Protein AF-A6TL90-F1 (afdb_monomer_lite)

Secondary structure (DSSP, 8-state):
-HHHHHHHHHHHHHHHHTT-HHHHHHHHHHHHHH-TT-THHHHHHHHHHHHTT-HHHHHHHHHHHHHHSTT-HHHHHHHHHHHHHTT-HHHHHHHHHHHHHT--SHHHHHHHHHHHHHHGGGEEEEEEEEEETTEEEEEEEEEETTEEEEEEEEHHHHHHHHHHHHHHHTT-BTT--EEEEES-TT-HHHHHHHHTT-EEEEEES-HHHHHHHHHHHHHHHHH-TTS---EEEE----HHHHTT-TT-SEEEE--SSTHHHHSS-HHHHHHHHHHHHHH-SSEEEEEE--TTSHHHHHHHHHHHHHHHHTT-EEEEEESSSSTT---EEEEEES-S---B----BGGGGGG-S-SEEEEEGGGEE-TT--B-STTS--HHHHHHHHHHHSTT--STTSHHHHHHHH---SSHHHHHS-TTSPP-TTTTSSEE--TTS--TT-S--EESSPPPSBTTB-SSSS---HHHHHHHHHHHHHHHHHHHHH---TTTSTT-SEEEEEEE-SS-EEEEEEE-HHHHHHHHHTT--EEEEEE---TTS-SEEEGGGGGGSHHHHTTSS-HHHHHHHHHHHHH--SHHHHHHTTS--

Radius of gyration: 27.55 Å; chains: 1; bounding box: 57×71×74 Å

Organism: Alkaliphilus metalliredigens (strain QYMF) (NCBI:txid293826)

InterPro domains:
  IPR011990 Tetratricopeptide-like helical domain superfamily [G3DSA:1.25.40.10] (2-177)
  IPR011990 Tetratricopeptide-like helical domain superfamily [SSF48452] (15-105)
  IPR019734 Tetratricopeptide repeat [PF13181] (40-70)
  IPR019734 Tetratricopeptide repeat [PF13181] (74-99)
  IPR019734 Tetratricopeptide repeat [SM00028] (39-72)
  IPR019734 Tetratricopeptide repeat [SM00028] (73-106)
  IPR029063 S-adenosyl-L-methionine-dependent methyltransferase superfamily [SSF53335] (157-299)

Sequence (589 aa):
MKEKSKNIKDGIKNFIEQGHYQEAMSLLQKYEKVVPTDIDIYNLKAMIFILTGDLEKAKEILENGLKIKPLDFDILYNLGYIYEQKGEFLEAYYSYTTAQYNAENPQQIQDVIQALEGIKDYFAGRSIIIEEDGNKKIKTQVRYGTKVLEMKFDLQRIIERKTILEAITKHLDISNERILEIEFGTGLISKNLNFYGFDVTAIDSRKLALLEIISKEWQDNLFNPRQSKAQFYHNKLEVKHVALLSDYDAIILVPESEAWYEQYDQEELFYMIENIINRVKKQAFIRIPDLNIDKYKQLELLILEKARKAEKKVRLINIHEENESSEKILLIENKEERKYFSIPIALETINSKSDVIEVEIEKCRDKFAFGYEEHGWHPFVALAQEYLEKENLTYEESILKMYYEKFQPQNLQQALLDPKHSPLNPINKGWIGYPWTWNTRNKVIIDQKFGETRPGGNHFFGPNSHEFGKNEFQRIIINCELIKSVGYQPEGFADGYISGYMLKTKGDYRFIVTEGQHRMAALVALGYKTIKCRFIQKEEYPRVVNIKDSKRWPQVINGAYSKKVAEKIFNMFFENDGRERAKRIGLLD

pLDDT: mean 89.24, std 8.35, range [49.22, 98.19]

Structure (mmCIF, N/CA/C/O backbone):
data_AF-A6TL90-F1
#
_entry.id   AF-A6TL90-F1
#
loop_
_atom_site.group_PDB
_atom_site.id
_atom_site.type_symbol
_atom_site.label_atom_id
_atom_site.label_alt_id
_atom_site.label_comp_id
_atom_site.label_asym_id
_atom_site.label_entity_id
_atom_site.label_seq_id
_atom_site.pdbx_PDB_ins_code
_atom_site.Cartn_x
_atom_site.Cartn_y
_atom_site.Cartn_z
_atom_site.occupancy
_atom_site.B_iso_or_equiv
_atom_site.auth_seq_id
_atom_site.auth_comp_id
_atom_site.auth_asym_id
_atom_site.auth_atom_id
_atom_site.pdbx_PDB_model_num
ATOM 1 N N . MET A 1 1 ? 5.441 -24.261 -37.673 1.00 62.97 1 MET A N 1
ATOM 2 C CA . MET A 1 1 ? 6.660 -24.045 -36.851 1.00 62.97 1 MET A CA 1
ATOM 3 C C . MET A 1 1 ? 6.353 -23.889 -35.363 1.00 62.97 1 MET A C 1
ATOM 5 O O . MET A 1 1 ? 6.932 -24.643 -34.596 1.00 62.97 1 MET A O 1
ATOM 9 N N . LYS A 1 2 ? 5.426 -23.007 -34.949 1.00 71.56 2 LYS A N 1
ATOM 10 C CA . LYS A 1 2 ? 5.062 -22.805 -33.527 1.00 71.56 2 LYS A CA 1
ATOM 11 C C . LYS A 1 2 ? 4.637 -24.090 -32.792 1.00 71.56 2 LYS A C 1
ATOM 13 O O . LYS A 1 2 ? 5.153 -24.375 -31.724 1.00 71.56 2 LYS A O 1
ATOM 18 N N . GLU A 1 3 ? 3.779 -24.904 -33.402 1.00 77.38 3 GLU A N 1
ATOM 19 C CA . GLU A 1 3 ? 3.304 -26.170 -32.814 1.00 77.38 3 GLU A CA 1
ATOM 20 C C . GLU A 1 3 ? 4.418 -27.222 -32.660 1.00 77.38 3 GLU A C 1
ATOM 22 O O . GLU A 1 3 ? 4.537 -27.872 -31.629 1.00 77.38 3 GLU A O 1
ATOM 27 N N . LYS A 1 4 ? 5.321 -27.320 -33.644 1.00 79.69 4 LYS A N 1
ATOM 28 C CA . LYS A 1 4 ? 6.491 -28.211 -33.580 1.00 79.69 4 LYS A CA 1
ATOM 29 C C . LYS A 1 4 ? 7.490 -27.777 -32.500 1.00 79.69 4 LYS A C 1
ATOM 31 O O . LYS A 1 4 ? 8.047 -28.629 -31.820 1.00 79.69 4 LYS A O 1
ATOM 36 N N . SER A 1 5 ? 7.710 -26.470 -32.345 1.00 84.69 5 SER A N 1
ATOM 37 C CA . SER A 1 5 ? 8.545 -25.904 -31.276 1.00 84.69 5 SER A CA 1
ATOM 38 C C . SER A 1 5 ? 7.935 -26.178 -29.898 1.00 84.69 5 SER A C 1
ATOM 40 O O . SER A 1 5 ? 8.640 -26.661 -29.016 1.00 84.69 5 SER A O 1
ATOM 42 N N . LYS A 1 6 ? 6.619 -25.983 -29.746 1.00 88.19 6 LYS A N 1
ATOM 43 C CA . LYS A 1 6 ? 5.887 -26.324 -28.522 1.00 88.19 6 LYS A CA 1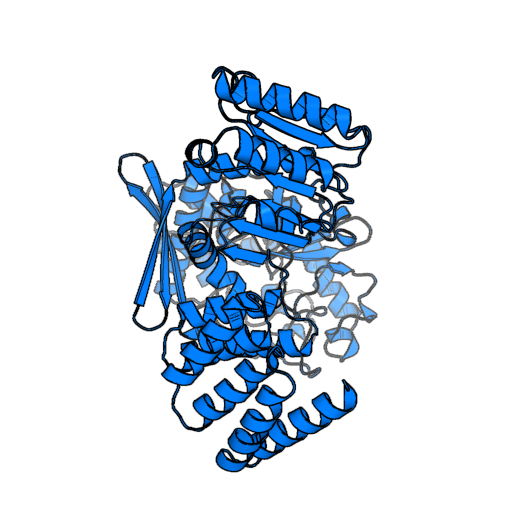
ATOM 44 C C . LYS A 1 6 ? 6.055 -27.801 -28.147 1.00 88.19 6 LYS A C 1
ATOM 46 O O . LYS A 1 6 ? 6.510 -28.084 -27.049 1.00 88.19 6 LYS A O 1
ATOM 51 N N . ASN A 1 7 ? 5.823 -28.721 -29.085 1.00 89.38 7 ASN A N 1
ATOM 52 C CA . ASN A 1 7 ? 5.958 -30.160 -28.826 1.00 89.38 7 ASN A CA 1
ATOM 53 C C . ASN A 1 7 ? 7.381 -30.565 -28.397 1.00 89.38 7 ASN A C 1
ATOM 55 O O . ASN A 1 7 ? 7.543 -31.450 -27.561 1.00 89.38 7 ASN A O 1
ATOM 59 N N . ILE A 1 8 ? 8.422 -29.928 -28.953 1.00 91.38 8 ILE A N 1
ATOM 60 C CA . ILE A 1 8 ? 9.809 -30.182 -28.531 1.00 91.38 8 ILE A CA 1
ATOM 61 C C . ILE A 1 8 ? 10.036 -29.673 -27.103 1.00 91.38 8 ILE A C 1
ATOM 63 O O . ILE A 1 8 ? 10.611 -30.399 -26.297 1.00 91.38 8 ILE A O 1
ATOM 67 N N . LYS A 1 9 ? 9.565 -28.462 -26.775 1.00 93.56 9 LYS A N 1
ATOM 68 C CA . LYS A 1 9 ? 9.676 -27.895 -25.422 1.00 93.56 9 LYS A CA 1
ATOM 69 C C . LYS A 1 9 ? 8.935 -28.734 -24.384 1.00 93.56 9 LYS A C 1
ATOM 71 O O . LYS A 1 9 ? 9.499 -29.000 -23.329 1.00 93.56 9 LYS A O 1
ATOM 76 N N . ASP A 1 10 ? 7.737 -29.214 -24.705 1.00 93.12 10 ASP A N 1
ATOM 77 C CA . ASP A 1 10 ? 6.969 -30.106 -23.829 1.00 93.12 10 ASP A CA 1
ATOM 78 C C . ASP A 1 10 ? 7.712 -31.437 -23.607 1.00 93.12 10 ASP A C 1
ATOM 80 O O . ASP A 1 10 ? 7.781 -31.931 -22.485 1.00 93.12 10 ASP A O 1
ATOM 84 N N . GLY A 1 11 ? 8.364 -31.978 -24.646 1.00 94.31 11 GLY A N 1
ATOM 85 C CA . GLY A 1 11 ? 9.239 -33.147 -24.518 1.00 94.31 11 GLY A CA 1
ATOM 86 C C . GLY A 1 11 ? 10.459 -32.904 -23.620 1.00 94.31 11 GLY A C 1
ATOM 87 O O . GLY A 1 11 ? 10.800 -33.761 -22.808 1.00 94.31 11 GLY A O 1
ATOM 88 N N . ILE A 1 12 ? 11.095 -31.730 -23.722 1.00 95.50 12 ILE A N 1
ATOM 89 C CA . ILE A 1 12 ? 12.206 -31.336 -22.837 1.00 95.50 12 ILE A CA 1
ATOM 90 C C . ILE A 1 12 ? 11.716 -31.228 -21.388 1.00 95.50 12 ILE A C 1
ATOM 92 O O . ILE A 1 12 ? 12.345 -31.799 -20.502 1.00 95.50 12 ILE A O 1
ATOM 96 N N . LYS A 1 13 ? 10.588 -30.546 -21.145 1.00 94.69 13 LYS A N 1
ATOM 97 C CA . LYS A 1 13 ? 9.986 -30.409 -19.808 1.00 94.69 13 LYS A CA 1
ATOM 98 C C . LYS A 1 13 ? 9.655 -31.769 -19.194 1.00 94.69 13 LYS A C 1
ATOM 100 O O . LYS A 1 13 ? 10.003 -32.005 -18.047 1.00 94.69 13 LYS A O 1
ATOM 105 N N . ASN A 1 14 ? 9.098 -32.689 -19.977 1.00 95.94 14 ASN A N 1
ATOM 106 C CA . ASN A 1 14 ? 8.797 -34.043 -19.516 1.00 95.94 14 ASN A CA 1
ATOM 107 C C . ASN A 1 14 ? 10.070 -34.820 -19.121 1.00 95.94 14 ASN A C 1
ATOM 109 O O . ASN A 1 14 ? 10.123 -35.419 -18.050 1.00 95.94 14 ASN A O 1
ATOM 113 N N . PHE A 1 15 ? 11.142 -34.752 -19.923 1.00 96.56 15 PHE A N 1
ATOM 114 C CA . PHE A 1 15 ? 12.424 -35.345 -19.520 1.00 96.56 15 PHE A CA 1
ATOM 115 C C . PHE A 1 15 ? 12.971 -34.729 -18.224 1.00 96.56 15 PHE A C 1
ATOM 117 O O . PHE A 1 15 ? 13.506 -35.458 -17.393 1.00 96.56 15 PHE A O 1
ATOM 124 N N . ILE A 1 16 ? 12.812 -33.416 -18.028 1.00 94.75 16 ILE A N 1
ATOM 125 C CA . ILE A 1 16 ? 13.194 -32.736 -16.783 1.00 94.75 16 ILE A CA 1
ATOM 126 C C . ILE A 1 16 ? 12.369 -33.261 -15.596 1.00 94.75 16 ILE A C 1
ATOM 128 O O . ILE A 1 16 ? 12.952 -33.637 -14.582 1.00 94.75 16 ILE A O 1
ATOM 132 N N . GLU A 1 17 ? 11.043 -33.340 -15.728 1.00 93.50 17 GLU A N 1
ATOM 133 C CA . GLU A 1 17 ? 10.125 -33.836 -14.688 1.00 93.50 17 GLU A CA 1
ATOM 134 C C . GLU A 1 17 ? 10.408 -35.293 -14.288 1.00 93.50 17 GLU A C 1
ATOM 136 O O . GLU A 1 17 ? 10.254 -35.659 -13.124 1.00 93.50 17 GLU A O 1
ATOM 141 N N . GLN A 1 18 ? 10.864 -36.121 -15.233 1.00 95.19 18 GLN A N 1
ATOM 142 C CA . GLN A 1 18 ? 11.245 -37.518 -14.995 1.00 95.19 18 GLN A CA 1
ATOM 143 C C . GLN A 1 18 ? 12.683 -37.694 -14.469 1.00 95.19 18 GLN A C 1
ATOM 145 O O . GLN A 1 18 ? 13.095 -38.815 -14.175 1.00 95.19 18 GLN A O 1
ATOM 150 N N . GLY A 1 19 ? 13.470 -36.618 -14.358 1.00 94.12 19 GLY A N 1
ATOM 151 C CA . GLY A 1 19 ? 14.874 -36.674 -13.929 1.00 94.12 19 GLY A CA 1
ATOM 152 C C . GLY A 1 19 ? 15.870 -37.113 -15.015 1.00 94.12 19 GLY A C 1
ATOM 153 O O . GLY A 1 19 ? 17.045 -37.341 -14.727 1.00 94.12 19 GLY A O 1
ATOM 154 N N . HIS A 1 20 ? 15.437 -37.209 -16.274 1.00 96.94 20 HIS A N 1
ATOM 155 C CA . HIS A 1 2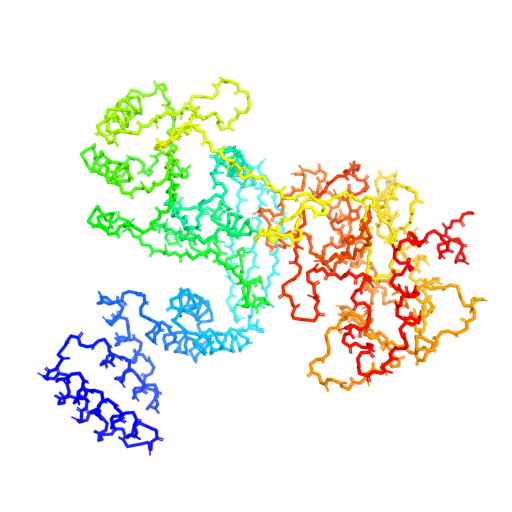0 ? 16.256 -37.562 -17.441 1.00 96.94 20 HIS A CA 1
ATOM 156 C C . HIS A 1 20 ? 17.021 -36.338 -17.982 1.00 96.94 20 HIS A C 1
ATOM 158 O O . HIS A 1 20 ? 16.805 -35.855 -19.098 1.00 96.94 20 HIS A O 1
ATOM 164 N N . TYR A 1 21 ? 17.909 -35.778 -17.155 1.00 95.19 21 TYR A N 1
ATOM 165 C CA . TYR A 1 21 ? 18.567 -34.493 -17.424 1.00 95.19 21 TYR A CA 1
ATOM 166 C C . TYR A 1 21 ? 19.521 -34.512 -18.627 1.00 95.19 21 TYR A C 1
ATOM 168 O O . TYR A 1 21 ? 19.672 -33.497 -19.313 1.00 95.19 21 TYR A O 1
ATOM 176 N N . GLN A 1 22 ? 20.168 -35.647 -18.910 1.00 94.75 22 GLN A N 1
ATOM 177 C CA . GLN A 1 22 ? 21.089 -35.770 -20.046 1.00 94.75 22 GLN A CA 1
ATOM 178 C C . GLN A 1 22 ? 20.327 -35.758 -21.375 1.00 94.75 22 GLN A C 1
ATOM 180 O O . GLN A 1 22 ? 20.714 -35.067 -22.320 1.00 94.75 22 GLN A O 1
ATOM 185 N N . GLU A 1 23 ? 19.210 -36.478 -21.429 1.00 95.50 23 GLU A N 1
ATOM 186 C CA . GLU A 1 23 ? 18.291 -36.535 -22.557 1.00 95.50 23 GLU A CA 1
ATOM 187 C C . GLU A 1 23 ? 17.640 -35.170 -22.792 1.00 95.50 23 GLU A C 1
ATOM 189 O O . GLU A 1 23 ? 17.637 -34.682 -23.928 1.00 95.50 23 GLU A O 1
ATOM 194 N N . ALA A 1 24 ? 17.189 -34.510 -21.717 1.00 96.19 24 ALA A N 1
ATOM 195 C CA . ALA A 1 24 ? 16.676 -33.144 -21.764 1.00 96.19 24 ALA A CA 1
ATOM 196 C C . ALA A 1 24 ? 17.709 -32.176 -22.359 1.00 96.19 24 ALA A C 1
ATOM 198 O O . ALA A 1 24 ? 17.398 -31.444 -23.299 1.00 96.19 24 ALA A O 1
ATOM 199 N N . MET A 1 25 ? 18.957 -32.211 -21.877 1.00 95.38 25 MET A N 1
ATOM 200 C CA . MET A 1 25 ? 20.030 -31.341 -22.367 1.00 95.38 25 MET A CA 1
ATOM 201 C C . MET A 1 25 ? 20.384 -31.630 -23.833 1.00 95.38 25 MET A C 1
ATOM 203 O O . MET A 1 25 ? 20.566 -30.700 -24.620 1.00 95.38 25 MET A O 1
ATOM 207 N N . SER A 1 26 ? 20.439 -32.903 -24.237 1.00 95.69 26 SER A N 1
ATOM 208 C CA . SER A 1 26 ? 20.692 -33.289 -25.633 1.00 95.69 26 SER A CA 1
ATOM 209 C C . SER A 1 26 ? 19.596 -32.776 -26.572 1.00 95.69 26 SER A C 1
ATOM 211 O O . SER A 1 26 ? 19.883 -32.242 -27.650 1.00 95.69 26 SER A O 1
ATOM 213 N N . LEU A 1 27 ? 18.329 -32.903 -26.166 1.00 95.81 27 LEU A N 1
ATOM 214 C CA . LEU A 1 27 ? 17.195 -32.400 -26.935 1.00 95.81 27 LEU A CA 1
ATOM 215 C C . LEU A 1 27 ? 17.179 -30.864 -26.978 1.00 95.81 27 LEU A C 1
ATOM 217 O O . LEU A 1 27 ? 16.945 -30.289 -28.042 1.00 95.81 27 LEU A O 1
ATOM 221 N N . LEU A 1 28 ? 17.511 -30.203 -25.869 1.00 95.50 28 LEU A N 1
ATOM 222 C CA . LEU A 1 28 ? 17.595 -28.747 -25.764 1.00 95.50 28 LEU A CA 1
ATOM 223 C C . LEU A 1 28 ? 18.709 -28.154 -26.639 1.00 95.50 28 LEU A C 1
ATOM 225 O O . LEU A 1 28 ? 18.478 -27.164 -27.327 1.00 95.50 28 LEU A O 1
ATOM 229 N N . GLN A 1 29 ? 19.878 -28.798 -26.721 1.00 94.94 29 GLN A N 1
ATOM 230 C CA . GLN A 1 29 ? 20.950 -28.399 -27.647 1.00 94.94 29 GLN A CA 1
ATOM 231 C C . GLN A 1 29 ? 20.527 -28.507 -29.118 1.00 94.94 29 GLN A C 1
ATOM 233 O O . GLN A 1 29 ? 20.918 -27.687 -29.951 1.00 94.94 29 GLN A O 1
ATOM 238 N N . LYS A 1 30 ? 19.730 -29.525 -29.469 1.00 93.75 30 LYS A N 1
ATOM 239 C CA . LYS A 1 30 ? 19.152 -29.639 -30.817 1.00 93.75 30 LYS A CA 1
ATOM 240 C C . LYS A 1 30 ? 18.119 -28.542 -31.062 1.00 93.75 30 LYS A C 1
ATOM 242 O O . LYS A 1 30 ? 18.101 -27.978 -32.152 1.00 93.75 30 LYS A O 1
ATOM 247 N N . TYR A 1 31 ? 17.290 -28.236 -30.065 1.00 93.94 31 TYR A N 1
ATOM 248 C CA . TYR A 1 31 ? 16.276 -27.187 -30.143 1.00 93.94 31 TYR A CA 1
ATOM 249 C C . TYR A 1 31 ? 16.895 -25.801 -30.364 1.00 93.94 31 TYR A C 1
ATOM 251 O O . TYR A 1 31 ? 16.502 -25.096 -31.290 1.00 93.94 31 TYR A O 1
ATOM 259 N N . GLU A 1 32 ? 17.926 -25.461 -29.593 1.00 94.12 32 GLU A N 1
ATOM 260 C CA . GLU A 1 32 ? 18.650 -24.191 -29.691 1.00 94.12 32 GLU A CA 1
ATOM 261 C C . GLU A 1 32 ? 19.267 -23.955 -31.073 1.00 94.12 32 GLU A C 1
ATOM 263 O O . GLU A 1 32 ? 19.206 -22.847 -31.596 1.00 94.12 32 GLU A O 1
ATOM 268 N N . LYS A 1 33 ? 19.787 -24.999 -31.730 1.00 92.56 33 LYS A N 1
ATOM 269 C CA . LYS A 1 33 ? 20.294 -24.882 -33.109 1.00 92.56 33 LYS A CA 1
ATOM 270 C C . LYS A 1 33 ? 19.204 -24.530 -34.123 1.00 92.56 33 LYS A C 1
ATOM 272 O O . LYS A 1 33 ? 19.506 -23.949 -35.161 1.00 92.56 33 LYS A O 1
ATOM 277 N N . VAL A 1 34 ? 17.960 -24.928 -33.858 1.00 90.62 34 VAL A N 1
ATOM 278 C CA . VAL A 1 34 ? 16.818 -24.701 -34.754 1.00 90.62 34 VAL A CA 1
ATOM 279 C C . VAL A 1 34 ? 16.145 -23.359 -34.464 1.00 90.62 34 VAL A C 1
ATOM 281 O O . VAL A 1 34 ? 15.676 -22.708 -35.395 1.00 90.62 34 VAL A O 1
ATOM 284 N N . VAL A 1 35 ? 16.088 -22.942 -33.195 1.00 89.75 35 VAL A N 1
ATOM 285 C CA . VAL A 1 35 ? 15.424 -21.706 -32.754 1.00 89.75 35 VAL A CA 1
ATOM 286 C C . VAL A 1 35 ? 16.322 -20.932 -31.773 1.00 89.75 35 VAL A C 1
ATOM 288 O O . VAL A 1 35 ? 16.004 -20.844 -30.592 1.00 89.75 35 VAL A O 1
ATOM 291 N N . PRO A 1 36 ? 17.445 -20.350 -32.227 1.00 86.56 36 PRO A N 1
ATOM 292 C CA . PRO A 1 36 ? 18.468 -19.783 -31.336 1.00 86.56 36 PRO A CA 1
ATOM 293 C C . PRO A 1 36 ? 18.025 -18.536 -30.558 1.00 86.56 36 PRO A C 1
ATOM 295 O O . PRO A 1 36 ? 18.716 -18.109 -29.641 1.00 86.56 36 PRO A O 1
ATOM 298 N N . THR A 1 37 ? 16.894 -17.933 -30.926 1.00 86.19 37 THR A N 1
ATOM 299 C CA . THR A 1 37 ? 16.363 -16.709 -30.313 1.00 86.19 37 THR A CA 1
ATOM 300 C C . THR A 1 37 ? 15.194 -16.961 -29.358 1.00 86.19 37 THR A C 1
ATOM 302 O O . THR A 1 37 ? 14.597 -15.999 -28.879 1.00 86.19 37 THR A O 1
ATOM 305 N N . ASP A 1 38 ? 14.827 -18.223 -29.095 1.00 90.19 38 ASP A N 1
ATOM 306 C CA . ASP A 1 38 ? 13.761 -18.536 -28.137 1.00 90.19 38 ASP A CA 1
ATOM 307 C C . ASP A 1 38 ? 14.259 -18.347 -26.699 1.00 90.19 38 ASP A C 1
ATOM 309 O O . ASP A 1 38 ? 15.172 -19.040 -26.246 1.00 90.19 38 ASP A O 1
ATOM 313 N N . ILE A 1 39 ? 13.635 -17.417 -25.975 1.00 90.44 39 ILE A N 1
ATOM 314 C CA . ILE A 1 39 ? 13.993 -17.089 -24.594 1.00 90.44 39 ILE A CA 1
ATOM 315 C C . ILE A 1 39 ? 13.827 -18.293 -23.652 1.00 90.44 39 ILE A C 1
ATOM 317 O O . ILE A 1 39 ? 14.606 -18.451 -22.711 1.00 90.44 39 ILE A O 1
ATOM 321 N N . ASP A 1 40 ? 12.910 -19.215 -23.974 1.00 91.75 40 ASP A N 1
ATOM 322 C CA . ASP A 1 40 ? 12.655 -20.431 -23.192 1.00 91.75 40 ASP A CA 1
ATOM 323 C C . ASP A 1 40 ? 13.883 -21.345 -23.096 1.00 91.75 40 ASP A C 1
ATOM 325 O O . ASP A 1 40 ? 13.973 -22.167 -22.184 1.00 91.75 40 ASP A O 1
ATOM 329 N N . ILE A 1 41 ? 14.850 -21.218 -24.012 1.00 94.62 41 ILE A N 1
ATOM 330 C CA . ILE A 1 41 ? 16.098 -21.989 -23.961 1.00 94.62 41 ILE A CA 1
ATOM 331 C C . ILE A 1 41 ? 16.855 -21.701 -22.667 1.00 94.62 41 ILE A C 1
ATOM 333 O O . ILE A 1 41 ? 17.374 -22.629 -22.046 1.00 94.62 41 ILE A O 1
ATOM 337 N N . TYR A 1 42 ? 16.905 -20.437 -22.249 1.00 96.00 42 TYR A N 1
ATOM 338 C CA . TYR A 1 42 ? 17.593 -20.027 -21.029 1.00 96.00 42 TYR A CA 1
ATOM 339 C C . TYR A 1 42 ? 16.892 -20.598 -19.795 1.00 96.00 42 TYR A C 1
ATOM 341 O O . TYR A 1 42 ? 17.555 -21.197 -18.949 1.00 96.00 42 TYR A O 1
ATOM 349 N N . ASN A 1 43 ? 15.557 -20.525 -19.757 1.00 94.25 43 ASN A N 1
ATOM 350 C CA . ASN A 1 43 ? 14.735 -21.107 -18.693 1.00 94.25 43 ASN A CA 1
ATOM 351 C C . ASN A 1 43 ? 14.943 -22.622 -18.571 1.00 94.25 43 ASN A C 1
ATOM 353 O O . ASN A 1 43 ? 15.310 -23.119 -17.508 1.00 94.25 43 ASN A O 1
ATOM 357 N N . LEU A 1 44 ? 14.793 -23.363 -19.674 1.00 95.50 44 LEU A N 1
ATOM 358 C CA . LEU A 1 44 ? 14.936 -24.822 -19.684 1.00 95.50 44 LEU A CA 1
ATOM 359 C C . LEU A 1 44 ? 16.359 -25.269 -19.317 1.00 95.50 44 LEU A C 1
ATOM 361 O O . LEU A 1 44 ? 16.527 -26.248 -18.589 1.00 95.50 44 LEU A O 1
ATOM 365 N N . LYS A 1 45 ? 17.393 -24.553 -19.784 1.00 95.88 45 LYS A N 1
ATOM 366 C CA . LYS A 1 45 ? 18.787 -24.846 -19.419 1.00 95.88 45 LYS A CA 1
ATOM 367 C C . LYS A 1 45 ? 19.018 -24.618 -17.929 1.00 95.88 45 LYS A C 1
ATOM 369 O O . LYS A 1 45 ? 19.606 -25.476 -17.274 1.00 95.88 45 LYS A O 1
ATOM 374 N N . ALA A 1 46 ? 18.564 -23.483 -17.405 1.00 96.19 46 ALA A N 1
ATOM 375 C CA . ALA A 1 46 ? 18.723 -23.142 -16.000 1.00 96.19 46 ALA A CA 1
ATOM 376 C C . ALA A 1 46 ? 18.003 -24.140 -15.088 1.00 96.19 46 ALA A C 1
ATOM 378 O O . ALA A 1 46 ? 18.606 -24.588 -14.121 1.00 96.19 46 ALA A O 1
ATOM 379 N N . MET A 1 47 ? 16.782 -24.569 -15.431 1.00 95.56 47 MET A N 1
ATOM 380 C CA . MET A 1 47 ? 16.054 -25.607 -14.687 1.00 95.56 47 MET A CA 1
ATOM 381 C C . MET A 1 47 ? 16.859 -26.904 -14.552 1.00 95.56 47 MET A C 1
ATOM 383 O O . MET A 1 47 ? 16.926 -27.468 -13.462 1.00 95.56 47 MET A O 1
ATOM 387 N N . ILE A 1 48 ? 17.513 -27.360 -15.629 1.00 96.12 48 ILE A N 1
ATOM 388 C CA . ILE A 1 48 ? 18.381 -28.547 -15.572 1.00 96.12 48 ILE A CA 1
ATOM 389 C C . ILE A 1 48 ? 19.527 -28.316 -14.580 1.00 96.12 48 ILE A C 1
ATOM 391 O O . ILE A 1 48 ? 19.763 -29.159 -13.719 1.00 96.12 48 ILE A O 1
ATOM 395 N N . PHE A 1 49 ? 20.207 -27.168 -14.649 1.00 96.75 49 PHE A N 1
ATOM 396 C CA . PHE A 1 49 ? 21.306 -26.865 -13.728 1.00 96.75 49 PHE A CA 1
ATOM 397 C C . PHE A 1 49 ? 20.845 -26.743 -12.270 1.00 96.75 49 PHE A C 1
ATOM 399 O O . PHE A 1 49 ? 21.485 -27.340 -11.405 1.00 96.75 49 PHE A O 1
ATOM 406 N N . ILE A 1 50 ? 19.700 -26.099 -12.012 1.00 95.38 50 ILE A N 1
ATOM 407 C CA . ILE A 1 50 ? 19.055 -26.026 -10.690 1.00 95.38 50 ILE A CA 1
ATOM 408 C C . ILE A 1 50 ? 18.831 -27.431 -10.123 1.00 95.38 50 ILE A C 1
ATOM 410 O O . ILE A 1 50 ? 19.258 -27.718 -9.007 1.00 95.38 50 ILE A O 1
ATOM 414 N N . LEU A 1 51 ? 18.212 -28.325 -10.900 1.00 94.25 51 LEU A N 1
ATOM 415 C CA . LEU A 1 51 ? 17.877 -29.683 -10.456 1.00 94.25 51 LEU A CA 1
ATOM 416 C C . LEU A 1 51 ? 19.106 -30.588 -10.293 1.00 94.25 51 LEU A C 1
ATOM 418 O O . LEU A 1 51 ? 19.073 -31.541 -9.519 1.00 94.25 51 LEU A O 1
ATOM 422 N N . THR A 1 52 ? 20.204 -30.278 -10.986 1.00 94.38 52 THR A N 1
ATOM 423 C CA . THR A 1 52 ? 21.505 -30.944 -10.794 1.00 94.38 52 THR A CA 1
ATOM 424 C C . THR A 1 52 ? 22.384 -30.297 -9.713 1.00 94.38 52 THR A C 1
ATOM 426 O O . THR A 1 52 ? 23.463 -30.811 -9.430 1.00 94.38 52 THR A O 1
ATOM 429 N N . GLY A 1 53 ? 21.931 -29.201 -9.090 1.00 94.00 53 GLY A N 1
ATOM 430 C CA . GLY A 1 53 ? 22.608 -28.522 -7.979 1.00 94.00 53 GLY A CA 1
ATOM 431 C C . GLY A 1 53 ? 23.639 -27.452 -8.365 1.00 94.00 53 GLY A C 1
ATOM 432 O O . GLY A 1 53 ? 24.256 -26.867 -7.477 1.00 94.00 53 GLY A O 1
ATOM 433 N N . ASP A 1 54 ? 23.826 -27.151 -9.653 1.00 96.31 54 ASP A N 1
ATOM 434 C CA . ASP A 1 54 ? 24.754 -26.110 -10.125 1.00 96.31 54 ASP A CA 1
ATOM 435 C C . ASP A 1 54 ? 24.044 -24.747 -10.226 1.00 96.31 54 ASP A C 1
ATOM 437 O O . ASP A 1 54 ? 23.695 -24.255 -11.305 1.00 96.31 54 ASP A O 1
ATOM 441 N N . LEU A 1 55 ? 23.776 -24.150 -9.060 1.00 96.31 55 LEU A N 1
ATOM 442 C CA . LEU A 1 55 ? 23.028 -22.893 -8.949 1.00 96.31 55 LEU A CA 1
ATOM 443 C C . LEU A 1 55 ? 23.757 -21.693 -9.574 1.00 96.31 55 LEU A C 1
ATOM 445 O O . LEU A 1 55 ? 23.100 -20.805 -10.118 1.00 96.31 55 LEU A O 1
ATOM 449 N N . GLU A 1 56 ? 25.093 -21.656 -9.532 1.00 96.62 56 GLU A N 1
ATOM 450 C CA . GLU A 1 56 ? 25.867 -20.552 -10.123 1.00 96.62 56 GLU A CA 1
ATOM 451 C C . GLU A 1 56 ? 25.759 -20.552 -11.645 1.00 96.62 56 GLU A C 1
ATOM 453 O O . GLU A 1 56 ? 25.498 -19.515 -12.257 1.00 96.62 56 GLU A O 1
ATOM 458 N N . LYS A 1 57 ? 25.873 -21.727 -12.270 1.00 96.69 57 LYS A N 1
ATOM 459 C CA . LYS A 1 57 ? 25.714 -21.834 -13.717 1.00 96.69 57 LYS A CA 1
ATOM 460 C C . LYS A 1 57 ? 24.285 -21.555 -14.162 1.00 96.69 57 LYS A C 1
ATOM 462 O O . LYS A 1 57 ? 24.078 -20.911 -15.191 1.00 96.69 57 LYS A O 1
ATOM 467 N N . ALA A 1 58 ? 23.293 -22.007 -13.392 1.00 97.31 58 ALA A N 1
ATOM 468 C CA . ALA A 1 58 ? 21.899 -21.662 -13.647 1.00 97.31 58 ALA A CA 1
ATOM 469 C C . ALA A 1 58 ? 21.686 -20.139 -13.620 1.00 97.31 58 ALA A C 1
ATOM 471 O O . ALA A 1 58 ? 21.070 -19.594 -14.536 1.00 97.31 58 ALA A O 1
ATOM 472 N N . LYS A 1 59 ? 22.255 -19.451 -12.622 1.00 97.19 59 LYS A N 1
ATOM 473 C CA . LYS A 1 59 ? 22.198 -17.992 -12.498 1.00 97.19 59 LYS A CA 1
ATOM 474 C C . LYS A 1 59 ? 22.811 -17.293 -13.710 1.00 97.19 59 LYS A C 1
ATOM 476 O O . LYS A 1 59 ? 22.147 -16.457 -14.314 1.00 97.19 59 LYS A O 1
ATOM 481 N N . GLU A 1 60 ? 24.027 -17.671 -14.109 1.00 97.06 60 GLU A N 1
ATOM 482 C CA . GLU A 1 60 ? 24.713 -17.083 -15.271 1.00 97.06 60 GLU A CA 1
ATOM 483 C C . GLU A 1 60 ? 23.877 -17.220 -16.557 1.00 97.06 60 GLU A C 1
ATOM 485 O O . GLU A 1 60 ? 23.757 -16.284 -17.354 1.00 97.06 60 GLU A O 1
ATOM 490 N N . ILE A 1 61 ? 23.260 -18.388 -16.761 1.00 96.62 61 ILE A N 1
ATOM 491 C CA . ILE A 1 61 ? 22.386 -18.645 -17.911 1.00 96.62 61 ILE A CA 1
ATOM 492 C C . ILE A 1 61 ? 21.180 -17.703 -17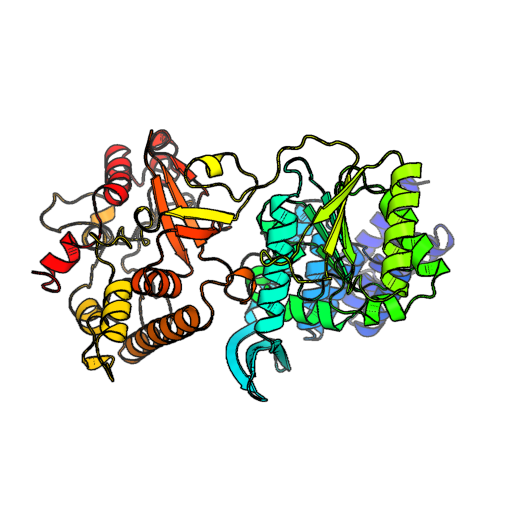.886 1.00 96.62 61 ILE A C 1
ATOM 494 O O . ILE A 1 61 ? 20.895 -17.058 -18.894 1.00 96.62 61 ILE A O 1
ATOM 498 N N . LEU A 1 62 ? 20.495 -17.587 -16.751 1.00 96.31 62 LEU A N 1
ATOM 499 C CA . LEU A 1 62 ? 19.330 -16.713 -16.617 1.00 96.31 62 LEU A CA 1
ATOM 500 C C . LEU A 1 62 ? 19.687 -15.229 -16.789 1.00 96.31 62 LEU A C 1
ATOM 502 O O . LEU A 1 62 ? 18.991 -14.516 -17.509 1.00 96.31 62 LEU A O 1
ATOM 506 N N . GLU A 1 63 ? 20.805 -14.767 -16.223 1.00 92.81 63 GLU A N 1
ATOM 507 C CA . GLU A 1 63 ? 21.296 -13.393 -16.404 1.00 92.81 63 GLU A CA 1
ATOM 508 C C . GLU A 1 63 ? 21.601 -13.078 -17.876 1.00 92.81 63 GLU A C 1
ATOM 510 O O . GLU A 1 63 ? 21.324 -11.976 -18.355 1.00 92.81 63 GLU A O 1
ATOM 515 N N . ASN A 1 64 ? 22.121 -14.048 -18.634 1.00 91.25 64 ASN A N 1
ATOM 516 C CA . ASN A 1 64 ? 22.292 -13.905 -20.079 1.00 91.25 64 ASN A CA 1
ATOM 517 C C . ASN A 1 64 ? 20.952 -13.862 -20.828 1.00 91.25 64 ASN A C 1
ATOM 519 O O . ASN A 1 64 ? 20.834 -13.121 -21.804 1.00 91.25 64 ASN A O 1
ATOM 523 N N . GLY A 1 65 ? 19.938 -14.589 -20.357 1.00 89.75 65 GLY A N 1
ATOM 524 C CA . GLY A 1 65 ? 18.575 -14.487 -20.875 1.00 89.75 65 GLY A CA 1
ATOM 525 C C . GLY A 1 65 ? 17.963 -13.097 -20.643 1.00 89.75 65 GLY A C 1
ATOM 526 O O . GLY A 1 65 ? 17.409 -12.514 -21.577 1.00 89.75 65 GLY A O 1
ATOM 527 N N . LEU A 1 66 ? 18.154 -12.497 -19.459 1.00 85.75 66 LEU A N 1
ATOM 528 C CA . LEU A 1 66 ? 17.686 -11.129 -19.175 1.00 85.75 66 LEU A CA 1
ATOM 529 C C . LEU A 1 66 ? 18.337 -10.067 -20.072 1.00 85.75 66 LEU A C 1
ATOM 531 O O . LEU A 1 66 ? 17.710 -9.056 -20.369 1.00 85.75 66 LEU A O 1
ATOM 535 N N . LYS A 1 67 ? 19.560 -10.280 -20.574 1.00 85.50 67 LYS A N 1
ATOM 536 C CA . LYS A 1 67 ? 20.160 -9.360 -21.563 1.00 85.50 67 LYS A CA 1
ATOM 537 C C . LYS A 1 67 ? 19.375 -9.320 -22.879 1.00 85.50 67 LYS A C 1
ATOM 539 O O . LYS A 1 67 ? 19.448 -8.324 -23.593 1.00 85.50 67 LYS A O 1
ATOM 544 N N . ILE A 1 68 ? 18.645 -10.389 -23.203 1.00 84.31 68 ILE A N 1
ATOM 545 C CA . ILE A 1 68 ? 17.809 -10.495 -24.406 1.00 84.31 68 ILE A CA 1
ATOM 546 C C . ILE A 1 68 ? 16.389 -10.014 -24.110 1.00 84.31 68 ILE A C 1
ATOM 548 O O . ILE A 1 68 ? 15.846 -9.200 -24.855 1.00 84.31 68 ILE A O 1
ATOM 552 N N . LYS A 1 69 ? 15.790 -10.505 -23.019 1.00 83.69 69 LYS A N 1
ATOM 553 C CA . LYS A 1 69 ? 14.450 -10.116 -22.564 1.00 83.69 69 LYS A CA 1
ATOM 554 C C . LYS A 1 69 ? 14.504 -9.724 -21.077 1.00 83.69 69 LYS A C 1
ATOM 556 O O . LYS A 1 69 ? 14.315 -10.587 -20.222 1.00 83.69 69 LYS A O 1
ATOM 561 N N . PRO A 1 70 ? 14.733 -8.433 -20.754 1.00 82.69 70 PRO A N 1
ATOM 562 C CA . PRO A 1 70 ? 15.006 -7.969 -19.384 1.00 82.69 70 PRO A CA 1
ATOM 563 C C . PRO A 1 70 ? 13.904 -8.194 -18.351 1.00 82.69 70 PRO A C 1
ATOM 565 O O . PRO A 1 70 ? 14.174 -8.112 -17.158 1.00 82.69 70 PRO A O 1
ATOM 568 N N . LEU A 1 71 ? 12.676 -8.446 -18.799 1.00 85.31 71 LEU A N 1
ATOM 569 C CA . LEU A 1 71 ? 11.485 -8.550 -17.958 1.00 85.31 71 LEU A CA 1
ATOM 570 C C . LEU A 1 71 ? 10.734 -9.871 -18.181 1.00 85.31 71 LEU A C 1
ATOM 572 O O . LEU A 1 71 ? 9.516 -9.934 -18.047 1.00 85.31 71 LEU A O 1
ATOM 576 N N . ASP A 1 72 ? 11.445 -10.921 -18.594 1.00 89.50 72 ASP A N 1
ATOM 577 C CA . ASP A 1 72 ? 10.837 -12.240 -18.752 1.00 89.50 72 ASP A CA 1
ATOM 578 C C . ASP A 1 72 ? 10.433 -12.831 -17.394 1.00 89.50 72 ASP A C 1
ATOM 580 O O . ASP A 1 72 ? 11.275 -12.984 -16.507 1.00 89.50 72 ASP A O 1
ATOM 584 N N . PHE A 1 73 ? 9.146 -13.159 -17.242 1.00 93.38 73 PHE A N 1
ATOM 585 C CA . PHE A 1 73 ? 8.585 -13.680 -15.995 1.00 93.38 73 PHE A CA 1
ATOM 586 C C . PHE A 1 73 ? 9.326 -14.930 -15.503 1.00 93.38 73 PHE A C 1
ATOM 588 O O . PHE A 1 73 ? 9.765 -14.965 -14.355 1.00 93.38 73 PHE A O 1
ATOM 595 N N . ASP A 1 74 ? 9.484 -15.934 -16.371 1.00 94.44 74 ASP A N 1
ATOM 596 C CA . ASP A 1 74 ? 10.041 -17.237 -15.997 1.00 94.44 74 ASP A CA 1
ATOM 597 C C . ASP A 1 74 ? 11.512 -17.099 -15.575 1.00 94.44 74 ASP A C 1
ATOM 599 O O . ASP A 1 74 ? 11.937 -17.698 -14.584 1.00 94.44 74 ASP A O 1
ATOM 603 N N . ILE A 1 75 ? 12.284 -16.258 -16.275 1.00 95.31 75 ILE A N 1
ATOM 604 C CA . ILE A 1 75 ? 13.681 -15.988 -15.914 1.00 95.31 75 ILE A CA 1
ATOM 605 C C . ILE A 1 75 ? 13.766 -15.292 -14.550 1.00 95.31 75 ILE A C 1
ATOM 607 O O . ILE A 1 75 ? 14.555 -15.707 -13.699 1.00 95.31 75 ILE A O 1
ATOM 611 N N . LEU A 1 76 ? 12.963 -14.246 -14.327 1.00 95.31 76 LEU A N 1
ATOM 612 C CA . LEU A 1 76 ? 12.951 -13.495 -13.067 1.00 95.31 76 LEU A CA 1
ATOM 613 C C . LEU A 1 76 ? 12.513 -14.369 -11.886 1.00 95.31 76 LEU A C 1
ATOM 615 O O . LEU A 1 76 ? 13.136 -14.322 -10.825 1.00 95.31 76 LEU A O 1
ATOM 619 N N . TYR A 1 77 ? 11.484 -15.198 -12.074 1.00 97.31 77 TYR A N 1
ATOM 620 C CA . TYR A 1 77 ? 11.012 -16.134 -11.057 1.00 97.31 77 TYR A CA 1
ATOM 621 C C . TYR A 1 77 ? 12.099 -17.153 -10.690 1.00 97.31 77 TYR A C 1
ATOM 623 O O . TYR A 1 77 ? 12.420 -17.327 -9.513 1.00 97.31 77 TYR A O 1
ATOM 631 N N . ASN A 1 78 ? 12.734 -17.772 -11.690 1.00 97.44 78 ASN A N 1
ATOM 632 C CA . ASN A 1 78 ? 13.793 -18.756 -11.460 1.00 97.44 78 ASN A CA 1
ATOM 633 C C . ASN A 1 78 ? 15.051 -18.134 -10.831 1.00 97.44 78 ASN A C 1
ATOM 635 O O . ASN A 1 78 ? 15.691 -18.774 -9.997 1.00 97.44 78 ASN A O 1
ATOM 639 N N . LEU A 1 79 ? 15.396 -16.886 -11.170 1.00 97.62 79 LEU A N 1
ATOM 640 C CA . LEU A 1 79 ? 16.453 -16.148 -10.469 1.00 97.62 79 LEU A CA 1
ATOM 641 C C . LEU A 1 79 ? 16.092 -15.928 -9.001 1.00 97.62 79 LEU A C 1
ATOM 643 O O . LEU A 1 79 ? 16.933 -16.169 -8.139 1.00 97.62 79 LEU A O 1
ATOM 647 N N . GLY A 1 80 ? 14.848 -15.532 -8.713 1.00 97.31 80 GLY A N 1
ATOM 648 C CA . GLY A 1 80 ? 14.352 -15.403 -7.343 1.00 97.31 80 GLY A CA 1
ATOM 649 C C . GLY A 1 80 ? 14.521 -16.692 -6.542 1.00 97.31 80 GLY A C 1
ATOM 650 O O . GLY A 1 80 ? 15.079 -16.657 -5.445 1.00 97.31 80 GLY A O 1
ATOM 651 N N . TYR A 1 81 ? 14.160 -17.828 -7.141 1.00 97.69 81 TYR A N 1
ATOM 652 C CA . TYR A 1 81 ? 14.345 -19.149 -6.540 1.00 97.69 81 TYR A CA 1
ATOM 653 C C . TYR A 1 81 ? 15.816 -19.479 -6.280 1.00 97.69 81 TYR A C 1
ATOM 655 O O . TYR A 1 81 ? 16.169 -19.916 -5.186 1.00 97.69 81 TYR A O 1
ATOM 663 N N . ILE A 1 82 ? 16.705 -19.230 -7.245 1.00 97.81 82 ILE A N 1
ATOM 664 C CA . ILE A 1 82 ? 18.146 -19.445 -7.052 1.00 97.81 82 ILE A CA 1
ATOM 665 C C . ILE A 1 82 ? 18.675 -18.584 -5.899 1.00 97.81 82 ILE A C 1
ATOM 667 O O . ILE A 1 82 ? 19.399 -19.090 -5.042 1.00 97.81 82 ILE A O 1
ATOM 671 N N . TYR A 1 83 ? 18.316 -17.300 -5.854 1.00 97.50 83 TYR A N 1
ATOM 672 C CA . TYR A 1 83 ? 18.729 -16.398 -4.781 1.00 97.50 83 TYR A CA 1
ATOM 673 C C . TYR A 1 83 ? 18.228 -16.866 -3.412 1.00 97.50 83 TYR A C 1
ATOM 675 O O . TYR A 1 83 ? 18.992 -16.866 -2.446 1.00 97.50 83 TYR A O 1
ATOM 683 N N . GLU A 1 84 ? 16.985 -17.338 -3.334 1.00 96.75 84 GLU A N 1
ATOM 684 C CA . GLU A 1 84 ? 16.413 -17.919 -2.120 1.00 96.75 84 GLU A CA 1
ATOM 685 C C . GLU A 1 84 ? 17.210 -19.140 -1.644 1.00 96.75 84 GLU A C 1
ATOM 687 O O . GLU A 1 84 ? 17.626 -19.178 -0.485 1.00 96.75 84 GLU A O 1
ATOM 692 N N . GLN A 1 85 ? 17.512 -20.093 -2.535 1.00 95.75 85 GLN A N 1
ATOM 693 C CA . GLN A 1 85 ? 18.299 -21.287 -2.191 1.00 95.75 85 GLN A CA 1
ATOM 694 C C . GLN A 1 85 ? 19.714 -20.945 -1.699 1.00 95.75 85 GLN A C 1
ATOM 696 O O . GLN A 1 85 ? 20.289 -21.669 -0.887 1.00 95.75 85 GLN A O 1
ATOM 701 N N . LYS A 1 86 ? 20.274 -19.822 -2.157 1.00 94.75 86 LYS A N 1
ATOM 702 C CA . LYS A 1 86 ? 21.584 -19.316 -1.724 1.00 94.75 86 LYS A CA 1
ATOM 703 C C . LYS A 1 86 ? 21.527 -18.468 -0.444 1.00 94.75 86 LYS A C 1
ATOM 705 O O . LYS A 1 86 ? 22.574 -18.049 0.049 1.00 94.75 86 LYS A O 1
ATOM 710 N N . GLY A 1 87 ? 20.338 -18.190 0.099 1.00 94.12 87 GLY A N 1
ATOM 711 C CA . GLY A 1 87 ? 20.144 -17.283 1.238 1.00 94.12 87 GLY A CA 1
ATOM 712 C C . GLY A 1 87 ? 20.347 -15.797 0.899 1.00 94.12 87 GLY A C 1
ATOM 713 O O . GLY A 1 87 ? 20.494 -14.960 1.794 1.00 94.12 87 GLY A O 1
ATOM 714 N N . GLU A 1 88 ? 20.360 -15.449 -0.389 1.00 95.56 88 GLU A N 1
ATOM 715 C CA . GLU A 1 88 ? 20.442 -14.085 -0.924 1.00 95.56 88 GLU A CA 1
ATOM 716 C C . GLU A 1 88 ? 19.029 -13.458 -0.940 1.00 95.56 88 GLU A C 1
ATOM 718 O O . GLU A 1 88 ? 18.438 -13.179 -1.981 1.00 95.56 88 GLU A O 1
ATOM 723 N N . PHE A 1 89 ? 18.430 -13.296 0.247 1.00 95.62 89 PHE A N 1
ATOM 724 C CA . PHE A 1 89 ? 16.998 -12.984 0.386 1.00 95.62 89 PHE A CA 1
ATOM 725 C C . PHE A 1 89 ? 16.569 -11.633 -0.203 1.00 95.62 89 PHE A C 1
ATOM 727 O O . PHE A 1 89 ? 15.430 -11.503 -0.652 1.00 95.62 89 PHE A O 1
ATOM 734 N N . LEU A 1 90 ? 17.443 -10.620 -0.205 1.00 92.94 90 LEU A N 1
ATOM 735 C CA . LEU A 1 90 ? 17.114 -9.299 -0.753 1.00 92.94 90 LEU A CA 1
ATOM 736 C C . LEU A 1 90 ? 17.003 -9.354 -2.283 1.00 92.94 90 LEU A C 1
ATOM 738 O O . LEU A 1 90 ? 16.080 -8.789 -2.869 1.00 92.94 90 LEU A O 1
ATOM 742 N N . GLU A 1 91 ? 17.922 -10.074 -2.919 1.00 93.62 91 GLU A N 1
ATOM 743 C CA . GLU A 1 91 ? 17.944 -10.347 -4.351 1.00 93.62 91 GLU A CA 1
ATOM 744 C C . GLU A 1 91 ? 16.773 -11.249 -4.769 1.00 93.62 91 GLU A C 1
ATOM 746 O O . GLU A 1 91 ? 16.146 -10.999 -5.804 1.00 93.62 91 GLU A O 1
ATOM 751 N N . ALA A 1 92 ? 16.417 -12.236 -3.935 1.00 96.19 92 ALA A N 1
ATOM 752 C CA . ALA A 1 92 ? 15.229 -13.068 -4.123 1.00 96.19 92 ALA A CA 1
ATOM 753 C C . ALA A 1 92 ? 13.950 -12.223 -4.107 1.00 96.19 92 ALA A C 1
ATOM 755 O O . ALA A 1 92 ? 13.168 -12.256 -5.056 1.00 96.19 92 ALA A O 1
ATOM 756 N N . TYR A 1 93 ? 13.783 -11.386 -3.077 1.00 94.38 93 TYR A N 1
ATOM 757 C CA . TYR A 1 93 ? 12.664 -10.452 -2.966 1.00 94.38 93 TYR A CA 1
ATOM 758 C C . TYR A 1 93 ? 12.553 -9.535 -4.194 1.00 94.38 93 TYR A C 1
ATOM 760 O O . TYR A 1 93 ? 11.463 -9.378 -4.752 1.00 94.38 93 TYR A O 1
ATOM 768 N N . TYR A 1 94 ? 13.666 -8.957 -4.657 1.00 91.75 94 TYR A N 1
ATOM 769 C CA . TYR A 1 94 ? 13.656 -8.092 -5.839 1.00 91.75 94 TYR A CA 1
ATOM 770 C C . TYR A 1 94 ? 13.256 -8.856 -7.110 1.00 91.75 94 TYR A C 1
ATOM 772 O O . TYR A 1 94 ? 12.429 -8.381 -7.889 1.00 91.75 94 TYR A O 1
ATOM 780 N N . SER A 1 95 ? 13.795 -10.059 -7.305 1.00 93.69 95 SER A N 1
ATOM 781 C CA . SER A 1 95 ? 13.509 -10.878 -8.488 1.00 93.69 95 SER A CA 1
ATOM 782 C C . SER A 1 95 ? 12.048 -11.330 -8.516 1.00 93.69 95 SER A C 1
ATOM 784 O O . SER A 1 95 ? 11.377 -11.166 -9.532 1.00 93.69 95 SER A O 1
ATOM 786 N N . TYR A 1 96 ? 11.515 -11.795 -7.382 1.00 95.50 96 TYR A N 1
ATOM 787 C CA . TYR A 1 96 ? 10.112 -12.184 -7.253 1.00 95.50 96 TYR A CA 1
ATOM 788 C C . TYR A 1 96 ? 9.154 -11.008 -7.442 1.00 95.50 96 TYR A C 1
ATOM 790 O O . TYR A 1 96 ? 8.190 -11.129 -8.191 1.00 95.50 96 TYR A O 1
ATOM 798 N N . THR A 1 97 ? 9.415 -9.849 -6.832 1.00 91.88 97 THR A N 1
ATOM 799 C CA . THR A 1 97 ? 8.554 -8.664 -7.028 1.00 91.88 97 THR A CA 1
ATOM 800 C C . THR A 1 97 ? 8.584 -8.169 -8.474 1.00 91.88 97 THR A C 1
ATOM 802 O O . THR A 1 97 ? 7.534 -7.863 -9.033 1.00 91.88 97 THR A O 1
ATOM 805 N N . THR A 1 98 ? 9.748 -8.191 -9.129 1.00 89.12 98 THR A N 1
ATOM 806 C CA . THR A 1 98 ? 9.858 -7.854 -10.557 1.00 89.12 98 THR A CA 1
ATOM 807 C C . THR A 1 98 ? 9.151 -8.887 -11.442 1.00 89.12 98 THR A C 1
ATOM 809 O O . THR A 1 98 ? 8.501 -8.506 -12.416 1.00 89.12 98 THR A O 1
ATOM 812 N N . ALA A 1 99 ? 9.224 -10.183 -11.110 1.00 92.38 99 ALA A N 1
ATOM 813 C CA . ALA A 1 99 ? 8.449 -11.221 -11.790 1.00 92.38 99 ALA A CA 1
ATOM 814 C C . ALA A 1 99 ? 6.945 -10.959 -11.631 1.00 92.38 99 ALA A C 1
ATOM 816 O O . ALA A 1 99 ? 6.218 -10.983 -12.617 1.00 92.38 99 ALA A O 1
ATOM 817 N N . GLN A 1 100 ? 6.486 -10.605 -10.424 1.00 92.06 100 GLN A N 1
ATOM 818 C CA . GLN A 1 100 ? 5.083 -10.280 -10.156 1.00 92.06 100 GLN A CA 1
ATOM 819 C C . GLN A 1 100 ? 4.540 -9.201 -11.099 1.00 92.06 100 GLN A C 1
ATOM 821 O O . GLN A 1 100 ? 3.440 -9.350 -11.625 1.00 92.06 100 GLN A O 1
ATOM 826 N N . TYR A 1 101 ? 5.316 -8.136 -11.336 1.00 88.12 101 TYR A N 1
ATOM 827 C CA . TYR A 1 101 ? 4.933 -7.031 -12.225 1.00 88.12 101 TYR A CA 1
ATOM 828 C C . TYR A 1 101 ? 4.760 -7.455 -13.685 1.00 88.12 101 TYR A C 1
ATOM 830 O O . TYR A 1 101 ? 4.027 -6.810 -14.427 1.00 88.12 101 TYR A O 1
ATOM 838 N N . ASN A 1 102 ? 5.431 -8.532 -14.094 1.00 87.19 102 ASN A N 1
ATOM 839 C CA . ASN A 1 102 ? 5.435 -9.036 -15.464 1.00 87.19 102 ASN A CA 1
ATOM 840 C C . ASN A 1 102 ? 4.662 -10.356 -15.607 1.00 87.19 102 ASN A C 1
ATOM 842 O O . ASN A 1 102 ? 4.798 -11.045 -16.617 1.00 87.19 102 ASN A O 1
ATOM 846 N N . ALA A 1 103 ? 3.866 -10.725 -14.601 1.00 91.06 103 ALA A N 1
ATOM 847 C CA . ALA A 1 103 ? 3.012 -11.898 -14.662 1.00 91.06 103 ALA A CA 1
ATOM 848 C C . ALA A 1 103 ? 1.873 -11.682 -15.672 1.00 91.06 103 ALA A C 1
ATOM 850 O O . ALA A 1 103 ? 1.165 -10.677 -15.643 1.00 91.06 103 ALA A O 1
ATOM 851 N N . GLU A 1 104 ? 1.661 -12.658 -16.548 1.00 89.69 104 GLU A N 1
ATOM 852 C CA . GLU A 1 104 ? 0.648 -12.616 -17.606 1.00 89.69 104 GLU A CA 1
ATOM 853 C C . GLU A 1 104 ? -0.670 -13.280 -17.179 1.00 89.69 104 GLU A C 1
ATOM 855 O O . GLU A 1 104 ? -1.692 -13.145 -17.854 1.00 89.69 104 GLU A O 1
ATOM 860 N N . ASN A 1 105 ? -0.665 -14.035 -16.073 1.00 92.38 105 ASN A N 1
ATOM 861 C CA . ASN A 1 105 ? -1.837 -14.772 -15.613 1.00 92.38 105 ASN A CA 1
ATOM 862 C C . ASN A 1 105 ? -1.908 -14.927 -14.077 1.00 92.38 105 ASN A C 1
ATOM 864 O O . ASN A 1 105 ? -0.901 -14.780 -13.382 1.00 92.38 105 ASN A O 1
ATOM 868 N N . PRO A 1 106 ? -3.091 -15.262 -13.522 1.00 91.12 106 PRO A N 1
ATOM 869 C CA . PRO A 1 106 ? -3.273 -15.389 -12.074 1.00 91.12 106 PRO A CA 1
ATOM 870 C C . PRO A 1 106 ? -2.451 -16.500 -11.412 1.00 91.12 106 PRO A C 1
ATOM 872 O O . PRO A 1 106 ? -2.131 -16.377 -10.232 1.00 91.12 106 PRO A O 1
ATOM 875 N N . GLN A 1 107 ? -2.111 -17.572 -12.140 1.00 93.69 107 GLN A N 1
ATOM 876 C CA . GLN A 1 107 ? -1.307 -18.665 -11.585 1.00 93.69 107 GLN A CA 1
ATOM 877 C C . GLN A 1 107 ? 0.114 -18.184 -11.293 1.00 93.69 107 GLN A C 1
ATOM 879 O O . GLN A 1 107 ? 0.592 -18.356 -10.182 1.00 93.69 107 GLN A O 1
ATOM 884 N N . GLN A 1 108 ? 0.729 -17.473 -12.238 1.00 94.31 108 GLN A N 1
ATOM 885 C CA . GLN A 1 108 ? 2.042 -16.849 -12.060 1.00 94.31 108 GLN A CA 1
ATOM 886 C C . GLN A 1 108 ? 2.079 -15.886 -10.865 1.00 94.31 108 GLN A C 1
ATOM 888 O O . GLN A 1 108 ? 3.025 -15.891 -10.079 1.00 94.31 108 GLN A O 1
ATOM 893 N N . ILE A 1 109 ? 1.023 -15.084 -10.683 1.00 91.06 109 ILE A N 1
ATOM 894 C CA . ILE A 1 109 ? 0.888 -14.207 -9.511 1.00 91.06 109 ILE A CA 1
ATOM 895 C C . ILE A 1 109 ? 0.840 -15.039 -8.222 1.00 91.06 109 ILE A C 1
ATOM 897 O O . ILE A 1 109 ? 1.489 -14.681 -7.240 1.00 91.06 109 ILE A O 1
ATOM 901 N N . GLN A 1 110 ? 0.088 -16.142 -8.217 1.00 92.00 110 GLN A N 1
ATOM 902 C CA . GLN A 1 110 ? -0.034 -17.026 -7.059 1.00 92.00 110 GLN A CA 1
ATOM 903 C C . GLN A 1 110 ? 1.280 -17.753 -6.732 1.00 92.00 110 GLN A C 1
ATOM 905 O O . GLN A 1 110 ? 1.607 -17.873 -5.551 1.00 92.00 110 GLN A O 1
ATOM 910 N N . ASP A 1 111 ? 2.048 -18.163 -7.743 1.00 94.50 111 ASP A N 1
ATOM 911 C CA . ASP A 1 111 ? 3.371 -18.776 -7.574 1.00 94.50 111 ASP A CA 1
ATOM 912 C C . ASP A 1 111 ? 4.340 -17.786 -6.906 1.00 94.50 111 ASP A C 1
ATOM 914 O O . ASP A 1 111 ? 4.998 -18.107 -5.916 1.00 94.50 111 ASP A O 1
ATOM 918 N N . VAL A 1 112 ? 4.358 -16.531 -7.373 1.00 94.88 112 VAL A N 1
ATOM 919 C CA . VAL A 1 112 ? 5.166 -15.466 -6.759 1.00 94.88 112 VAL A CA 1
ATOM 920 C C . VAL A 1 112 ? 4.715 -15.150 -5.331 1.00 94.88 112 VAL A C 1
ATOM 922 O O . VAL A 1 112 ? 5.557 -14.958 -4.457 1.00 94.88 112 VAL A O 1
ATOM 925 N N . ILE A 1 113 ? 3.404 -15.101 -5.065 1.00 92.25 113 ILE A N 1
ATOM 926 C CA . ILE A 1 113 ? 2.877 -14.885 -3.706 1.00 92.25 113 ILE A CA 1
ATOM 927 C C . ILE A 1 113 ? 3.396 -15.965 -2.758 1.00 92.25 113 ILE A C 1
ATOM 929 O O . ILE A 1 113 ? 3.884 -15.633 -1.681 1.00 92.25 113 ILE A O 1
ATOM 933 N N . GLN A 1 114 ? 3.335 -17.233 -3.167 1.00 93.62 114 GLN A N 1
ATOM 934 C CA . GLN A 1 114 ? 3.827 -18.344 -2.359 1.00 93.62 114 GLN A CA 1
ATOM 935 C C . GLN A 1 114 ? 5.339 -18.236 -2.103 1.00 93.62 114 GLN A C 1
ATOM 937 O O . GLN A 1 114 ? 5.794 -18.481 -0.987 1.00 93.62 114 GLN A O 1
ATOM 942 N N . ALA A 1 115 ? 6.114 -17.825 -3.107 1.00 95.69 115 ALA A N 1
ATOM 943 C CA . ALA A 1 115 ? 7.550 -17.612 -2.957 1.00 95.69 115 ALA A CA 1
ATOM 944 C C . ALA A 1 115 ? 7.877 -16.452 -1.991 1.00 95.69 115 ALA A C 1
ATOM 946 O O . ALA A 1 115 ? 8.723 -16.585 -1.105 1.00 95.69 115 ALA A O 1
ATOM 947 N N . LEU A 1 116 ? 7.152 -15.331 -2.088 1.00 94.12 116 LEU A N 1
ATOM 948 C CA . LEU A 1 116 ? 7.278 -14.201 -1.159 1.00 94.12 116 LEU A CA 1
ATOM 949 C C . LEU A 1 116 ? 6.888 -14.588 0.277 1.00 94.12 116 LEU A C 1
ATOM 951 O O . LEU A 1 116 ? 7.548 -14.165 1.226 1.00 94.12 116 LEU A O 1
ATOM 955 N N . GLU A 1 117 ? 5.851 -15.413 0.447 1.00 91.06 117 GLU A N 1
ATOM 956 C CA . GLU A 1 117 ? 5.475 -15.980 1.747 1.00 91.06 117 GLU A CA 1
ATOM 957 C C . GLU A 1 117 ? 6.593 -16.857 2.330 1.00 91.06 117 GLU A C 1
ATOM 959 O O . GLU A 1 117 ? 6.864 -16.765 3.527 1.00 91.06 117 GLU A O 1
ATOM 964 N N . GLY A 1 118 ? 7.284 -17.639 1.494 1.00 93.19 118 GLY A N 1
ATOM 965 C CA . GLY A 1 118 ? 8.410 -18.488 1.897 1.00 93.19 118 GLY A CA 1
ATOM 966 C C . GLY A 1 118 ? 9.611 -17.713 2.447 1.00 93.19 118 GLY A C 1
ATOM 967 O O . GLY A 1 118 ? 10.260 -18.169 3.388 1.00 93.19 118 GLY A O 1
ATOM 968 N N . ILE A 1 119 ? 9.876 -16.508 1.928 1.00 95.00 119 ILE A N 1
ATOM 969 C CA . ILE A 1 119 ? 11.008 -15.683 2.385 1.00 95.00 119 ILE A CA 1
ATOM 970 C C . ILE A 1 119 ? 10.646 -14.674 3.485 1.00 95.00 119 ILE A C 1
ATOM 972 O O . ILE A 1 119 ? 11.531 -14.038 4.060 1.00 95.00 119 ILE A O 1
ATOM 976 N N . LYS A 1 120 ? 9.358 -14.507 3.791 1.00 92.69 120 LYS A N 1
ATOM 977 C CA . LYS A 1 120 ? 8.836 -13.459 4.678 1.00 92.69 120 LYS A CA 1
ATOM 978 C C . LYS A 1 120 ? 9.492 -13.433 6.061 1.00 92.69 120 LYS A C 1
ATOM 980 O O . LYS A 1 120 ? 9.856 -12.360 6.537 1.00 92.69 120 LYS A O 1
ATOM 985 N N . ASP A 1 121 ? 9.672 -14.592 6.691 1.00 91.50 121 ASP A N 1
ATOM 986 C CA . ASP A 1 121 ? 10.181 -14.693 8.070 1.00 91.50 121 ASP A CA 1
ATOM 987 C C . ASP A 1 121 ? 11.681 -14.369 8.192 1.00 91.50 121 ASP A C 1
ATOM 989 O O . ASP A 1 121 ? 12.198 -14.142 9.292 1.00 91.50 121 ASP A O 1
ATOM 993 N N . TYR A 1 122 ? 12.390 -14.280 7.063 1.00 93.81 122 TYR A N 1
ATOM 994 C CA . TYR A 1 122 ? 13.772 -13.810 7.038 1.00 93.81 122 TYR A CA 1
ATOM 995 C C . TYR A 1 122 ? 13.873 -12.288 7.114 1.00 93.81 122 TYR A C 1
ATOM 997 O O . TYR A 1 122 ? 14.966 -11.792 7.392 1.00 93.81 122 TYR A O 1
ATOM 1005 N N . PHE A 1 123 ? 12.767 -11.560 6.919 1.00 92.56 123 PHE A N 1
ATOM 1006 C CA . PHE A 1 123 ? 12.724 -10.105 6.969 1.00 92.56 123 PHE A CA 1
ATOM 1007 C C . PHE A 1 123 ? 12.176 -9.583 8.299 1.00 92.56 123 PHE A C 1
ATOM 1009 O O . PHE A 1 123 ? 11.167 -10.045 8.825 1.00 92.56 123 PHE A O 1
ATOM 1016 N N . ALA A 1 124 ? 12.827 -8.557 8.838 1.00 88.56 124 ALA A N 1
ATOM 1017 C CA . ALA A 1 124 ? 12.317 -7.774 9.958 1.00 88.56 124 ALA A CA 1
ATOM 1018 C C . ALA A 1 124 ? 12.861 -6.351 9.871 1.00 88.56 124 ALA A C 1
ATOM 1020 O O . ALA A 1 124 ? 14.002 -6.155 9.466 1.00 88.56 124 ALA A O 1
ATOM 1021 N N . GLY A 1 125 ? 12.108 -5.350 10.309 1.00 85.06 125 GLY A N 1
ATOM 1022 C CA . GLY A 1 125 ? 12.590 -3.980 10.222 1.00 85.06 125 GLY A CA 1
ATOM 1023 C C . GLY A 1 125 ? 11.843 -2.998 11.099 1.00 85.06 125 GLY A C 1
ATOM 1024 O O . GLY A 1 125 ? 10.841 -3.329 11.729 1.00 85.06 125 GLY A O 1
ATOM 1025 N N . ARG A 1 126 ? 12.387 -1.785 11.158 1.00 79.56 126 ARG A N 1
ATOM 1026 C CA . ARG A 1 126 ? 11.797 -0.637 11.851 1.00 79.56 126 ARG A CA 1
ATOM 1027 C C . ARG A 1 126 ? 12.261 0.664 11.210 1.00 79.56 126 ARG A C 1
ATOM 1029 O O . ARG A 1 126 ? 13.360 0.720 10.657 1.00 79.56 126 ARG A O 1
ATOM 1036 N N . SER A 1 127 ? 11.457 1.709 11.363 1.00 78.25 127 SER A N 1
ATOM 1037 C CA . SER A 1 127 ? 11.850 3.083 11.047 1.00 78.25 127 SER A CA 1
ATOM 1038 C C . SER A 1 127 ? 11.850 3.926 12.319 1.00 78.25 127 SER A C 1
ATOM 1040 O O . SER A 1 127 ? 10.937 3.811 13.133 1.00 78.25 127 SER A O 1
ATOM 1042 N N . ILE A 1 128 ? 12.882 4.746 12.503 1.00 76.94 128 ILE A N 1
ATOM 1043 C CA . ILE A 1 128 ? 13.004 5.697 13.615 1.00 76.94 128 ILE A CA 1
ATOM 1044 C C . ILE A 1 128 ? 13.406 7.068 13.074 1.00 76.94 128 ILE A C 1
ATOM 1046 O O . ILE A 1 128 ? 14.059 7.151 12.034 1.00 76.94 128 ILE A O 1
ATOM 1050 N N . ILE A 1 129 ? 13.044 8.138 13.782 1.00 77.62 129 ILE A N 1
ATOM 1051 C CA . ILE A 1 129 ? 13.616 9.460 13.514 1.00 77.62 129 ILE A CA 1
ATOM 1052 C C . ILE A 1 129 ? 14.934 9.588 14.266 1.00 77.62 129 ILE A C 1
ATOM 1054 O O . ILE A 1 129 ? 15.031 9.219 15.435 1.00 77.62 129 ILE A O 1
ATOM 1058 N N . ILE A 1 130 ? 15.933 10.116 13.573 1.00 85.06 130 ILE A N 1
ATOM 1059 C CA . ILE A 1 130 ? 17.210 10.528 14.143 1.00 85.06 130 ILE A CA 1
ATOM 1060 C C . ILE A 1 130 ? 17.457 11.997 13.803 1.00 85.06 130 ILE A C 1
ATOM 1062 O O . ILE A 1 130 ? 16.947 12.501 12.801 1.00 85.06 130 ILE A O 1
ATOM 1066 N N . GLU A 1 131 ? 18.257 12.665 14.622 1.00 86.06 131 GLU A N 1
ATOM 1067 C CA . GLU A 1 131 ? 18.833 13.963 14.283 1.00 86.06 131 GLU A CA 1
ATOM 1068 C C . GLU A 1 131 ? 20.295 13.756 13.896 1.00 86.06 131 GLU A C 1
ATOM 1070 O O . GLU A 1 131 ? 21.058 13.106 14.612 1.00 86.06 131 GLU A O 1
ATOM 1075 N N . GLU A 1 132 ? 20.668 14.261 12.725 1.00 88.44 132 GLU A N 1
ATOM 1076 C CA . GLU A 1 132 ? 22.011 14.151 12.163 1.00 88.44 132 GLU A CA 1
ATOM 1077 C C . GLU A 1 132 ? 22.285 15.428 11.364 1.00 88.44 132 GLU A C 1
ATOM 1079 O O . GLU A 1 132 ? 21.454 15.847 10.557 1.00 88.44 132 GLU A O 1
ATOM 1084 N N . ASP A 1 133 ? 23.418 16.079 11.633 1.00 88.06 133 ASP A N 1
ATOM 1085 C CA . ASP A 1 133 ? 23.819 17.351 11.009 1.00 88.06 133 ASP A CA 1
ATOM 1086 C C . ASP A 1 133 ? 22.787 18.488 11.159 1.00 88.06 133 ASP A C 1
ATOM 1088 O O . ASP A 1 133 ? 22.609 19.312 10.266 1.00 88.06 133 ASP A O 1
ATOM 1092 N N . GLY A 1 134 ? 22.068 18.523 12.287 1.00 84.12 134 GLY A N 1
ATOM 1093 C CA . GLY A 1 134 ? 21.019 19.517 12.552 1.00 84.12 134 GLY A CA 1
ATOM 1094 C C . GLY A 1 134 ? 19.702 19.274 11.804 1.00 84.12 134 GLY A C 1
ATOM 1095 O O . GLY A 1 134 ? 18.775 20.067 11.944 1.00 84.12 134 GLY A O 1
ATOM 1096 N N . ASN A 1 135 ? 19.592 18.175 11.051 1.00 84.62 135 ASN A N 1
ATOM 1097 C CA . ASN A 1 135 ? 18.406 17.819 10.280 1.00 84.62 135 ASN A CA 1
ATOM 1098 C C . ASN A 1 135 ? 17.744 16.546 10.814 1.00 84.62 135 ASN A C 1
ATOM 1100 O O . ASN A 1 135 ? 18.408 15.586 11.217 1.00 84.62 135 ASN A O 1
ATOM 1104 N N . LYS A 1 136 ? 16.408 16.509 10.769 1.00 84.75 136 LYS A N 1
ATOM 1105 C CA . LYS A 1 136 ? 15.638 15.298 11.074 1.00 84.75 136 LYS A CA 1
ATOM 1106 C C . LYS A 1 136 ? 15.687 14.338 9.891 1.00 84.75 136 LYS A C 1
ATOM 1108 O O . LYS A 1 136 ? 15.293 14.693 8.777 1.00 84.75 136 LYS A O 1
ATOM 1113 N N . LYS A 1 137 ? 16.108 13.102 10.153 1.00 87.19 137 LYS A N 1
ATOM 1114 C CA . LYS A 1 137 ? 16.165 12.024 9.163 1.00 87.19 137 LYS A CA 1
ATOM 1115 C C . LYS A 1 137 ? 15.327 10.833 9.597 1.00 87.19 137 LYS A C 1
ATOM 1117 O O . LYS A 1 137 ? 15.273 10.483 10.774 1.00 87.19 137 LYS A O 1
ATOM 1122 N N . ILE A 1 138 ? 14.703 10.175 8.631 1.00 83.69 138 ILE A N 1
ATOM 1123 C CA . ILE A 1 138 ? 14.045 8.884 8.809 1.00 83.69 138 ILE A CA 1
ATOM 1124 C C . ILE A 1 138 ? 15.095 7.810 8.553 1.00 83.69 138 ILE A C 1
ATOM 1126 O O . ILE A 1 138 ? 15.582 7.665 7.433 1.00 83.69 138 ILE A O 1
ATOM 1130 N N . LYS A 1 139 ? 15.450 7.057 9.591 1.00 87.69 139 LYS A N 1
ATOM 1131 C CA . LYS A 1 139 ? 16.348 5.909 9.503 1.00 87.69 139 LYS A CA 1
ATOM 1132 C C . LYS A 1 139 ? 15.528 4.626 9.473 1.00 87.69 139 LYS A C 1
ATOM 1134 O O . LYS A 1 139 ? 14.887 4.281 10.466 1.00 87.69 139 LYS A O 1
ATOM 1139 N N . THR A 1 140 ? 15.600 3.896 8.368 1.00 86.62 140 THR A N 1
ATOM 1140 C CA . THR A 1 140 ? 14.951 2.595 8.193 1.00 86.62 140 THR A CA 1
ATOM 1141 C C . THR A 1 140 ? 15.995 1.488 8.198 1.00 86.62 140 THR A C 1
ATOM 1143 O O . THR A 1 140 ? 16.974 1.534 7.455 1.00 86.62 140 THR A O 1
ATOM 1146 N N . GLN A 1 141 ? 15.787 0.488 9.052 1.00 90.12 141 GLN A N 1
ATOM 1147 C CA . GLN A 1 141 ? 16.629 -0.702 9.142 1.00 90.12 141 GLN A CA 1
ATOM 1148 C C . GLN A 1 141 ? 15.804 -1.924 8.761 1.00 90.12 141 GLN A C 1
ATOM 1150 O O . GLN A 1 141 ? 14.754 -2.161 9.359 1.00 90.12 141 GLN A O 1
ATOM 1155 N N . VAL A 1 142 ? 16.297 -2.703 7.802 1.00 90.56 142 VAL A N 1
ATOM 1156 C CA . VAL A 1 142 ? 15.685 -3.952 7.345 1.00 90.56 142 VAL A CA 1
ATOM 1157 C C . VAL A 1 142 ? 16.716 -5.065 7.466 1.00 90.56 142 VAL A C 1
ATOM 1159 O O . VAL A 1 142 ? 17.698 -5.108 6.731 1.00 90.56 142 VAL A O 1
ATOM 1162 N N . ARG A 1 143 ? 16.511 -5.966 8.420 1.00 93.00 143 ARG A N 1
ATOM 1163 C CA . ARG A 1 143 ? 17.250 -7.220 8.542 1.00 93.00 143 ARG A CA 1
ATOM 1164 C C . ARG A 1 143 ? 16.676 -8.227 7.551 1.00 93.00 143 ARG A C 1
ATOM 1166 O O . ARG A 1 143 ? 15.463 -8.399 7.522 1.00 93.00 143 ARG A O 1
ATOM 1173 N N . TYR A 1 144 ? 17.543 -8.894 6.800 1.00 92.06 144 TYR A N 1
ATOM 1174 C CA . TYR A 1 144 ? 17.201 -9.988 5.890 1.00 92.06 144 TYR A CA 1
ATOM 1175 C C . TYR A 1 144 ? 18.226 -11.115 6.064 1.00 92.06 144 TYR A C 1
ATOM 1177 O O . TYR A 1 144 ? 19.420 -10.957 5.794 1.00 92.06 144 TYR A O 1
ATOM 1185 N N . GLY A 1 145 ? 17.783 -12.243 6.621 1.00 90.94 145 GLY A N 1
ATOM 1186 C CA . GLY A 1 145 ? 18.687 -13.293 7.093 1.00 90.94 145 GLY A CA 1
ATOM 1187 C C . GLY A 1 145 ? 19.648 -12.766 8.171 1.00 90.94 145 GLY A C 1
ATOM 1188 O O . GLY A 1 145 ? 19.214 -12.315 9.238 1.00 90.94 145 GLY A O 1
ATOM 1189 N N . THR A 1 146 ? 20.954 -12.820 7.891 1.00 91.00 146 THR A N 1
ATOM 1190 C CA . THR A 1 146 ? 22.035 -12.321 8.767 1.00 91.00 146 THR A CA 1
ATOM 1191 C C . THR A 1 146 ? 22.521 -10.912 8.411 1.00 91.00 146 THR A C 1
ATOM 1193 O O . THR A 1 146 ? 23.327 -10.342 9.145 1.00 91.00 146 THR A O 1
ATOM 1196 N N . LYS A 1 147 ? 22.048 -10.340 7.299 1.00 93.56 147 LYS A N 1
ATOM 1197 C CA . LYS A 1 147 ? 22.450 -9.017 6.807 1.00 93.56 147 LYS A CA 1
ATOM 1198 C C . LYS A 1 147 ? 21.439 -7.948 7.231 1.00 93.56 147 LYS A C 1
ATOM 1200 O O . LYS A 1 147 ? 20.292 -8.250 7.563 1.00 93.56 147 LYS A O 1
ATOM 1205 N N . VAL A 1 148 ? 21.865 -6.685 7.209 1.00 92.50 148 VAL A N 1
ATOM 1206 C CA . VAL A 1 148 ? 21.019 -5.519 7.507 1.00 92.50 148 VAL A CA 1
ATOM 1207 C C . VAL A 1 148 ? 21.214 -4.465 6.420 1.00 92.50 148 VAL A C 1
ATOM 1209 O O . VAL A 1 148 ? 22.341 -4.078 6.126 1.00 92.50 148 VAL A O 1
ATOM 1212 N N . LEU A 1 149 ? 20.112 -4.006 5.831 1.00 90.81 149 LEU A N 1
ATOM 1213 C CA . LEU A 1 149 ? 20.040 -2.821 4.983 1.00 90.81 149 LEU A CA 1
ATOM 1214 C C . LEU A 1 149 ? 19.663 -1.649 5.883 1.00 90.81 149 LEU A C 1
ATOM 1216 O O . LEU A 1 149 ? 18.649 -1.697 6.579 1.00 90.81 149 LEU A O 1
ATOM 1220 N N . GLU A 1 150 ? 20.475 -0.603 5.863 1.00 92.81 150 GLU A N 1
ATOM 1221 C CA . GLU A 1 150 ? 20.200 0.641 6.566 1.00 92.81 150 GLU A CA 1
ATOM 1222 C C . GLU A 1 150 ? 20.110 1.776 5.554 1.00 92.81 150 GLU A C 1
ATOM 1224 O O . GLU A 1 150 ? 21.030 1.981 4.767 1.00 92.81 150 GLU A O 1
ATOM 1229 N N . MET A 1 151 ? 19.002 2.509 5.600 1.00 89.62 151 MET A N 1
ATOM 1230 C CA . MET A 1 151 ? 18.758 3.674 4.760 1.00 89.62 151 MET A CA 1
ATOM 1231 C C . MET A 1 151 ? 18.388 4.865 5.635 1.00 89.62 151 MET A C 1
ATOM 1233 O O . MET A 1 151 ? 17.675 4.719 6.630 1.00 89.62 151 MET A O 1
ATOM 1237 N N . LYS A 1 152 ? 18.874 6.047 5.260 1.00 89.62 152 LYS A N 1
ATOM 1238 C CA . LYS A 1 152 ? 18.556 7.314 5.916 1.00 89.62 152 LYS A CA 1
ATOM 1239 C C . LYS A 1 152 ? 17.984 8.272 4.882 1.00 89.62 152 LYS A C 1
ATOM 1241 O O . LYS A 1 152 ? 18.554 8.418 3.805 1.00 89.62 152 LYS A O 1
ATOM 1246 N N . PHE A 1 153 ? 16.882 8.923 5.225 1.00 85.31 153 PHE A N 1
ATOM 1247 C CA . PHE A 1 153 ? 16.186 9.855 4.346 1.00 85.31 153 PHE A CA 1
ATOM 1248 C C . PHE A 1 153 ? 15.997 11.183 5.055 1.00 85.31 153 PHE A C 1
ATOM 1250 O O . PHE A 1 153 ? 15.473 11.206 6.167 1.00 85.31 153 PHE A O 1
ATOM 1257 N N . ASP A 1 154 ? 16.371 12.282 4.411 1.00 87.12 154 ASP A N 1
ATOM 1258 C CA . ASP A 1 154 ? 16.048 13.606 4.931 1.00 87.12 154 ASP A CA 1
ATOM 1259 C C . ASP A 1 154 ? 14.533 13.810 4.886 1.00 87.12 154 ASP A C 1
ATOM 1261 O O . ASP A 1 154 ? 13.885 13.603 3.855 1.00 87.12 154 ASP A O 1
ATOM 1265 N N . LEU A 1 155 ? 13.955 14.211 6.017 1.00 82.56 155 LEU A N 1
ATOM 1266 C CA . LEU A 1 155 ? 12.515 14.427 6.119 1.00 82.56 155 LEU A CA 1
ATOM 1267 C C . LEU A 1 155 ? 12.042 15.521 5.150 1.00 82.56 155 LEU A C 1
ATOM 1269 O O . LEU A 1 155 ? 10.978 15.397 4.547 1.00 82.56 155 LEU A O 1
ATOM 1273 N N . GLN A 1 156 ? 12.858 16.557 4.961 1.00 84.38 156 GLN A N 1
ATOM 1274 C CA . GLN A 1 156 ? 12.558 17.664 4.059 1.00 84.38 156 GLN A CA 1
ATOM 1275 C C . GLN A 1 156 ? 12.364 17.191 2.607 1.00 84.38 156 GLN A C 1
ATOM 1277 O O . GLN A 1 156 ? 11.393 17.581 1.964 1.00 84.38 156 GLN A O 1
ATOM 1282 N N . ARG A 1 157 ? 13.186 16.240 2.135 1.00 86.56 157 ARG A N 1
ATOM 1283 C CA . ARG A 1 157 ? 13.052 15.629 0.798 1.00 86.56 157 ARG A CA 1
ATOM 1284 C C . ARG A 1 157 ? 11.713 14.902 0.625 1.00 86.56 157 ARG A C 1
ATOM 1286 O O . ARG A 1 157 ? 11.138 14.894 -0.461 1.00 86.56 157 ARG A O 1
ATOM 1293 N N . ILE A 1 158 ? 11.196 14.279 1.686 1.00 84.19 158 ILE A N 1
ATOM 1294 C CA . ILE A 1 158 ? 9.877 13.626 1.669 1.00 84.19 158 ILE A CA 1
ATOM 1295 C C . ILE A 1 158 ? 8.755 14.664 1.579 1.00 84.19 158 ILE A C 1
ATOM 1297 O O . ILE A 1 158 ? 7.825 14.483 0.792 1.00 84.19 158 ILE A O 1
ATOM 1301 N N . ILE A 1 159 ? 8.860 15.752 2.347 1.00 84.94 159 ILE A N 1
ATOM 1302 C CA . ILE A 1 159 ? 7.895 16.859 2.333 1.00 84.94 159 ILE A CA 1
ATOM 1303 C C . ILE A 1 159 ? 7.844 17.499 0.939 1.00 84.94 159 ILE A C 1
ATOM 1305 O O . ILE A 1 159 ? 6.763 17.643 0.377 1.00 84.94 159 ILE A O 1
ATOM 1309 N N . GLU A 1 160 ? 8.993 17.789 0.331 1.00 87.19 160 GLU A N 1
ATOM 1310 C CA . GLU A 1 160 ? 9.081 18.350 -1.026 1.00 87.19 160 GLU A CA 1
ATOM 1311 C C . GLU A 1 160 ? 8.428 17.445 -2.077 1.00 87.19 160 GLU A C 1
ATOM 1313 O O . GLU A 1 160 ? 7.617 17.898 -2.889 1.00 87.19 160 GLU A O 1
ATOM 1318 N N . ARG A 1 161 ? 8.711 16.135 -2.039 1.00 89.12 161 ARG A N 1
ATOM 1319 C CA . ARG A 1 161 ? 8.092 15.172 -2.966 1.00 89.12 161 ARG A CA 1
ATOM 1320 C C . ARG A 1 161 ? 6.580 15.075 -2.772 1.00 89.12 161 ARG A C 1
ATOM 1322 O O . ARG A 1 161 ? 5.863 14.883 -3.753 1.00 89.12 161 ARG A O 1
ATOM 1329 N N . LYS A 1 162 ? 6.083 15.229 -1.542 1.00 88.31 162 LYS A N 1
ATOM 1330 C CA . LYS A 1 162 ? 4.643 15.292 -1.266 1.00 88.31 162 LYS A CA 1
ATOM 1331 C C . LYS A 1 162 ? 4.011 16.546 -1.868 1.00 88.31 162 LYS A C 1
ATOM 1333 O O . LYS A 1 162 ? 2.974 16.434 -2.513 1.00 88.31 162 LYS A O 1
ATOM 1338 N N . THR A 1 163 ? 4.650 17.704 -1.735 1.00 89.38 163 THR A N 1
ATOM 1339 C CA . THR A 1 163 ? 4.181 18.950 -2.357 1.00 89.38 163 THR A CA 1
ATOM 1340 C C . THR A 1 163 ? 4.063 18.802 -3.880 1.00 89.38 163 THR A C 1
ATOM 1342 O O . THR A 1 163 ? 3.048 19.171 -4.470 1.00 89.38 163 THR A O 1
ATOM 1345 N N . ILE A 1 164 ? 5.047 18.160 -4.523 1.00 92.00 164 ILE A N 1
ATOM 1346 C CA . ILE A 1 164 ? 4.996 17.838 -5.960 1.00 92.00 164 ILE A CA 1
ATOM 1347 C C . ILE A 1 164 ? 3.828 16.890 -6.282 1.00 92.00 164 ILE A C 1
ATOM 1349 O O . ILE A 1 164 ? 3.086 17.134 -7.235 1.00 92.00 164 ILE A O 1
ATOM 1353 N N . LEU A 1 165 ? 3.627 15.829 -5.490 1.00 92.88 165 LEU A N 1
ATOM 1354 C CA . LEU A 1 165 ? 2.488 14.916 -5.651 1.00 92.88 165 LEU A CA 1
ATOM 1355 C C . LEU A 1 165 ? 1.147 15.666 -5.577 1.00 92.88 165 LEU A C 1
ATOM 1357 O O . LEU A 1 165 ? 0.254 15.418 -6.387 1.00 92.88 165 LEU A O 1
ATOM 1361 N N . GLU A 1 166 ? 0.991 16.584 -4.626 1.00 90.56 166 GLU A N 1
ATOM 1362 C CA . GLU A 1 166 ? -0.222 17.394 -4.465 1.00 90.56 166 GLU A CA 1
ATOM 1363 C C . GLU A 1 166 ? -0.446 18.328 -5.663 1.00 90.56 166 GLU A C 1
ATOM 1365 O O . GLU A 1 166 ? -1.561 18.410 -6.183 1.00 90.56 166 GLU A O 1
ATOM 1370 N N . ALA A 1 167 ? 0.612 18.966 -6.171 1.00 92.25 167 ALA A N 1
ATOM 1371 C CA . ALA A 1 167 ? 0.543 19.802 -7.369 1.00 92.25 167 ALA A CA 1
ATOM 1372 C C . ALA A 1 167 ? 0.117 19.005 -8.618 1.00 92.25 167 ALA A C 1
ATOM 1374 O O . ALA A 1 167 ? -0.732 19.468 -9.389 1.00 92.25 167 ALA A O 1
ATOM 1375 N N . ILE A 1 168 ? 0.658 17.792 -8.793 1.00 94.69 168 ILE A N 1
ATOM 1376 C CA . ILE A 1 168 ? 0.297 16.880 -9.890 1.00 94.69 168 ILE A CA 1
ATOM 1377 C C . ILE A 1 168 ? -1.151 16.420 -9.745 1.00 94.69 168 ILE A C 1
ATOM 1379 O O . ILE A 1 168 ? -1.930 16.545 -10.684 1.00 94.69 168 ILE A O 1
ATOM 1383 N N . THR A 1 169 ? -1.536 15.901 -8.578 1.00 92.69 169 THR A N 1
ATOM 1384 C CA . THR A 1 169 ? -2.862 15.293 -8.365 1.00 92.69 169 THR A CA 1
ATOM 1385 C C . THR A 1 169 ? -4.006 16.285 -8.551 1.00 92.69 169 THR A C 1
ATOM 1387 O O . THR A 1 169 ? -4.992 15.919 -9.185 1.00 92.69 169 THR A O 1
ATOM 1390 N N . LYS A 1 170 ? -3.842 17.555 -8.140 1.00 91.88 170 LYS A N 1
ATOM 1391 C CA . LYS A 1 170 ? -4.802 18.650 -8.409 1.00 91.88 170 LYS A CA 1
ATOM 1392 C C . LYS A 1 170 ? -5.094 18.859 -9.909 1.00 91.88 170 LYS A C 1
ATOM 1394 O O . LYS A 1 170 ? -6.119 19.443 -10.249 1.00 91.88 170 LYS A O 1
ATOM 1399 N N . HIS A 1 171 ? -4.211 18.392 -10.795 1.00 93.75 171 HIS A N 1
ATOM 1400 C CA . HIS A 1 171 ? -4.293 18.571 -12.248 1.00 93.75 171 HIS A CA 1
ATOM 1401 C C . HIS A 1 171 ? -4.265 17.252 -13.040 1.00 93.75 171 HIS A C 1
ATOM 1403 O O . HIS A 1 171 ? -4.313 17.265 -14.272 1.00 93.75 171 HIS A O 1
ATOM 1409 N N . LEU A 1 172 ? -4.188 16.104 -12.367 1.00 94.75 172 LEU A N 1
ATOM 1410 C CA . LEU A 1 172 ? -4.151 14.793 -13.004 1.00 94.75 172 LEU A CA 1
ATOM 1411 C C . LEU A 1 172 ? -5.567 14.384 -13.407 1.00 94.75 172 LEU A C 1
ATOM 1413 O O . LEU A 1 172 ? -6.462 14.343 -12.571 1.00 94.75 172 LEU A O 1
ATOM 1417 N N . ASP A 1 173 ? -5.788 14.073 -14.679 1.00 93.69 173 ASP A N 1
ATOM 1418 C CA . ASP A 1 173 ? -7.092 13.631 -15.169 1.00 93.69 173 ASP A CA 1
ATOM 1419 C C . ASP A 1 173 ? -7.476 12.273 -14.569 1.00 93.69 173 ASP A C 1
ATOM 1421 O O . ASP A 1 173 ? -6.722 11.301 -14.656 1.00 93.69 173 ASP A O 1
ATOM 1425 N N . ILE A 1 174 ? -8.684 12.192 -14.011 1.00 91.62 174 ILE A N 1
ATOM 1426 C CA . ILE A 1 174 ? -9.230 10.975 -13.397 1.00 91.62 174 ILE A CA 1
ATOM 1427 C C . ILE A 1 174 ? -9.419 9.816 -14.391 1.00 91.62 174 ILE A C 1
ATOM 1429 O O . ILE A 1 174 ? -9.530 8.662 -13.991 1.00 91.62 174 ILE A O 1
ATOM 1433 N N . SER A 1 175 ? -9.486 10.111 -15.690 1.00 91.94 175 SER A N 1
ATOM 1434 C CA . SER A 1 175 ? -9.592 9.131 -16.773 1.00 91.94 175 SER A CA 1
ATOM 1435 C C . SER A 1 175 ? -8.248 8.562 -17.217 1.00 91.94 175 SER A C 1
ATOM 1437 O O . SER A 1 175 ? -8.237 7.710 -18.106 1.00 91.94 175 SER A O 1
ATOM 1439 N N . ASN A 1 176 ? -7.119 9.040 -16.684 1.00 93.19 176 ASN A N 1
ATOM 1440 C CA . ASN A 1 176 ? -5.842 8.361 -16.886 1.00 93.19 176 ASN A CA 1
ATOM 1441 C C . ASN A 1 176 ? -5.920 6.970 -16.245 1.00 93.19 176 ASN A C 1
ATOM 1443 O O . ASN A 1 176 ? -6.395 6.832 -15.124 1.00 93.19 176 ASN A O 1
ATOM 1447 N N . GLU A 1 177 ? -5.466 5.941 -16.952 1.00 92.31 177 GLU A N 1
ATOM 1448 C CA . GLU A 1 177 ? -5.376 4.586 -16.403 1.00 92.31 177 GLU A CA 1
ATOM 1449 C C . GLU A 1 177 ? -3.922 4.190 -16.188 1.00 92.31 177 GLU A C 1
ATOM 1451 O O . GLU A 1 177 ? -3.569 3.786 -15.087 1.00 92.31 177 GLU A O 1
ATOM 1456 N N . ARG A 1 178 ? -3.078 4.364 -17.213 1.00 93.31 178 ARG A N 1
ATOM 1457 C CA . ARG A 1 178 ? -1.662 3.974 -17.189 1.00 93.31 178 ARG A CA 1
ATOM 1458 C C . ARG A 1 178 ? -0.759 5.196 -17.099 1.00 93.31 178 ARG A C 1
ATOM 1460 O O . ARG A 1 178 ? -0.778 6.041 -17.996 1.00 93.31 178 ARG A O 1
ATOM 1467 N N . ILE A 1 179 ? 0.052 5.277 -16.054 1.00 95.12 179 ILE A N 1
ATOM 1468 C CA . ILE A 1 179 ? 0.966 6.387 -15.783 1.00 95.12 179 ILE A CA 1
ATOM 1469 C C . ILE A 1 179 ? 2.401 5.874 -15.796 1.00 95.12 179 ILE A C 1
ATOM 1471 O O . ILE A 1 179 ? 2.713 4.873 -15.157 1.00 95.12 179 ILE A O 1
ATOM 1475 N N . LEU A 1 180 ? 3.275 6.586 -16.501 1.00 93.25 180 LEU A N 1
ATOM 1476 C CA . LEU A 1 180 ? 4.715 6.382 -16.424 1.00 93.25 180 LEU A CA 1
ATOM 1477 C C . LEU A 1 180 ? 5.350 7.498 -15.598 1.00 93.25 180 LEU A C 1
ATOM 1479 O O . LEU A 1 180 ? 5.261 8.659 -15.989 1.00 93.25 180 LEU A O 1
ATOM 1483 N N . GLU A 1 181 ? 6.036 7.162 -14.513 1.00 93.94 181 GLU A N 1
ATOM 1484 C CA . GLU A 1 181 ? 6.955 8.079 -13.839 1.00 93.94 181 GLU A CA 1
ATOM 1485 C C . GLU A 1 181 ? 8.399 7.798 -14.270 1.00 93.94 181 GLU A C 1
ATOM 1487 O O . GLU A 1 181 ? 8.861 6.657 -14.266 1.00 93.94 181 GLU A O 1
ATOM 1492 N N . ILE A 1 182 ? 9.116 8.853 -14.640 1.00 90.69 182 ILE A N 1
ATOM 1493 C CA . ILE A 1 182 ? 10.525 8.818 -15.021 1.00 90.69 182 ILE A CA 1
ATOM 1494 C C . ILE A 1 182 ? 11.319 9.557 -13.943 1.00 90.69 182 ILE A C 1
ATOM 1496 O O . ILE A 1 182 ? 10.975 10.686 -13.594 1.00 90.69 182 ILE A O 1
ATOM 1500 N N . GLU A 1 183 ? 12.383 8.917 -13.450 1.00 89.69 183 GLU A N 1
ATOM 1501 C CA . GLU A 1 183 ? 13.197 9.352 -12.306 1.00 89.69 183 GLU A CA 1
ATOM 1502 C C . GLU A 1 183 ? 12.384 9.456 -11.015 1.00 89.69 183 GLU A C 1
ATOM 1504 O O . GLU A 1 183 ? 12.287 10.507 -10.379 1.00 89.69 183 GLU A O 1
ATOM 1509 N N . PHE A 1 184 ? 11.777 8.332 -10.628 1.00 89.62 184 PHE A N 1
ATOM 1510 C CA . PHE A 1 184 ? 10.856 8.282 -9.494 1.00 89.62 184 PHE A CA 1
ATOM 1511 C C . PHE A 1 184 ? 11.492 8.634 -8.142 1.00 89.62 184 PHE A C 1
ATOM 1513 O O . PHE A 1 184 ? 10.771 8.946 -7.185 1.00 89.62 184 PHE A O 1
ATOM 1520 N N . GLY A 1 185 ? 12.821 8.570 -8.017 1.00 89.00 185 GLY A N 1
ATOM 1521 C CA . GLY A 1 185 ? 13.537 8.952 -6.807 1.00 89.00 185 GLY A CA 1
ATOM 1522 C C . GLY A 1 185 ? 13.075 8.204 -5.569 1.00 89.00 185 GLY A C 1
ATOM 1523 O O . GLY A 1 185 ? 13.256 6.995 -5.462 1.00 89.00 185 GLY A O 1
ATOM 1524 N N . THR A 1 186 ? 12.454 8.910 -4.625 1.00 87.56 186 THR A N 1
ATOM 1525 C CA . THR A 1 186 ? 11.881 8.283 -3.423 1.00 87.56 186 THR A CA 1
ATOM 1526 C C . THR A 1 186 ? 10.756 7.277 -3.699 1.00 87.56 186 THR A C 1
ATOM 1528 O O . THR A 1 186 ? 10.371 6.572 -2.765 1.00 87.56 186 THR A O 1
ATOM 1531 N N . GLY A 1 187 ? 10.191 7.270 -4.916 1.00 90.62 187 GLY A N 1
ATOM 1532 C CA . GLY A 1 187 ? 9.003 6.516 -5.352 1.00 90.62 187 GLY A CA 1
ATOM 1533 C C . GLY A 1 187 ? 7.697 6.954 -4.705 1.00 90.62 187 GLY A C 1
ATOM 1534 O O . GLY A 1 187 ? 6.666 6.315 -4.901 1.00 90.62 187 GLY A O 1
ATOM 1535 N N . LEU A 1 188 ? 7.727 8.053 -3.943 1.00 91.31 188 LEU A N 1
ATOM 1536 C CA . LEU A 1 188 ? 6.566 8.571 -3.228 1.00 91.31 188 LEU A CA 1
ATOM 1537 C C . LEU A 1 188 ? 5.415 8.881 -4.189 1.00 91.31 188 LEU A C 1
ATOM 1539 O O . LEU A 1 188 ? 4.271 8.547 -3.897 1.00 91.31 188 LEU A O 1
ATOM 1543 N N . ILE A 1 189 ? 5.704 9.491 -5.339 1.00 93.19 189 ILE A N 1
ATOM 1544 C CA . ILE A 1 189 ? 4.677 9.823 -6.329 1.00 93.19 189 ILE A CA 1
ATOM 1545 C C . ILE A 1 189 ? 4.091 8.534 -6.911 1.00 93.19 189 ILE A C 1
ATOM 1547 O O . ILE A 1 189 ? 2.877 8.337 -6.830 1.00 93.19 189 ILE A O 1
ATOM 1551 N N . SER A 1 190 ? 4.940 7.623 -7.396 1.00 93.31 190 SER A N 1
ATOM 1552 C CA . SER A 1 190 ? 4.499 6.379 -8.035 1.00 93.31 190 SER A CA 1
ATOM 1553 C C . SER A 1 190 ? 3.608 5.543 -7.121 1.00 93.31 190 SER A C 1
ATOM 1555 O O . SER A 1 190 ? 2.521 5.121 -7.516 1.00 93.31 190 SER A O 1
ATOM 1557 N N . LYS A 1 191 ? 4.053 5.350 -5.873 1.00 90.75 191 LYS A N 1
ATOM 1558 C CA . LYS A 1 191 ? 3.343 4.564 -4.861 1.00 90.75 191 LYS A CA 1
ATOM 1559 C C . LYS A 1 191 ? 1.945 5.118 -4.598 1.00 90.75 191 LYS A C 1
ATOM 1561 O O . LYS A 1 191 ? 0.970 4.370 -4.576 1.00 90.75 191 LYS A O 1
ATOM 1566 N N . ASN A 1 192 ? 1.834 6.432 -4.417 1.00 91.44 192 ASN A N 1
ATOM 1567 C CA . ASN A 1 192 ? 0.559 7.053 -4.074 1.00 91.44 192 ASN A CA 1
ATOM 1568 C C . ASN A 1 192 ? -0.399 7.121 -5.253 1.00 91.44 192 ASN A C 1
ATOM 1570 O O . ASN A 1 192 ? -1.577 6.828 -5.078 1.00 91.44 192 ASN A O 1
ATOM 1574 N N . LEU A 1 193 ? 0.090 7.420 -6.458 1.00 94.06 193 LEU A N 1
ATOM 1575 C CA . LEU A 1 193 ? -0.741 7.323 -7.655 1.00 94.06 193 LEU A CA 1
ATOM 1576 C C . LEU A 1 193 ? -1.275 5.893 -7.836 1.00 94.06 193 LEU A C 1
ATOM 1578 O O . LEU A 1 193 ? -2.446 5.718 -8.168 1.00 94.06 193 LEU A O 1
ATOM 1582 N N . ASN A 1 194 ? -0.483 4.866 -7.517 1.00 92.88 194 ASN A N 1
ATOM 1583 C CA . ASN A 1 194 ? -0.998 3.502 -7.537 1.00 92.88 194 ASN A CA 1
ATOM 1584 C C . ASN A 1 194 ? -2.108 3.272 -6.503 1.00 92.88 194 ASN A C 1
ATOM 1586 O O . ASN A 1 194 ? -3.167 2.750 -6.848 1.00 92.88 194 ASN A O 1
ATOM 1590 N N . PHE A 1 195 ? -1.936 3.750 -5.268 1.00 89.69 195 PHE A N 1
ATOM 1591 C CA . PHE A 1 195 ? -2.994 3.695 -4.253 1.00 89.69 195 PHE A CA 1
ATOM 1592 C C . PHE A 1 195 ? -4.242 4.514 -4.605 1.00 89.69 195 PHE A C 1
ATOM 1594 O O . PHE A 1 195 ? -5.331 4.216 -4.116 1.00 89.69 195 PHE A O 1
ATOM 1601 N N . TYR A 1 196 ? -4.110 5.525 -5.459 1.00 91.50 196 TYR A N 1
ATOM 1602 C CA . TYR A 1 196 ? -5.225 6.309 -5.989 1.00 91.50 196 TYR A CA 1
ATOM 1603 C C . TYR A 1 196 ? -5.988 5.597 -7.118 1.00 91.50 196 TYR A C 1
ATOM 1605 O O . TYR A 1 196 ? -7.038 6.076 -7.548 1.00 91.50 196 TYR A O 1
ATOM 1613 N N . GLY A 1 197 ? -5.524 4.414 -7.536 1.00 91.38 197 GLY A N 1
ATOM 1614 C CA . GLY A 1 197 ? -6.189 3.554 -8.512 1.00 91.38 197 GLY A CA 1
ATOM 1615 C C . GLY A 1 197 ? -5.626 3.652 -9.931 1.00 91.38 197 GLY A C 1
ATOM 1616 O O . GLY A 1 197 ? -6.277 3.169 -10.860 1.00 91.38 197 GLY A O 1
ATOM 1617 N N . PHE A 1 198 ? -4.452 4.268 -10.107 1.00 93.69 198 PHE A N 1
ATOM 1618 C CA . PHE A 1 198 ? -3.738 4.313 -11.383 1.00 93.69 198 PHE A CA 1
ATOM 1619 C C . PHE A 1 198 ? -2.794 3.104 -11.529 1.00 93.69 198 PHE A C 1
ATOM 1621 O O . PHE A 1 198 ? -2.145 2.679 -10.574 1.00 93.69 198 PHE A O 1
ATOM 1628 N N . ASP A 1 199 ? -2.680 2.550 -12.734 1.00 92.69 199 ASP A N 1
ATOM 1629 C CA . ASP A 1 199 ? -1.623 1.595 -13.079 1.00 92.69 199 ASP A CA 1
ATOM 1630 C C . ASP A 1 199 ? -0.333 2.385 -13.308 1.00 92.69 199 ASP A C 1
ATOM 1632 O O . ASP A 1 199 ? -0.254 3.190 -14.238 1.00 92.69 199 ASP A O 1
ATOM 1636 N N . VAL A 1 200 ? 0.648 2.224 -12.420 1.00 93.75 200 VAL A N 1
ATOM 1637 C CA . VAL A 1 200 ? 1.856 3.051 -12.425 1.00 93.75 200 VAL A CA 1
ATOM 1638 C C . VAL A 1 200 ? 3.074 2.201 -12.718 1.00 93.75 200 VAL A C 1
ATOM 1640 O O . VAL A 1 200 ? 3.421 1.306 -11.949 1.00 93.75 200 VAL A O 1
ATOM 1643 N N . THR A 1 201 ? 3.773 2.561 -13.785 1.00 91.69 201 THR A N 1
ATOM 1644 C CA . THR A 1 201 ? 5.128 2.103 -14.066 1.00 91.69 201 THR A CA 1
ATOM 1645 C C . THR A 1 201 ? 6.098 3.232 -13.750 1.00 91.69 201 THR A C 1
ATOM 1647 O O . THR A 1 201 ? 5.875 4.378 -14.123 1.00 91.69 201 THR A O 1
ATOM 1650 N N . ALA A 1 202 ? 7.182 2.922 -13.058 1.00 91.62 202 ALA A N 1
ATOM 1651 C CA . ALA A 1 202 ? 8.166 3.876 -12.588 1.00 91.62 202 ALA A CA 1
ATOM 1652 C C . ALA A 1 202 ? 9.566 3.396 -12.971 1.00 91.62 202 ALA A C 1
ATOM 1654 O O . ALA A 1 202 ? 9.948 2.259 -12.692 1.00 91.62 202 ALA A O 1
ATOM 1655 N N . ILE A 1 203 ? 10.340 4.266 -13.612 1.00 89.19 203 ILE A N 1
ATOM 1656 C CA . ILE A 1 203 ? 11.708 3.966 -14.035 1.00 89.19 203 ILE A CA 1
ATOM 1657 C C . ILE A 1 203 ? 12.693 4.952 -13.410 1.00 89.19 203 ILE A C 1
ATOM 1659 O O . ILE A 1 203 ? 12.422 6.149 -13.360 1.00 89.19 203 ILE A O 1
ATOM 1663 N N . ASP A 1 204 ? 13.834 4.466 -12.928 1.00 89.25 204 ASP A N 1
ATOM 1664 C CA . ASP A 1 204 ? 14.917 5.320 -12.424 1.00 89.25 204 ASP A CA 1
ATOM 1665 C C . ASP A 1 204 ? 16.275 4.734 -12.819 1.00 89.25 204 ASP A C 1
ATOM 1667 O O . ASP A 1 204 ? 16.526 3.522 -12.753 1.00 89.25 204 ASP A O 1
ATOM 1671 N N . SER A 1 205 ? 17.163 5.619 -13.256 1.00 83.94 205 SER A N 1
ATOM 1672 C CA . SER A 1 205 ? 18.512 5.264 -13.682 1.00 83.94 205 SER A CA 1
ATOM 1673 C C . SER A 1 205 ? 19.422 4.873 -12.513 1.00 83.94 205 SER A C 1
ATOM 1675 O O . SER A 1 205 ? 20.438 4.208 -12.721 1.00 83.94 205 SER A O 1
ATOM 1677 N N . ARG A 1 206 ? 19.068 5.217 -11.271 1.00 85.69 206 ARG A N 1
ATOM 1678 C CA . ARG A 1 206 ? 19.883 4.989 -10.075 1.00 85.69 206 ARG A CA 1
ATOM 1679 C C . ARG A 1 206 ? 19.448 3.719 -9.357 1.00 85.69 206 ARG A C 1
ATOM 1681 O O . ARG A 1 206 ? 18.335 3.605 -8.850 1.00 85.69 206 ARG A O 1
ATOM 1688 N N . LYS A 1 207 ? 20.391 2.794 -9.169 1.00 84.38 207 LYS A N 1
ATOM 1689 C CA . LYS A 1 207 ? 20.173 1.599 -8.333 1.00 84.38 207 LYS A CA 1
ATOM 1690 C C . LYS A 1 207 ? 19.804 1.957 -6.886 1.00 84.38 207 LYS A C 1
ATOM 1692 O O . LYS A 1 207 ? 19.068 1.219 -6.237 1.00 84.38 207 LYS A O 1
ATOM 1697 N N . LEU A 1 208 ? 20.301 3.092 -6.383 1.00 87.06 208 LEU A N 1
ATOM 1698 C CA . LEU A 1 208 ? 19.997 3.567 -5.033 1.00 87.06 208 LEU A CA 1
ATOM 1699 C C . LEU A 1 208 ? 18.501 3.846 -4.844 1.00 87.06 208 LEU A C 1
ATOM 1701 O O . LEU A 1 208 ? 17.962 3.450 -3.817 1.00 87.06 208 LEU A O 1
ATOM 1705 N N . ALA A 1 209 ? 17.831 4.444 -5.838 1.00 88.19 209 ALA A N 1
ATOM 1706 C CA . ALA A 1 209 ? 16.400 4.745 -5.782 1.00 88.19 209 ALA A CA 1
ATOM 1707 C C . ALA A 1 209 ? 15.579 3.468 -5.549 1.00 88.19 209 ALA A C 1
ATOM 1709 O O . ALA A 1 209 ? 14.741 3.415 -4.654 1.00 88.19 209 ALA A O 1
ATOM 1710 N N . LEU A 1 210 ? 15.911 2.390 -6.265 1.00 87.06 210 LEU A N 1
ATOM 1711 C CA . LEU A 1 210 ? 15.291 1.082 -6.071 1.00 87.06 210 LEU A CA 1
ATOM 1712 C C . LEU A 1 210 ? 15.504 0.532 -4.647 1.00 87.06 210 LEU A C 1
ATOM 1714 O O . LEU A 1 210 ? 14.556 0.044 -4.038 1.00 87.06 210 LEU A O 1
ATOM 1718 N N . LEU A 1 211 ? 16.715 0.632 -4.084 1.00 86.88 211 LEU A N 1
ATOM 1719 C CA . LEU A 1 211 ? 16.967 0.217 -2.694 1.00 86.88 211 LEU A CA 1
ATOM 1720 C C . LEU A 1 211 ? 16.153 1.044 -1.688 1.00 86.88 211 LEU A C 1
ATOM 1722 O O . LEU A 1 211 ? 15.694 0.494 -0.684 1.00 86.88 211 LEU A O 1
ATOM 1726 N N . GLU A 1 212 ? 15.930 2.336 -1.961 1.00 88.12 212 GLU A N 1
ATOM 1727 C CA . GLU A 1 212 ? 15.034 3.156 -1.143 1.00 88.12 212 GLU A CA 1
ATOM 1728 C C . GLU A 1 212 ? 13.611 2.587 -1.141 1.00 88.12 212 GLU A C 1
ATOM 1730 O O . GLU A 1 212 ? 13.031 2.436 -0.063 1.00 88.12 212 GLU A O 1
ATOM 1735 N N . ILE A 1 213 ? 13.070 2.224 -2.311 1.00 88.38 213 ILE A N 1
ATOM 1736 C CA . ILE A 1 213 ? 11.737 1.608 -2.425 1.00 88.38 213 ILE A CA 1
ATOM 1737 C C . ILE A 1 213 ? 11.673 0.325 -1.617 1.00 88.38 213 ILE A C 1
ATOM 1739 O O . ILE A 1 213 ? 10.798 0.172 -0.768 1.00 88.38 213 ILE A O 1
ATOM 1743 N N . ILE A 1 214 ? 12.639 -0.572 -1.820 1.00 85.31 214 ILE A N 1
ATOM 1744 C CA . ILE A 1 214 ? 12.681 -1.855 -1.117 1.00 85.31 214 ILE A CA 1
ATOM 1745 C C . ILE A 1 214 ? 12.668 -1.629 0.401 1.00 85.31 214 ILE A C 1
ATOM 1747 O O . ILE A 1 214 ? 11.885 -2.257 1.111 1.00 85.31 214 ILE A O 1
ATOM 1751 N N . SER A 1 215 ? 13.459 -0.677 0.904 1.00 85.31 215 SER A N 1
ATOM 1752 C CA . SER A 1 215 ? 13.506 -0.367 2.338 1.00 85.31 215 SER A CA 1
ATOM 1753 C C . SER A 1 215 ? 12.186 0.182 2.900 1.00 85.31 215 SER A C 1
ATOM 1755 O O . SER A 1 215 ? 11.892 -0.037 4.074 1.00 85.31 215 SER A O 1
ATOM 1757 N N . LYS A 1 216 ? 11.373 0.854 2.074 1.00 82.75 216 LYS A N 1
ATOM 1758 C CA . LYS A 1 216 ? 10.093 1.465 2.472 1.00 82.75 216 LYS A CA 1
ATOM 1759 C C . LYS A 1 216 ? 8.892 0.545 2.252 1.00 82.75 216 LYS A C 1
ATOM 1761 O O . LYS A 1 216 ? 7.867 0.737 2.898 1.00 82.75 216 LYS A O 1
ATOM 1766 N N . GLU A 1 217 ? 8.995 -0.424 1.344 1.00 84.31 217 GLU A N 1
ATOM 1767 C CA . GLU A 1 217 ? 7.862 -1.247 0.905 1.00 84.31 217 GLU A CA 1
ATOM 1768 C C . GLU A 1 217 ? 7.984 -2.736 1.232 1.00 84.31 217 GLU A C 1
ATOM 1770 O O . GLU A 1 217 ? 6.992 -3.441 1.087 1.00 84.31 217 GLU A O 1
ATOM 1775 N N . TRP A 1 218 ? 9.136 -3.234 1.708 1.00 85.56 218 TRP A N 1
ATOM 1776 C CA . TRP A 1 218 ? 9.324 -4.667 2.005 1.00 85.56 218 TRP A CA 1
ATOM 1777 C C . TRP A 1 218 ? 8.196 -5.255 2.864 1.00 85.56 218 TRP A C 1
ATOM 1779 O O . TRP A 1 218 ? 7.719 -6.354 2.589 1.00 85.56 218 TRP A O 1
ATOM 1789 N N . GLN A 1 219 ? 7.736 -4.512 3.876 1.00 83.38 219 GLN A N 1
ATOM 1790 C CA . GLN A 1 219 ? 6.687 -4.960 4.782 1.00 83.38 219 GLN A CA 1
ATOM 1791 C C . GLN A 1 219 ? 5.335 -5.048 4.068 1.00 83.38 219 GLN A C 1
ATOM 1793 O O . GLN A 1 219 ? 4.701 -6.098 4.098 1.00 83.38 219 GLN A O 1
ATOM 1798 N N . ASP A 1 220 ? 4.904 -3.988 3.382 1.00 79.25 220 ASP A N 1
ATOM 1799 C CA . ASP A 1 220 ? 3.663 -4.027 2.597 1.00 79.25 220 ASP A CA 1
ATOM 1800 C C . ASP A 1 220 ? 3.737 -5.144 1.537 1.00 79.25 220 ASP A C 1
ATOM 1802 O O . ASP A 1 220 ? 2.792 -5.916 1.377 1.00 79.25 220 ASP A O 1
ATOM 1806 N N . ASN A 1 221 ? 4.889 -5.311 0.885 1.00 82.94 221 ASN A N 1
ATOM 1807 C CA . ASN A 1 221 ? 5.049 -6.242 -0.223 1.00 82.94 221 ASN A CA 1
ATOM 1808 C C . ASN A 1 221 ? 5.087 -7.715 0.193 1.00 82.94 221 ASN A C 1
ATOM 1810 O O . ASN A 1 221 ? 4.555 -8.536 -0.553 1.00 82.94 221 ASN A O 1
ATOM 1814 N N . LEU A 1 222 ? 5.667 -8.044 1.352 1.00 85.50 222 LEU A N 1
ATOM 1815 C CA . LEU A 1 222 ? 5.726 -9.412 1.884 1.00 85.50 222 LEU A CA 1
ATOM 1816 C C . LEU A 1 222 ? 4.473 -9.803 2.676 1.00 85.50 222 LEU A C 1
ATOM 1818 O O . LEU A 1 222 ? 4.112 -10.976 2.717 1.00 85.50 222 LEU A O 1
ATOM 1822 N N . PHE A 1 223 ? 3.810 -8.847 3.333 1.00 79.06 223 PHE A N 1
ATOM 1823 C CA . PHE A 1 223 ? 2.641 -9.133 4.172 1.00 79.06 223 PHE A CA 1
ATOM 1824 C C . PHE A 1 223 ? 1.314 -8.950 3.429 1.00 79.06 223 PHE A C 1
ATOM 1826 O O . PHE A 1 223 ? 0.319 -9.547 3.837 1.00 79.06 223 PHE A O 1
ATOM 1833 N N . ASN A 1 224 ? 1.304 -8.183 2.335 1.00 77.81 224 ASN A N 1
ATOM 1834 C CA . ASN A 1 224 ? 0.153 -7.999 1.450 1.00 77.81 224 ASN A CA 1
ATOM 1835 C C . ASN A 1 224 ? 0.557 -8.232 -0.022 1.00 77.81 224 ASN A C 1
ATOM 1837 O O . ASN A 1 224 ? 0.398 -7.347 -0.867 1.00 77.81 224 ASN A O 1
ATOM 1841 N N . PRO A 1 225 ? 1.078 -9.421 -0.384 1.00 80.19 225 PRO A N 1
ATOM 1842 C CA . PRO A 1 225 ? 1.643 -9.656 -1.712 1.00 80.19 225 PRO A CA 1
ATOM 1843 C C . PRO A 1 225 ? 0.602 -9.599 -2.841 1.00 80.19 225 PRO A C 1
ATOM 1845 O O . PRO A 1 225 ? 0.983 -9.425 -3.991 1.00 80.19 225 PRO A O 1
ATOM 1848 N N . ARG A 1 226 ? -0.699 -9.689 -2.529 1.00 77.31 226 ARG A N 1
ATOM 1849 C CA . ARG A 1 226 ? -1.816 -9.553 -3.485 1.00 77.31 226 ARG A CA 1
ATOM 1850 C C . ARG A 1 226 ? -2.193 -8.109 -3.820 1.00 77.31 226 ARG A C 1
ATOM 1852 O O . ARG A 1 226 ? -2.979 -7.896 -4.738 1.00 77.31 226 ARG A O 1
ATOM 1859 N N . GLN A 1 227 ? -1.702 -7.136 -3.058 1.00 77.50 227 GLN A N 1
ATOM 1860 C CA . GLN A 1 227 ? -2.061 -5.739 -3.261 1.00 77.50 227 GLN A CA 1
ATOM 1861 C C . GLN A 1 227 ? -1.497 -5.227 -4.595 1.00 77.50 227 GLN A C 1
ATOM 1863 O O . GLN A 1 227 ? -0.379 -5.580 -4.971 1.00 77.50 227 GLN A O 1
ATOM 1868 N N . SER A 1 228 ? -2.260 -4.370 -5.281 1.00 77.75 228 SER A N 1
ATOM 1869 C CA . SER A 1 228 ? -1.743 -3.585 -6.408 1.00 77.75 228 SER A CA 1
ATOM 1870 C C . SER A 1 228 ? -0.556 -2.732 -5.959 1.00 77.75 228 SER A C 1
ATOM 1872 O O . SER A 1 228 ? -0.586 -2.139 -4.879 1.00 77.75 228 SER A O 1
ATOM 1874 N N . LYS A 1 229 ? 0.487 -2.679 -6.786 1.00 85.12 229 LYS A N 1
ATOM 1875 C CA . LYS A 1 229 ? 1.725 -1.948 -6.503 1.00 85.12 229 LYS A CA 1
ATOM 1876 C C . LYS A 1 229 ? 2.175 -1.201 -7.747 1.00 85.12 229 LYS A C 1
ATOM 1878 O O . LYS A 1 229 ? 1.946 -1.661 -8.866 1.00 85.12 229 LYS A O 1
ATOM 1883 N N . ALA A 1 230 ? 2.851 -0.076 -7.537 1.00 89.25 230 ALA A N 1
ATOM 1884 C CA . ALA A 1 230 ? 3.604 0.562 -8.605 1.00 89.25 230 ALA A CA 1
ATOM 1885 C C . ALA A 1 230 ? 4.753 -0.361 -9.042 1.00 89.25 230 ALA A C 1
ATOM 1887 O O . ALA A 1 230 ? 5.407 -1.003 -8.218 1.00 89.25 230 ALA A O 1
ATOM 1888 N N . GLN A 1 231 ? 4.991 -0.432 -10.345 1.00 90.12 231 GLN A N 1
ATOM 1889 C CA . GLN A 1 231 ? 6.034 -1.264 -10.930 1.00 90.12 231 GLN A CA 1
ATOM 1890 C C . GLN A 1 231 ? 7.316 -0.444 -11.010 1.00 90.12 231 GLN A C 1
ATOM 1892 O O . GLN A 1 231 ? 7.377 0.519 -11.769 1.00 90.12 231 GLN A O 1
ATOM 1897 N N . PHE A 1 232 ? 8.336 -0.808 -10.239 1.00 89.19 232 PHE A N 1
ATOM 1898 C CA . PHE A 1 232 ? 9.605 -0.082 -10.213 1.00 89.19 232 PHE A CA 1
ATOM 1899 C C . PHE A 1 232 ? 10.679 -0.829 -10.996 1.00 89.19 232 PHE A C 1
ATOM 1901 O O . PHE A 1 232 ? 11.002 -1.972 -10.677 1.00 89.19 232 PHE A O 1
ATOM 1908 N N . TYR A 1 233 ? 11.280 -0.157 -11.975 1.00 84.81 233 TYR A N 1
ATOM 1909 C CA . TYR A 1 233 ? 12.377 -0.699 -12.768 1.00 84.81 233 TYR A CA 1
ATOM 1910 C C . TYR A 1 233 ? 13.624 0.171 -12.640 1.00 84.81 233 TYR A C 1
ATOM 1912 O O . TYR A 1 233 ? 13.594 1.384 -12.854 1.00 84.81 233 TYR A O 1
ATOM 1920 N N . HIS A 1 234 ? 14.750 -0.472 -12.338 1.00 84.56 234 HIS A N 1
ATOM 1921 C CA . HIS A 1 234 ? 16.059 0.152 -12.467 1.00 84.56 234 HIS A CA 1
ATOM 1922 C C . HIS A 1 234 ? 16.556 -0.018 -13.903 1.00 84.56 234 HIS A C 1
ATOM 1924 O O . HIS A 1 234 ? 16.917 -1.121 -14.316 1.00 84.56 234 HIS A O 1
ATOM 1930 N N . ASN A 1 235 ? 16.566 1.071 -14.668 1.00 74.00 235 ASN A N 1
ATOM 1931 C CA . ASN A 1 235 ? 17.100 1.073 -16.024 1.00 74.00 235 ASN A CA 1
ATOM 1932 C C . ASN A 1 235 ? 17.550 2.483 -16.407 1.00 74.00 235 ASN A C 1
ATOM 1934 O O . ASN A 1 235 ? 16.837 3.454 -16.152 1.00 74.00 235 ASN A O 1
ATOM 1938 N N . LYS A 1 236 ? 18.713 2.606 -17.054 1.00 69.25 236 LYS A N 1
ATOM 1939 C CA . LYS A 1 236 ? 19.094 3.878 -17.668 1.00 69.25 236 LYS A CA 1
ATOM 1940 C C . LYS A 1 236 ? 18.169 4.094 -18.863 1.00 69.25 236 LYS A C 1
ATOM 1942 O O . LYS A 1 236 ? 18.152 3.287 -19.794 1.00 69.25 236 LYS A O 1
ATOM 1947 N N . LEU A 1 237 ? 17.385 5.169 -18.834 1.00 65.62 237 LEU A N 1
ATOM 1948 C CA . LEU A 1 237 ? 16.521 5.526 -19.952 1.00 65.62 237 LEU A CA 1
ATOM 1949 C C . LEU A 1 237 ? 17.395 5.955 -21.134 1.00 65.62 237 LEU A C 1
ATOM 1951 O O . LEU A 1 237 ? 17.749 7.119 -21.280 1.00 65.62 237 LEU A O 1
ATOM 1955 N N . GLU A 1 238 ? 17.795 5.002 -21.972 1.00 64.12 238 GLU A N 1
ATOM 1956 C CA . GLU A 1 238 ? 18.445 5.348 -23.229 1.00 64.12 238 GLU A CA 1
ATOM 1957 C C . GLU A 1 238 ? 17.429 6.002 -24.162 1.00 64.12 238 GLU A C 1
ATOM 1959 O O . GLU A 1 238 ? 16.271 5.588 -24.255 1.00 64.12 238 GLU A O 1
ATOM 1964 N N . VAL A 1 239 ? 17.898 6.990 -24.915 1.00 58.25 239 VAL A N 1
ATOM 1965 C CA . VAL A 1 239 ? 17.113 7.784 -25.862 1.00 58.25 239 VAL A CA 1
ATOM 1966 C C . VAL A 1 239 ? 16.256 6.916 -26.804 1.00 58.25 239 VAL A C 1
ATOM 1968 O O . VAL A 1 239 ? 15.090 7.216 -27.063 1.00 58.25 239 VAL A O 1
ATOM 1971 N N . LYS A 1 240 ? 16.792 5.773 -27.250 1.00 56.19 240 LYS A N 1
ATOM 1972 C CA . LYS A 1 240 ? 16.094 4.808 -28.117 1.00 56.19 240 LYS A CA 1
ATOM 1973 C C . LYS A 1 240 ? 14.937 4.061 -27.431 1.00 56.19 240 LYS A C 1
ATOM 1975 O O . LYS A 1 240 ? 14.032 3.595 -28.116 1.00 56.19 240 LYS A O 1
ATOM 1980 N N . HIS A 1 241 ? 14.938 3.946 -26.102 1.00 60.53 241 HIS A N 1
ATOM 1981 C CA . HIS A 1 241 ? 13.888 3.266 -25.332 1.00 60.53 241 HIS A CA 1
ATOM 1982 C C . HIS A 1 241 ? 12.662 4.162 -25.112 1.00 60.53 241 HIS A C 1
ATOM 1984 O O . HIS A 1 241 ? 11.538 3.663 -25.069 1.00 60.53 241 HIS A O 1
ATOM 1990 N N . VAL A 1 242 ? 12.844 5.489 -25.082 1.00 56.94 242 VAL A N 1
ATOM 1991 C CA . VAL A 1 242 ? 11.734 6.465 -25.073 1.00 56.94 242 VAL A CA 1
ATOM 1992 C C . VAL A 1 242 ? 10.845 6.277 -26.312 1.00 56.94 242 VAL A C 1
ATOM 1994 O O . VAL A 1 242 ? 9.618 6.399 -26.256 1.00 56.94 242 VAL A O 1
ATOM 1997 N N . ALA A 1 243 ? 11.457 5.855 -27.424 1.00 49.22 243 ALA A N 1
ATOM 1998 C CA . ALA A 1 243 ? 10.783 5.542 -28.674 1.00 49.22 243 ALA A CA 1
ATOM 1999 C C . ALA A 1 243 ? 9.948 4.237 -28.654 1.00 49.22 243 ALA A C 1
ATOM 2001 O O . ALA A 1 243 ? 9.422 3.837 -29.698 1.00 49.22 243 ALA A O 1
ATOM 2002 N N . LEU A 1 244 ? 9.739 3.609 -27.491 1.00 53.69 244 LEU A N 1
ATOM 2003 C CA . LEU A 1 244 ? 8.847 2.455 -27.296 1.00 53.69 244 LEU A CA 1
ATOM 2004 C C . LEU A 1 244 ? 7.674 2.745 -26.331 1.00 53.69 244 LEU A C 1
ATOM 2006 O O . LEU A 1 244 ? 6.818 1.893 -26.136 1.00 53.69 244 LEU A O 1
ATOM 2010 N N . LEU A 1 245 ? 7.559 3.968 -25.792 1.00 61.38 245 LEU A N 1
ATOM 2011 C CA . LEU A 1 245 ? 6.604 4.343 -24.727 1.00 61.38 245 LEU A CA 1
ATOM 2012 C C . LEU A 1 245 ? 5.136 4.573 -25.172 1.00 61.38 245 LEU A C 1
ATOM 2014 O O . LEU A 1 245 ? 4.432 5.371 -24.562 1.00 61.38 245 LEU A O 1
ATOM 2018 N N . SER A 1 246 ? 4.649 3.943 -26.245 1.00 55.06 246 SER A N 1
ATOM 2019 C CA . SER A 1 246 ? 3.371 4.308 -26.906 1.00 55.06 246 SER A CA 1
ATOM 2020 C C . SER A 1 246 ? 2.078 4.039 -26.111 1.00 55.06 246 SER A C 1
ATOM 2022 O O . SER A 1 246 ? 0.988 4.329 -26.608 1.00 55.06 246 SER A O 1
ATOM 2024 N N . ASP A 1 247 ? 2.165 3.529 -24.880 1.00 72.31 247 ASP A N 1
ATOM 2025 C CA . ASP A 1 247 ? 1.007 2.965 -24.182 1.00 72.31 247 ASP A CA 1
ATOM 2026 C C . ASP A 1 247 ? 0.493 3.763 -22.977 1.00 72.31 247 ASP A C 1
ATOM 2028 O O . ASP A 1 247 ? -0.597 3.445 -22.494 1.00 72.31 247 ASP A O 1
ATOM 2032 N N . TYR A 1 248 ? 1.174 4.830 -22.550 1.00 89.19 248 TYR A N 1
ATOM 2033 C CA . TYR A 1 248 ? 0.818 5.562 -21.328 1.00 89.19 248 TYR A CA 1
ATOM 2034 C C . TYR A 1 248 ? -0.134 6.741 -21.568 1.00 89.19 248 TYR A C 1
ATOM 2036 O O . TYR A 1 248 ? 0.014 7.530 -22.506 1.00 89.19 248 TYR A O 1
ATOM 2044 N N . ASP A 1 249 ? -1.114 6.866 -20.677 1.00 93.38 249 ASP A N 1
ATOM 2045 C CA . ASP A 1 249 ? -2.066 7.970 -20.651 1.00 93.38 249 ASP A CA 1
ATOM 2046 C C . ASP A 1 249 ? -1.412 9.258 -20.162 1.00 93.38 249 ASP A C 1
ATOM 2048 O O . ASP A 1 249 ? -1.552 10.308 -20.802 1.00 93.38 249 ASP A O 1
ATOM 2052 N N . ALA A 1 250 ? -0.646 9.146 -19.075 1.00 94.69 250 ALA A N 1
ATOM 2053 C CA . ALA A 1 250 ? 0.142 10.238 -18.540 1.00 94.69 250 ALA A CA 1
ATOM 2054 C C . ALA A 1 250 ? 1.614 9.865 -18.345 1.00 94.69 250 ALA A C 1
ATOM 2056 O O . ALA A 1 250 ? 1.944 8.718 -18.046 1.00 94.69 250 ALA A O 1
ATOM 2057 N N . ILE A 1 251 ? 2.492 10.853 -18.512 1.00 94.44 251 ILE A N 1
ATOM 2058 C CA . ILE A 1 251 ? 3.927 10.732 -18.233 1.00 94.44 251 ILE A CA 1
ATOM 2059 C C . ILE A 1 251 ? 4.314 11.806 -17.218 1.00 94.44 251 ILE A C 1
ATOM 2061 O O . ILE A 1 251 ? 3.990 12.977 -17.398 1.00 94.44 251 ILE A O 1
ATOM 2065 N N . ILE A 1 252 ? 5.015 11.422 -16.160 1.00 95.56 252 ILE A N 1
ATOM 2066 C CA . ILE A 1 252 ? 5.494 12.322 -15.117 1.00 95.56 252 ILE A CA 1
ATOM 2067 C C . ILE A 1 252 ? 7.019 12.269 -15.123 1.00 95.56 252 ILE A C 1
ATOM 2069 O O . ILE A 1 252 ? 7.615 11.248 -14.795 1.00 95.56 252 ILE A O 1
ATOM 2073 N N . LEU A 1 253 ? 7.646 13.374 -15.509 1.00 94.00 253 LEU A N 1
ATOM 2074 C CA . LEU A 1 253 ? 9.086 13.577 -15.469 1.00 94.00 253 LEU A CA 1
ATOM 2075 C C . LEU A 1 253 ? 9.389 14.644 -14.416 1.00 94.00 253 LEU A C 1
ATOM 2077 O O . LEU A 1 253 ? 9.296 15.846 -14.668 1.00 94.00 253 LEU A O 1
ATOM 2081 N N . VAL A 1 254 ? 9.732 14.191 -13.216 1.00 92.62 254 VAL A N 1
ATOM 2082 C CA . VAL A 1 254 ? 9.987 15.041 -12.042 1.00 92.62 254 VAL A CA 1
ATOM 2083 C C . VAL A 1 254 ? 11.299 14.622 -11.373 1.00 92.62 254 VAL A C 1
ATOM 2085 O O . VAL A 1 254 ? 11.267 14.112 -10.248 1.00 92.62 254 VAL A O 1
ATOM 2088 N N . PRO A 1 255 ? 12.455 14.818 -12.044 1.00 88.38 255 PRO A N 1
ATOM 2089 C CA . PRO A 1 255 ? 13.754 14.446 -11.494 1.00 88.38 255 PRO A CA 1
ATOM 2090 C C . PRO A 1 255 ? 14.003 15.142 -10.160 1.00 88.38 255 PRO A C 1
ATOM 2092 O O . PRO A 1 255 ? 13.579 16.280 -9.958 1.00 88.38 255 PRO A O 1
ATOM 2095 N N . GLU A 1 256 ? 14.701 14.475 -9.242 1.00 80.44 256 GLU A N 1
ATOM 2096 C CA . GLU A 1 256 ? 14.937 15.009 -7.894 1.00 80.44 256 GLU A CA 1
ATOM 2097 C C . GLU A 1 256 ? 15.926 16.173 -7.865 1.00 80.44 256 GLU A C 1
ATOM 2099 O O . GLU A 1 256 ? 15.787 17.054 -7.020 1.00 80.44 256 GLU A O 1
ATOM 2104 N N . SER A 1 257 ? 16.895 16.194 -8.780 1.00 81.12 257 SER A N 1
ATOM 2105 C CA . SER A 1 257 ? 17.954 17.198 -8.802 1.00 81.12 257 SER A CA 1
ATOM 2106 C C . SER A 1 257 ? 18.277 17.681 -10.210 1.00 81.12 257 SER A C 1
ATOM 2108 O O . SER A 1 257 ? 18.049 16.993 -11.208 1.00 81.12 257 SER A O 1
ATOM 2110 N N . GLU A 1 258 ? 18.882 18.866 -10.267 1.00 83.81 258 GLU A N 1
ATOM 2111 C CA . GLU A 1 258 ? 19.412 19.465 -11.492 1.00 83.81 258 GLU A CA 1
ATOM 2112 C C . GLU A 1 258 ? 20.478 18.602 -12.173 1.00 83.81 258 GLU A C 1
ATOM 2114 O O . GLU A 1 258 ? 20.543 18.566 -13.399 1.00 83.81 258 GLU A O 1
ATOM 2119 N N . ALA A 1 259 ? 21.226 17.811 -11.396 1.00 84.94 259 ALA A N 1
ATOM 2120 C CA . ALA A 1 259 ? 22.243 16.895 -11.908 1.00 84.94 259 ALA A CA 1
ATOM 2121 C C . ALA A 1 259 ? 21.690 15.918 -12.962 1.00 84.94 259 ALA A C 1
ATOM 2123 O O . ALA A 1 259 ? 22.411 15.502 -13.869 1.00 84.94 259 ALA A O 1
ATOM 2124 N N . TRP A 1 260 ? 20.396 15.578 -12.892 1.00 86.25 260 TRP A N 1
ATOM 2125 C CA . TRP A 1 260 ? 19.763 14.766 -13.928 1.00 86.25 260 TRP A CA 1
ATOM 2126 C C . TRP A 1 260 ? 19.695 15.481 -15.286 1.00 86.25 260 TRP A C 1
ATOM 2128 O O . TRP A 1 260 ? 19.856 14.830 -16.312 1.00 86.25 260 TRP A O 1
ATOM 2138 N N . TYR A 1 261 ? 19.485 16.800 -15.314 1.00 85.81 261 TYR A N 1
ATOM 2139 C CA . TYR A 1 261 ? 19.487 17.609 -16.542 1.00 85.81 261 TYR A CA 1
ATOM 2140 C C . TYR A 1 261 ? 20.897 17.893 -17.065 1.00 85.81 261 TYR A C 1
ATOM 2142 O O . TYR A 1 261 ? 21.069 18.288 -18.217 1.00 85.81 261 TYR A O 1
ATOM 2150 N N . GLU A 1 262 ? 21.909 17.783 -16.211 1.00 85.19 262 GLU A N 1
ATOM 2151 C CA . GLU A 1 262 ? 23.308 18.056 -16.547 1.00 85.19 262 GLU A CA 1
ATOM 2152 C C . GLU A 1 262 ? 24.021 16.848 -17.156 1.00 85.19 262 GLU A C 1
ATOM 2154 O O . GLU A 1 262 ? 25.027 17.021 -17.837 1.00 85.19 262 GLU A O 1
ATOM 2159 N N . GLN A 1 263 ? 23.494 15.637 -16.957 1.00 84.25 263 GLN A N 1
ATOM 2160 C CA . GLN A 1 263 ? 24.088 14.418 -17.514 1.00 84.25 263 GLN A CA 1
ATOM 2161 C C . GLN A 1 263 ? 23.828 14.226 -19.019 1.00 84.25 263 GLN A C 1
ATOM 2163 O O . GLN A 1 263 ? 24.431 13.337 -19.615 1.00 84.25 263 GLN A O 1
ATOM 2168 N N . TYR A 1 264 ? 22.911 15.005 -19.599 1.00 83.50 264 TYR A N 1
ATOM 2169 C CA . TYR A 1 264 ? 22.567 14.971 -21.020 1.00 83.50 264 TYR A CA 1
ATOM 2170 C C . TYR A 1 264 ? 23.097 16.221 -21.703 1.00 83.50 264 TYR A C 1
ATOM 2172 O O . TYR A 1 264 ? 23.023 17.324 -21.145 1.00 83.50 264 TYR A O 1
ATOM 2180 N N . ASP A 1 265 ? 23.565 16.066 -22.937 1.00 86.06 265 ASP A N 1
ATOM 2181 C CA . ASP A 1 265 ? 23.743 17.233 -23.786 1.00 86.06 265 ASP A CA 1
ATOM 2182 C C . ASP A 1 265 ? 22.382 17.827 -24.200 1.00 86.06 265 ASP A C 1
ATOM 2184 O O . ASP A 1 265 ? 21.301 17.277 -23.950 1.00 86.06 265 ASP A O 1
ATOM 2188 N N . GLN A 1 266 ? 22.430 19.017 -24.794 1.00 84.31 266 GLN A N 1
ATOM 2189 C CA . GLN A 1 266 ? 21.226 19.756 -25.146 1.00 84.31 266 GLN A CA 1
ATOM 2190 C C . GLN A 1 266 ? 20.388 19.031 -26.210 1.00 84.31 266 GLN A C 1
ATOM 2192 O O . GLN A 1 266 ? 19.162 19.064 -26.129 1.00 84.31 266 GLN A O 1
ATOM 2197 N N . GLU A 1 267 ? 21.014 18.358 -27.177 1.00 85.31 267 GLU A N 1
ATOM 2198 C CA . GLU A 1 267 ? 20.302 17.648 -28.243 1.00 85.31 267 GLU A CA 1
ATOM 2199 C C . GLU A 1 267 ? 19.611 16.391 -27.703 1.00 85.31 267 GLU A C 1
ATOM 2201 O O . GLU A 1 267 ? 18.435 16.160 -27.999 1.00 85.31 267 GLU A O 1
ATOM 2206 N N . GLU A 1 268 ? 20.295 15.622 -26.853 1.00 85.25 268 GLU A N 1
ATOM 2207 C CA . GLU A 1 268 ? 19.754 14.438 -26.184 1.00 85.25 268 GLU A CA 1
ATOM 2208 C C . GLU A 1 268 ? 18.544 14.783 -25.310 1.00 85.25 268 GLU A C 1
ATOM 2210 O O . GLU A 1 268 ? 17.486 14.149 -25.422 1.00 85.25 268 GLU A O 1
ATOM 2215 N N . LEU A 1 269 ? 18.672 15.816 -24.469 1.00 85.31 269 LEU A N 1
ATOM 2216 C CA . LEU A 1 269 ? 17.588 16.277 -23.604 1.00 85.31 269 LEU A CA 1
ATOM 2217 C C . LEU A 1 269 ? 16.385 16.733 -24.436 1.00 85.31 269 LEU A C 1
ATOM 2219 O O . LEU A 1 269 ? 15.245 16.358 -24.154 1.00 85.31 269 LEU A O 1
ATOM 2223 N N . PHE A 1 270 ? 16.632 17.512 -25.487 1.00 87.25 270 PHE A N 1
ATOM 2224 C CA . PHE A 1 270 ? 15.584 18.042 -26.355 1.00 87.25 270 PHE A CA 1
ATOM 2225 C C . PHE A 1 270 ? 14.846 16.923 -27.089 1.00 87.25 270 PHE A C 1
ATOM 2227 O O . PHE A 1 270 ? 13.614 16.925 -27.144 1.00 87.25 270 PHE A O 1
ATOM 2234 N N . TYR A 1 271 ? 15.581 15.932 -27.587 1.00 85.06 271 TYR A N 1
ATOM 2235 C CA . TYR A 1 271 ? 15.009 14.771 -28.251 1.00 85.06 271 TYR A CA 1
ATOM 2236 C C . TYR A 1 271 ? 14.180 13.902 -27.291 1.00 85.06 271 TYR A C 1
ATOM 2238 O O . TYR A 1 271 ? 13.089 13.447 -27.649 1.00 85.06 271 TYR A O 1
ATOM 2246 N N . MET A 1 272 ? 14.652 13.678 -26.061 1.00 85.19 272 MET A N 1
ATOM 2247 C CA . MET A 1 272 ? 13.900 12.933 -25.044 1.00 85.19 272 MET A CA 1
ATOM 2248 C C . MET A 1 272 ? 12.567 13.620 -24.726 1.00 85.19 272 MET A C 1
ATOM 2250 O O . MET A 1 272 ? 11.513 12.980 -24.747 1.00 85.19 272 MET A O 1
ATOM 2254 N N . ILE A 1 273 ? 12.605 14.930 -24.488 1.00 88.50 273 ILE A N 1
ATOM 2255 C CA . ILE A 1 273 ? 11.426 15.744 -24.182 1.00 88.50 273 ILE A CA 1
ATOM 2256 C C . ILE A 1 273 ? 10.446 15.765 -25.361 1.00 88.50 273 ILE A C 1
ATOM 2258 O O . ILE A 1 273 ? 9.244 15.584 -25.169 1.00 88.50 273 ILE A O 1
ATOM 2262 N N . GLU A 1 274 ? 10.943 15.902 -26.592 1.00 88.00 274 GLU A N 1
ATOM 2263 C CA . GLU A 1 274 ? 10.125 15.810 -27.804 1.00 88.00 274 GLU A CA 1
ATOM 2264 C C . GLU A 1 274 ? 9.417 14.454 -27.920 1.00 88.00 274 GLU A C 1
ATOM 2266 O O . GLU A 1 274 ? 8.225 14.403 -28.228 1.00 88.00 274 GLU A O 1
ATOM 2271 N N . ASN A 1 275 ? 10.104 13.350 -27.621 1.00 85.88 275 ASN A N 1
ATOM 2272 C CA . ASN A 1 275 ? 9.479 12.029 -27.631 1.00 85.88 275 ASN A CA 1
ATOM 2273 C C . ASN A 1 275 ? 8.407 11.881 -26.546 1.00 85.88 275 ASN A C 1
ATOM 2275 O O . ASN A 1 275 ? 7.351 11.317 -26.829 1.00 85.88 275 ASN A O 1
ATOM 2279 N N . ILE A 1 276 ? 8.626 12.411 -25.339 1.00 88.38 276 ILE A N 1
ATOM 2280 C CA . ILE A 1 276 ? 7.605 12.430 -24.279 1.00 88.38 276 ILE A CA 1
ATOM 2281 C C . ILE A 1 276 ? 6.367 13.198 -24.759 1.00 88.38 276 ILE A C 1
ATOM 2283 O O . ILE A 1 276 ? 5.251 12.671 -24.712 1.00 88.38 276 ILE A O 1
ATOM 2287 N N . ILE A 1 277 ? 6.563 14.409 -25.293 1.00 90.19 277 ILE A N 1
ATOM 2288 C CA . ILE A 1 277 ? 5.482 15.258 -25.808 1.00 90.19 277 ILE A CA 1
ATOM 2289 C C . ILE A 1 277 ? 4.724 14.552 -26.926 1.00 90.19 277 ILE A C 1
ATOM 2291 O O . ILE A 1 277 ? 3.499 14.550 -26.909 1.00 90.19 277 ILE A O 1
ATOM 2295 N N . ASN A 1 278 ? 5.402 13.922 -27.881 1.00 85.88 278 ASN A N 1
ATOM 2296 C CA . ASN A 1 278 ? 4.736 13.306 -29.028 1.00 85.88 278 ASN A CA 1
ATOM 2297 C C . ASN A 1 278 ? 3.980 12.020 -28.668 1.00 85.88 278 ASN A C 1
ATOM 2299 O O . ASN A 1 278 ? 2.995 11.687 -29.325 1.00 85.88 278 ASN A O 1
ATOM 2303 N N . ARG A 1 279 ? 4.411 11.294 -27.630 1.00 82.38 279 ARG A N 1
ATOM 2304 C CA . ARG A 1 279 ? 3.922 9.934 -27.344 1.00 82.38 279 ARG A CA 1
ATOM 2305 C C . ARG A 1 279 ? 2.908 9.871 -26.211 1.00 82.38 279 ARG A C 1
ATOM 2307 O O . ARG A 1 279 ? 2.120 8.931 -26.167 1.00 82.38 279 ARG A O 1
ATOM 2314 N N . VAL A 1 280 ? 2.881 10.870 -25.329 1.00 87.44 280 VAL A N 1
ATOM 2315 C CA . VAL A 1 280 ? 1.889 10.917 -24.252 1.00 87.44 280 VAL A CA 1
ATOM 2316 C C . VAL A 1 280 ? 0.471 11.053 -24.812 1.00 87.44 280 VAL A C 1
ATOM 2318 O O . VAL A 1 280 ? 0.203 11.930 -25.641 1.00 87.44 280 VAL A O 1
ATOM 2321 N N . LYS A 1 281 ? -0.462 10.202 -24.372 1.00 89.62 281 LYS A N 1
ATOM 2322 C CA . LYS A 1 281 ? -1.828 10.205 -24.922 1.00 89.62 281 LYS A CA 1
ATOM 2323 C C . LYS A 1 281 ? -2.683 11.346 -24.385 1.00 89.62 281 LYS A C 1
ATOM 2325 O O . LYS A 1 281 ? -3.525 11.854 -25.123 1.00 89.62 281 LYS A O 1
ATOM 2330 N N . LYS A 1 282 ? -2.523 11.731 -23.115 1.00 91.88 282 LYS A N 1
ATOM 2331 C CA . LYS A 1 282 ? -3.399 12.708 -22.447 1.00 91.88 282 LYS A CA 1
ATOM 2332 C C . LYS A 1 282 ? -2.617 13.846 -21.799 1.00 91.88 282 LYS A C 1
ATOM 2334 O O . LYS A 1 282 ? -2.855 14.994 -22.173 1.00 91.88 282 LYS A O 1
ATOM 2339 N N . GLN A 1 283 ? -1.719 13.543 -20.859 1.00 94.69 283 GLN A N 1
ATOM 2340 C CA . GLN A 1 283 ? -1.050 14.562 -20.038 1.00 94.69 283 GLN A CA 1
ATOM 2341 C C . GLN A 1 283 ? 0.420 14.244 -19.762 1.00 94.69 283 GLN A C 1
ATOM 2343 O O . GLN A 1 283 ? 0.728 13.148 -19.314 1.00 94.69 283 GLN A O 1
ATOM 2348 N N . ALA A 1 284 ? 1.324 15.204 -19.943 1.00 95.12 284 ALA A N 1
ATOM 2349 C CA . ALA A 1 284 ? 2.682 15.111 -19.411 1.00 95.12 284 ALA A CA 1
ATOM 2350 C C . ALA A 1 284 ? 2.934 16.186 -18.352 1.00 95.12 284 ALA A C 1
ATOM 2352 O O . ALA A 1 284 ? 2.538 17.332 -18.537 1.00 95.12 284 ALA A O 1
ATOM 2353 N N . PHE A 1 285 ? 3.611 15.811 -17.271 1.00 96.44 285 PHE A N 1
ATOM 2354 C CA . PHE A 1 285 ? 4.066 16.707 -16.212 1.00 96.44 285 PHE A CA 1
ATOM 2355 C C . PHE A 1 285 ? 5.588 16.741 -16.249 1.00 96.44 285 PHE A C 1
ATOM 2357 O O . PHE A 1 285 ? 6.217 15.707 -16.043 1.00 96.44 285 PHE A O 1
ATOM 2364 N N . ILE A 1 286 ? 6.178 17.901 -16.529 1.00 95.25 286 ILE A N 1
ATOM 2365 C CA . ILE A 1 286 ? 7.634 18.057 -16.617 1.00 95.25 286 ILE A CA 1
ATOM 2366 C C . ILE A 1 286 ? 8.077 19.112 -15.607 1.00 95.25 286 ILE A C 1
ATOM 2368 O O . ILE A 1 286 ? 7.731 20.284 -15.753 1.00 95.25 286 ILE A O 1
ATOM 2372 N N . ARG A 1 287 ? 8.828 18.703 -14.579 1.00 93.62 287 ARG A N 1
ATOM 2373 C CA . ARG A 1 287 ? 9.447 19.624 -13.613 1.00 93.62 287 ARG A CA 1
ATOM 2374 C C . ARG A 1 287 ? 10.520 20.433 -14.318 1.00 93.62 287 ARG A C 1
ATOM 2376 O O . ARG A 1 287 ? 11.447 19.851 -14.861 1.00 93.62 287 ARG A O 1
ATOM 2383 N N . ILE A 1 288 ? 10.452 21.747 -14.256 1.00 90.62 288 ILE A N 1
ATOM 2384 C CA . ILE A 1 288 ? 11.556 22.618 -14.639 1.00 90.62 288 ILE A CA 1
ATOM 2385 C C . ILE A 1 288 ? 12.171 23.149 -13.341 1.00 90.62 288 ILE A C 1
ATOM 2387 O O . ILE A 1 288 ? 11.394 23.567 -12.478 1.00 90.62 288 ILE A O 1
ATOM 2391 N N . PRO A 1 289 ? 13.510 23.082 -13.175 1.00 85.25 289 PRO A N 1
ATOM 2392 C CA . PRO A 1 289 ? 14.216 23.664 -12.033 1.00 85.25 289 PRO A CA 1
ATOM 2393 C C . PRO A 1 289 ? 14.076 25.198 -12.011 1.00 85.25 289 PRO A C 1
ATOM 2395 O O . PRO A 1 289 ? 13.002 25.740 -12.246 1.00 85.25 289 PRO A O 1
ATOM 2398 N N . ASP A 1 290 ? 15.143 25.942 -11.761 1.00 85.94 290 ASP A N 1
ATOM 2399 C CA . ASP A 1 290 ? 15.076 27.397 -11.702 1.00 85.94 290 ASP A CA 1
ATOM 2400 C C . ASP A 1 290 ? 14.915 28.060 -13.092 1.00 85.94 290 ASP A C 1
ATOM 2402 O O . ASP A 1 290 ? 15.864 28.156 -13.874 1.00 85.94 290 ASP A O 1
ATOM 2406 N N . LEU A 1 291 ? 13.723 28.595 -13.394 1.00 80.19 291 LEU A N 1
ATOM 2407 C CA . LEU A 1 291 ? 13.462 29.365 -14.623 1.00 80.19 291 LEU A CA 1
ATOM 2408 C C . LEU A 1 291 ? 14.248 30.688 -14.730 1.00 80.19 291 LEU A C 1
ATOM 2410 O O . LEU A 1 291 ? 14.269 31.296 -15.804 1.00 80.19 291 LEU A O 1
ATOM 2414 N N . ASN A 1 292 ? 14.917 31.137 -13.663 1.00 84.12 292 ASN A N 1
ATOM 2415 C CA . ASN A 1 292 ? 15.835 32.275 -13.727 1.00 84.12 292 ASN A CA 1
ATOM 2416 C C . ASN A 1 292 ? 17.167 31.919 -14.405 1.00 84.12 292 ASN A C 1
ATOM 2418 O O . ASN A 1 292 ? 17.912 32.818 -14.794 1.00 84.12 292 ASN A O 1
ATOM 2422 N N . ILE A 1 293 ? 17.474 30.629 -14.572 1.00 85.06 293 ILE A N 1
ATOM 2423 C CA . ILE A 1 293 ? 18.678 30.157 -15.255 1.00 85.06 293 ILE A CA 1
ATOM 2424 C C . ILE A 1 293 ? 18.391 30.024 -16.757 1.00 85.06 293 ILE A C 1
ATOM 2426 O O . ILE A 1 293 ? 17.487 29.296 -17.178 1.00 85.06 293 ILE A O 1
ATOM 2430 N N . ASP A 1 294 ? 19.213 30.672 -17.590 1.00 87.12 294 ASP A N 1
ATOM 2431 C CA . ASP A 1 294 ? 19.019 30.740 -19.048 1.00 87.12 294 ASP A CA 1
ATOM 2432 C C . ASP A 1 294 ? 18.864 29.365 -19.718 1.00 87.12 294 ASP A C 1
ATOM 2434 O O . ASP A 1 294 ? 18.042 29.207 -20.622 1.00 87.12 294 ASP A O 1
ATOM 2438 N N . LYS A 1 295 ? 19.605 28.347 -19.256 1.00 86.06 295 LYS A N 1
ATOM 2439 C CA . LYS A 1 295 ? 19.499 26.965 -19.760 1.00 86.06 295 LYS A CA 1
ATOM 2440 C C . LYS A 1 295 ? 18.073 26.415 -19.614 1.00 86.06 295 LYS A C 1
ATOM 2442 O O . LYS A 1 295 ? 17.531 25.850 -20.564 1.00 86.06 295 LYS A O 1
ATOM 2447 N N . TYR A 1 296 ? 17.453 26.577 -18.446 1.00 88.81 296 TYR A N 1
ATOM 2448 C CA . TYR A 1 296 ? 16.113 26.048 -18.177 1.00 88.81 296 TYR A CA 1
ATOM 2449 C C . TYR A 1 296 ? 15.018 26.896 -18.823 1.00 88.81 296 TYR A C 1
ATOM 2451 O O . TYR A 1 296 ? 14.020 26.351 -19.290 1.00 88.81 296 TYR A O 1
ATOM 2459 N N . LYS A 1 297 ? 15.250 28.202 -18.978 1.00 89.81 297 LYS A N 1
ATOM 2460 C CA . LYS A 1 297 ? 14.395 29.073 -19.791 1.00 89.81 297 LYS A CA 1
ATOM 2461 C C . LYS A 1 297 ? 14.388 28.665 -21.269 1.00 89.81 297 LYS A C 1
ATOM 2463 O O . LYS A 1 297 ? 13.338 28.641 -21.906 1.00 89.81 297 LYS A O 1
ATOM 2468 N N . GLN A 1 298 ? 15.542 28.292 -21.827 1.00 89.56 298 GLN A N 1
ATOM 2469 C CA . GLN A 1 298 ? 15.615 27.737 -23.185 1.00 89.56 298 GLN A CA 1
ATOM 2470 C C . GLN A 1 298 ? 14.881 26.394 -23.295 1.00 89.56 298 GLN A C 1
ATOM 2472 O O . GLN A 1 298 ? 14.190 26.156 -24.286 1.00 89.56 298 GLN A O 1
ATOM 2477 N N . LEU A 1 299 ? 14.993 25.535 -22.277 1.00 89.25 299 LEU A N 1
ATOM 2478 C CA . LEU A 1 299 ? 14.264 24.267 -22.218 1.00 89.25 299 LEU A CA 1
ATOM 2479 C C . LEU A 1 299 ? 12.741 24.480 -22.183 1.00 89.25 299 LEU A C 1
ATOM 2481 O O . LEU A 1 299 ? 12.018 23.804 -22.913 1.00 89.25 299 LEU A O 1
ATOM 2485 N N . GLU A 1 300 ? 12.250 25.437 -21.392 1.00 92.62 300 GLU A N 1
ATOM 2486 C CA . GLU A 1 300 ? 10.834 25.825 -21.370 1.00 92.62 300 GLU A CA 1
ATOM 2487 C C . GLU A 1 300 ? 10.360 26.277 -22.760 1.00 92.62 300 GLU A C 1
ATOM 2489 O O . GLU A 1 300 ? 9.359 25.767 -23.269 1.00 92.62 300 GLU A O 1
ATOM 2494 N N . LEU A 1 301 ? 11.095 27.189 -23.406 1.00 92.56 301 LEU A N 1
ATOM 2495 C CA . LEU A 1 301 ? 10.755 27.688 -24.743 1.00 92.56 301 LEU A CA 1
ATOM 2496 C C . LEU A 1 301 ? 10.688 26.563 -25.782 1.00 92.56 301 LEU A C 1
ATOM 2498 O O . LEU A 1 301 ? 9.767 26.538 -26.602 1.00 92.56 301 LEU A O 1
ATOM 2502 N N . LEU A 1 302 ? 11.615 25.604 -25.722 1.00 91.44 302 LEU A N 1
ATOM 2503 C CA . LEU A 1 302 ? 11.569 24.419 -26.572 1.00 91.44 302 LEU A CA 1
ATOM 2504 C C . LEU A 1 302 ? 10.319 23.578 -26.295 1.00 91.44 302 LEU A C 1
ATOM 2506 O O . LEU A 1 302 ? 9.637 23.176 -27.237 1.00 91.44 302 LEU A O 1
ATOM 2510 N N . ILE A 1 303 ? 10.010 23.294 -25.027 1.00 93.56 303 ILE A N 1
ATOM 2511 C CA . ILE A 1 303 ? 8.823 22.511 -24.656 1.00 93.56 303 ILE A CA 1
ATOM 2512 C C . ILE A 1 303 ? 7.563 23.170 -25.216 1.00 93.56 303 ILE A C 1
ATOM 2514 O O . ILE A 1 303 ? 6.735 22.484 -25.817 1.00 93.56 303 ILE A O 1
ATOM 2518 N N . LEU A 1 304 ? 7.445 24.493 -25.089 1.00 94.06 304 LEU A N 1
ATOM 2519 C CA . LEU A 1 304 ? 6.342 25.272 -25.649 1.00 94.06 304 LEU A CA 1
ATOM 2520 C C . LEU A 1 304 ? 6.262 25.138 -27.176 1.00 94.06 304 LEU A C 1
ATOM 2522 O O . LEU A 1 304 ? 5.182 24.898 -27.722 1.00 94.06 304 LEU A O 1
ATOM 2526 N N . GLU A 1 305 ? 7.394 25.245 -27.876 1.00 94.25 305 GLU A N 1
ATOM 2527 C CA . GLU A 1 305 ? 7.461 25.083 -29.331 1.00 94.25 305 GLU A CA 1
ATOM 2528 C C . GLU A 1 305 ? 7.026 23.675 -29.770 1.00 94.25 305 GLU A C 1
ATOM 2530 O O . GLU A 1 305 ? 6.214 23.521 -30.689 1.00 94.25 305 GLU A O 1
ATOM 2535 N N . LYS A 1 306 ? 7.542 22.637 -29.104 1.00 93.06 306 LYS A N 1
ATOM 2536 C CA . LYS A 1 306 ? 7.267 21.231 -29.426 1.00 93.06 306 LYS A CA 1
ATOM 2537 C C . LYS A 1 306 ? 5.831 20.845 -29.093 1.00 93.06 306 LYS A C 1
ATOM 2539 O O . LYS A 1 306 ? 5.173 20.214 -29.916 1.00 93.06 306 LYS A O 1
ATOM 2544 N N . ALA A 1 307 ? 5.312 21.280 -27.947 1.00 92.81 307 ALA A N 1
ATOM 2545 C CA . ALA A 1 307 ? 3.913 21.081 -27.587 1.00 92.81 307 ALA A CA 1
ATOM 2546 C C . ALA A 1 307 ? 2.979 21.740 -28.609 1.00 92.81 307 ALA A C 1
ATOM 2548 O O . ALA A 1 307 ? 2.049 21.091 -29.083 1.00 92.81 307 ALA A O 1
ATOM 2549 N N . ARG A 1 308 ? 3.280 22.973 -29.044 1.00 91.75 308 ARG A N 1
ATOM 2550 C CA . ARG A 1 308 ? 2.516 23.658 -30.096 1.00 91.75 308 ARG A CA 1
ATOM 2551 C C . ARG A 1 308 ? 2.527 22.885 -31.417 1.00 91.75 308 ARG A C 1
ATOM 2553 O O . ARG A 1 308 ? 1.479 22.765 -32.044 1.00 91.75 308 ARG A O 1
ATOM 2560 N N . LYS A 1 309 ? 3.683 22.356 -31.837 1.00 92.19 309 LYS A N 1
ATOM 2561 C CA . LYS A 1 309 ? 3.805 21.508 -33.041 1.00 92.19 309 LYS A CA 1
ATOM 2562 C C . LYS A 1 309 ? 2.994 20.215 -32.935 1.00 92.19 309 LYS A C 1
ATOM 2564 O O . LYS A 1 309 ? 2.471 19.755 -33.941 1.00 92.19 309 LYS A O 1
ATOM 2569 N N . ALA A 1 310 ? 2.870 19.661 -31.731 1.00 89.56 310 ALA A N 1
ATOM 2570 C CA . ALA A 1 310 ? 2.070 18.475 -31.440 1.00 89.56 310 ALA A CA 1
ATOM 2571 C C . ALA A 1 310 ? 0.582 18.780 -31.156 1.00 89.56 310 ALA A C 1
ATOM 2573 O O . ALA A 1 310 ? -0.129 17.894 -30.688 1.00 89.56 310 ALA A O 1
ATOM 2574 N N . GLU A 1 311 ? 0.120 20.017 -31.391 1.00 91.69 311 GLU A N 1
ATOM 2575 C CA . GLU A 1 311 ? -1.249 20.481 -31.100 1.00 91.69 311 GLU A CA 1
ATOM 2576 C C . GLU A 1 311 ? -1.661 20.305 -29.624 1.00 91.69 311 GLU A C 1
ATOM 2578 O O . GLU A 1 311 ? -2.825 20.077 -29.289 1.00 91.69 311 GLU A O 1
ATOM 2583 N N . LYS A 1 312 ? -0.690 20.429 -28.716 1.00 91.69 312 LYS A N 1
ATOM 2584 C CA . LYS A 1 312 ? -0.876 20.346 -27.265 1.00 91.69 312 LYS A CA 1
ATOM 2585 C C . LYS A 1 312 ? -0.741 21.718 -26.620 1.00 91.69 312 LYS A C 1
ATOM 2587 O O . LYS A 1 312 ? 0.036 22.568 -27.055 1.00 91.69 312 LYS A O 1
ATOM 2592 N N . LYS A 1 313 ? -1.510 21.925 -25.557 1.00 91.25 313 LYS A N 1
ATOM 2593 C CA . LYS A 1 313 ? -1.475 23.123 -24.718 1.00 91.25 313 LYS A CA 1
ATOM 2594 C C . LYS A 1 313 ? -0.517 22.901 -23.562 1.00 91.25 313 LYS A C 1
ATOM 2596 O O . LYS A 1 313 ? -0.338 21.770 -23.119 1.00 91.25 313 LYS A O 1
ATOM 2601 N N . VAL A 1 314 ? 0.090 23.986 -23.094 1.00 93.81 314 VAL A N 1
ATOM 2602 C CA . VAL A 1 314 ? 1.010 23.973 -21.957 1.00 93.81 314 VAL A CA 1
ATOM 2603 C C . V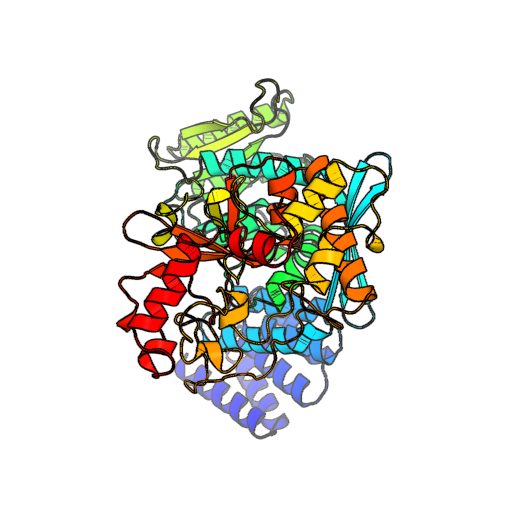AL A 1 314 ? 0.492 24.924 -20.890 1.00 93.81 314 VAL A C 1
ATOM 2605 O O . VAL A 1 314 ? 0.110 26.053 -21.196 1.00 93.81 314 VAL A O 1
ATOM 2608 N N . ARG A 1 315 ? 0.485 24.467 -19.640 1.00 92.44 315 ARG A N 1
ATOM 2609 C CA . ARG A 1 315 ? 0.154 25.257 -18.455 1.00 92.44 315 ARG A CA 1
ATOM 2610 C C . ARG A 1 315 ? 1.295 25.181 -17.452 1.00 92.44 315 ARG A C 1
ATOM 2612 O O . ARG A 1 315 ? 1.866 24.117 -17.239 1.00 92.44 315 ARG A O 1
ATOM 2619 N N . LEU A 1 316 ? 1.584 26.306 -16.813 1.00 91.56 316 LEU A N 1
ATOM 2620 C CA . LEU A 1 316 ? 2.518 26.380 -15.694 1.00 91.56 316 LEU A CA 1
ATOM 2621 C C . LEU A 1 316 ? 1.775 26.068 -14.394 1.00 91.56 316 LEU A C 1
ATOM 2623 O O . LEU A 1 316 ? 0.765 26.700 -14.082 1.00 91.56 316 LEU A O 1
ATOM 2627 N N . ILE A 1 317 ? 2.283 25.094 -13.649 1.00 91.44 317 ILE A N 1
ATOM 2628 C CA . ILE A 1 317 ? 1.806 24.719 -12.321 1.00 91.44 317 ILE A CA 1
ATOM 2629 C C . ILE A 1 317 ? 2.871 25.132 -11.309 1.00 91.44 317 ILE A C 1
ATOM 2631 O O . ILE A 1 317 ? 4.040 24.753 -11.420 1.00 91.44 317 ILE A O 1
ATOM 2635 N N . ASN A 1 318 ? 2.448 25.895 -10.305 1.00 89.56 318 ASN A N 1
ATOM 2636 C CA . ASN A 1 318 ? 3.274 26.189 -9.144 1.00 89.56 318 ASN A CA 1
ATOM 2637 C C . ASN A 1 318 ? 3.334 24.952 -8.246 1.00 89.56 318 ASN A C 1
ATOM 2639 O O . ASN A 1 318 ? 2.297 24.370 -7.928 1.00 89.56 318 ASN A O 1
ATOM 2643 N N . ILE A 1 319 ? 4.541 24.564 -7.836 1.00 86.38 319 ILE A N 1
ATOM 2644 C CA . ILE A 1 319 ? 4.727 23.475 -6.870 1.00 86.38 319 ILE A CA 1
ATOM 2645 C C . ILE A 1 319 ? 4.341 23.968 -5.473 1.00 86.38 319 ILE A C 1
ATOM 2647 O O . ILE A 1 319 ? 3.592 23.303 -4.768 1.00 86.38 319 ILE A O 1
ATOM 2651 N N . HIS A 1 320 ? 4.788 25.170 -5.110 1.00 82.25 320 HIS A N 1
ATOM 2652 C CA . HIS A 1 320 ? 4.482 25.810 -3.834 1.00 82.25 320 HIS A CA 1
ATOM 2653 C C . HIS A 1 320 ? 3.357 26.839 -3.998 1.00 82.25 320 HIS A C 1
ATOM 2655 O O . HIS A 1 320 ? 3.286 27.528 -5.015 1.00 82.25 320 HIS A O 1
ATOM 2661 N N . GLU A 1 321 ? 2.470 26.941 -3.005 1.00 67.56 321 GLU A N 1
ATOM 2662 C CA . GLU A 1 321 ? 1.349 27.896 -3.030 1.00 67.56 321 GLU A CA 1
ATOM 2663 C C . GLU A 1 321 ? 1.821 29.357 -2.901 1.00 67.56 321 GLU A C 1
ATOM 2665 O O . GLU A 1 321 ? 1.166 30.268 -3.408 1.00 67.56 321 GLU A O 1
ATOM 2670 N N . GLU A 1 322 ? 2.990 29.585 -2.295 1.00 65.69 322 GLU A N 1
ATOM 2671 C CA . GLU A 1 322 ? 3.649 30.890 -2.259 1.00 65.69 322 GLU A CA 1
ATOM 2672 C C . GLU A 1 322 ? 4.314 31.178 -3.621 1.00 65.69 322 GLU A C 1
ATOM 2674 O O . GLU A 1 322 ? 5.196 30.453 -4.083 1.00 65.69 322 GLU A O 1
ATOM 2679 N N . ASN A 1 323 ? 3.854 32.239 -4.292 1.00 55.53 323 ASN A N 1
ATOM 2680 C CA . ASN A 1 323 ? 4.118 32.564 -5.705 1.00 55.53 323 ASN A CA 1
ATOM 2681 C C . ASN A 1 323 ? 5.582 32.921 -6.070 1.00 55.53 323 ASN A C 1
ATOM 2683 O O . ASN A 1 323 ? 5.821 33.380 -7.186 1.00 55.53 323 ASN A O 1
ATOM 2687 N N . GLU A 1 324 ? 6.560 32.713 -5.187 1.00 59.91 324 GLU A N 1
ATOM 2688 C CA . GLU A 1 324 ? 7.945 33.178 -5.379 1.00 59.91 324 GLU A CA 1
ATOM 2689 C C . GLU A 1 324 ? 8.925 32.109 -5.888 1.00 59.91 324 GLU A C 1
ATOM 2691 O O . GLU A 1 324 ? 10.012 32.461 -6.340 1.00 59.91 324 GLU A O 1
ATOM 2696 N N . SER A 1 325 ? 8.567 30.817 -5.886 1.00 69.25 325 SER A N 1
ATOM 2697 C CA . SER A 1 325 ? 9.477 29.795 -6.425 1.00 69.25 325 SER A CA 1
ATOM 2698 C C . SER A 1 325 ? 9.562 29.879 -7.952 1.00 69.25 325 SER A C 1
ATOM 2700 O O . SER A 1 325 ? 8.539 29.822 -8.646 1.00 69.25 325 SER A O 1
ATOM 2702 N N . SER A 1 326 ? 10.781 29.987 -8.480 1.00 76.50 326 SER A N 1
ATOM 2703 C CA . SER A 1 326 ? 11.078 29.899 -9.914 1.00 76.50 326 SER A CA 1
ATOM 2704 C C . SER A 1 326 ? 11.001 28.472 -10.460 1.00 76.50 326 SER A C 1
ATOM 2706 O O . SER A 1 326 ? 11.003 28.287 -11.677 1.00 76.50 326 SER A O 1
ATOM 2708 N N . GLU A 1 327 ? 10.863 27.485 -9.574 1.00 86.00 327 GLU A N 1
ATOM 2709 C CA . GLU A 1 327 ? 10.631 26.087 -9.906 1.00 86.00 327 GLU A CA 1
ATOM 2710 C C . GLU A 1 327 ? 9.162 25.829 -10.250 1.00 86.00 327 GLU A C 1
ATOM 2712 O O . GLU A 1 327 ? 8.249 26.204 -9.504 1.00 86.00 327 GLU A O 1
ATOM 2717 N N . LYS A 1 328 ? 8.919 25.170 -11.388 1.00 90.12 328 LYS A N 1
ATOM 2718 C CA . LYS A 1 328 ? 7.569 24.965 -11.936 1.00 90.12 328 LYS A CA 1
ATOM 2719 C C . LYS A 1 328 ? 7.390 23.561 -12.495 1.00 90.12 328 LYS A C 1
ATOM 2721 O O . LYS A 1 328 ? 8.347 22.875 -12.836 1.00 90.12 328 LYS A O 1
ATOM 2726 N N . ILE A 1 329 ? 6.138 23.151 -12.668 1.00 94.19 329 ILE A N 1
ATOM 2727 C CA . ILE A 1 329 ? 5.783 21.987 -13.486 1.00 94.19 329 ILE A CA 1
ATOM 2728 C C . ILE A 1 329 ? 5.078 22.485 -14.745 1.00 94.19 329 ILE A C 1
ATOM 2730 O O . ILE A 1 329 ? 4.062 23.173 -14.667 1.00 94.19 329 ILE A O 1
ATOM 2734 N N . LEU A 1 330 ? 5.599 22.114 -15.911 1.00 95.25 330 LEU A N 1
ATOM 2735 C CA . LEU A 1 330 ? 4.911 22.285 -17.184 1.00 95.25 330 LEU A CA 1
ATOM 2736 C C . LEU A 1 330 ? 3.949 21.112 -17.381 1.00 95.25 330 LEU A C 1
ATOM 2738 O O . LEU A 1 330 ? 4.372 19.970 -17.564 1.00 95.25 330 LEU A O 1
ATOM 2742 N N . LEU A 1 331 ? 2.652 21.404 -17.341 1.00 95.31 331 LEU A N 1
ATOM 2743 C CA . LEU A 1 331 ? 1.593 20.483 -17.733 1.00 95.31 331 LEU A CA 1
ATOM 2744 C C . LEU A 1 331 ? 1.340 20.623 -19.229 1.00 95.31 331 LEU A C 1
ATOM 2746 O O . LEU A 1 331 ? 0.898 21.673 -19.683 1.00 95.31 331 LEU A O 1
ATOM 2750 N N . ILE A 1 332 ? 1.584 19.556 -19.981 1.00 94.75 332 ILE A N 1
ATOM 2751 C CA . ILE A 1 332 ? 1.303 19.461 -21.413 1.00 94.75 332 ILE A CA 1
ATOM 2752 C C . ILE A 1 332 ? 0.073 18.581 -21.610 1.00 94.75 332 ILE A C 1
ATOM 2754 O O . ILE A 1 332 ? 0.071 17.422 -21.199 1.00 94.75 332 ILE A O 1
ATOM 2758 N N . GLU A 1 333 ? -0.957 19.087 -22.279 1.00 91.44 333 GLU A N 1
ATOM 2759 C CA . GLU A 1 333 ? -2.228 18.379 -22.440 1.00 91.44 333 GLU A CA 1
ATOM 2760 C C . GLU A 1 333 ? -2.886 18.620 -23.801 1.00 91.44 333 GLU A C 1
ATOM 2762 O O . GLU A 1 333 ? -2.707 19.651 -24.442 1.00 91.44 333 GLU A O 1
ATOM 2767 N N . ASN A 1 334 ? -3.671 17.651 -24.265 1.00 84.81 334 ASN A N 1
ATOM 2768 C CA . ASN A 1 334 ? -4.386 17.715 -25.548 1.00 84.81 334 ASN A CA 1
ATOM 2769 C C . ASN A 1 334 ? -5.840 18.223 -25.449 1.00 84.81 334 ASN A C 1
ATOM 2771 O O . ASN A 1 334 ? -6.525 18.288 -26.467 1.00 84.81 334 ASN A O 1
ATOM 2775 N N . LYS A 1 335 ? -6.344 18.561 -24.254 1.00 74.00 335 LYS A N 1
ATOM 2776 C CA . LYS A 1 335 ? -7.695 19.118 -24.029 1.00 74.00 335 LYS A CA 1
ATOM 2777 C C . LYS A 1 335 ? -7.675 20.101 -22.858 1.00 74.00 335 LYS A C 1
ATOM 2779 O O . LYS A 1 335 ? -6.939 19.856 -21.915 1.00 74.00 335 LYS A O 1
ATOM 2784 N N . GLU A 1 336 ? -8.495 21.156 -22.911 1.00 60.34 336 GLU A N 1
ATOM 2785 C CA . GLU A 1 336 ? -8.579 22.188 -21.851 1.00 60.34 336 GLU A CA 1
ATOM 2786 C C . GLU A 1 336 ? -9.458 21.803 -20.662 1.00 60.34 336 GLU A C 1
ATOM 2788 O O . GLU A 1 336 ? -9.160 22.181 -19.533 1.00 60.34 336 GLU A O 1
ATOM 2793 N N . GLU A 1 337 ? -10.548 21.073 -20.899 1.00 68.31 337 GLU A N 1
ATOM 2794 C CA . GLU A 1 337 ? -11.508 20.740 -19.848 1.00 68.31 337 GLU A CA 1
ATOM 2795 C C . GLU A 1 337 ? -11.440 19.255 -19.506 1.00 68.31 337 GLU A C 1
ATOM 2797 O O . GLU A 1 337 ? -11.713 18.379 -20.334 1.00 68.31 337 GLU A O 1
ATOM 2802 N N . ARG A 1 338 ? -11.055 18.983 -18.260 1.00 79.69 338 ARG A N 1
ATOM 2803 C CA . ARG A 1 338 ? -10.854 17.649 -17.698 1.00 79.69 338 ARG A CA 1
ATOM 2804 C C . ARG A 1 338 ? -11.444 17.586 -16.296 1.00 79.69 338 ARG A C 1
ATOM 2806 O O . ARG A 1 338 ? -11.520 18.594 -15.596 1.00 79.69 338 ARG A O 1
ATOM 2813 N N . LYS A 1 339 ? -11.857 16.388 -15.879 1.00 87.94 339 LYS A N 1
ATOM 2814 C CA . LYS A 1 339 ? -12.166 16.118 -14.472 1.00 87.94 339 LYS A CA 1
ATOM 2815 C C . LYS A 1 339 ? -10.878 15.675 -13.801 1.00 87.94 339 LYS A C 1
ATOM 2817 O O . LYS A 1 339 ? -10.330 14.634 -14.160 1.00 87.94 339 LYS A O 1
ATOM 2822 N N . TYR A 1 340 ? -10.397 16.472 -12.862 1.00 89.94 340 TYR A N 1
ATOM 2823 C CA . TYR A 1 340 ? -9.184 16.144 -12.130 1.00 89.94 340 TYR A CA 1
ATOM 2824 C C . TYR A 1 340 ? -9.478 15.175 -10.991 1.00 89.94 340 TYR A C 1
ATOM 2826 O O . TYR A 1 340 ? -10.591 15.124 -10.463 1.00 89.94 340 TYR A O 1
ATOM 2834 N N . PHE A 1 341 ? -8.478 14.373 -10.659 1.00 90.31 341 PHE A N 1
ATOM 2835 C CA . PHE A 1 341 ? -8.532 13.453 -9.546 1.00 90.31 341 PHE A CA 1
ATOM 2836 C C . PHE A 1 341 ? -8.596 14.223 -8.225 1.00 90.31 341 PHE A C 1
ATOM 2838 O O . PHE A 1 341 ? -7.873 15.190 -7.994 1.00 90.31 341 PHE A O 1
ATOM 2845 N N . SER A 1 342 ? -9.435 13.734 -7.324 1.00 89.00 342 SER A N 1
ATOM 2846 C CA . SER A 1 342 ? -9.412 14.086 -5.914 1.00 89.00 342 SER A CA 1
ATOM 2847 C C . SER A 1 342 ? -9.546 12.805 -5.110 1.00 89.00 342 SER A C 1
ATOM 2849 O O . SER A 1 342 ? -10.219 11.860 -5.537 1.00 89.00 342 SER A O 1
ATOM 2851 N N . ILE A 1 343 ? -8.920 12.772 -3.936 1.00 88.56 343 ILE A N 1
ATOM 2852 C CA . ILE A 1 343 ? -9.103 11.653 -3.014 1.00 88.56 343 ILE A CA 1
ATOM 2853 C C . ILE A 1 343 ? -10.597 11.587 -2.664 1.00 88.56 343 ILE A C 1
ATOM 2855 O O . ILE A 1 343 ? -11.169 12.606 -2.274 1.00 88.56 343 ILE A O 1
ATOM 2859 N N . PRO A 1 344 ? -11.250 10.427 -2.838 1.00 88.81 344 PRO A N 1
ATOM 2860 C CA . PRO A 1 344 ? -12.671 10.300 -2.562 1.00 88.81 344 PRO A CA 1
ATOM 2861 C C . PRO A 1 344 ? -12.947 10.450 -1.064 1.00 88.81 344 PRO A C 1
ATOM 2863 O O . PRO A 1 344 ? -12.207 9.919 -0.229 1.00 88.81 344 PRO A O 1
ATOM 2866 N N . ILE A 1 345 ? -14.048 11.123 -0.736 1.00 88.25 345 ILE A N 1
ATOM 2867 C CA . ILE A 1 345 ? -14.430 11.419 0.646 1.00 88.25 345 ILE A CA 1
ATOM 2868 C C . ILE A 1 345 ? -15.612 10.536 1.052 1.00 88.25 345 ILE A C 1
ATOM 2870 O O . ILE A 1 345 ? -16.590 10.392 0.311 1.00 88.25 345 ILE A O 1
ATOM 2874 N N . ALA A 1 346 ? -15.543 9.939 2.244 1.00 81.25 346 ALA A N 1
ATOM 2875 C CA . ALA A 1 346 ? -16.670 9.261 2.884 1.00 81.25 346 ALA A CA 1
ATOM 2876 C C . ALA A 1 346 ? -17.410 8.268 1.954 1.00 81.25 346 ALA A C 1
ATOM 2878 O O . ALA A 1 346 ? -16.846 7.271 1.504 1.00 81.25 346 ALA A O 1
ATOM 2879 N N . LEU A 1 347 ? -18.691 8.507 1.653 1.00 80.06 347 LEU A N 1
ATOM 2880 C CA . LEU A 1 347 ? -19.529 7.605 0.853 1.00 80.06 347 LEU A CA 1
ATOM 2881 C C . LEU A 1 347 ? -19.245 7.652 -0.659 1.00 80.06 347 LEU A C 1
ATOM 2883 O O . LEU A 1 347 ? -19.675 6.737 -1.368 1.00 80.06 347 LEU A O 1
ATOM 2887 N N . GLU A 1 348 ? -18.518 8.655 -1.160 1.00 79.19 348 GLU A N 1
ATOM 2888 C CA . GLU A 1 348 ? -18.098 8.728 -2.571 1.00 79.19 348 GLU A CA 1
ATOM 2889 C C . GLU A 1 348 ? -17.125 7.593 -2.930 1.00 79.19 348 GLU A C 1
ATOM 2891 O O . GLU A 1 348 ? -17.039 7.148 -4.075 1.00 79.19 348 GLU A O 1
ATOM 2896 N N . THR A 1 349 ? -16.446 7.056 -1.916 1.00 72.62 349 THR A N 1
ATOM 2897 C CA . THR A 1 349 ? -15.402 6.030 -2.020 1.00 72.62 349 THR A CA 1
ATOM 2898 C C . THR A 1 349 ? -15.896 4.679 -2.532 1.00 72.62 349 THR A C 1
ATOM 2900 O O . THR A 1 349 ? -15.108 3.908 -3.072 1.00 72.62 349 THR A O 1
ATOM 2903 N N . ILE A 1 350 ? -17.193 4.383 -2.409 1.00 70.44 350 ILE A N 1
ATOM 2904 C CA . ILE A 1 350 ? -17.765 3.051 -2.682 1.00 70.44 350 ILE A CA 1
ATOM 2905 C C . ILE A 1 350 ? -17.560 2.625 -4.135 1.00 70.44 350 ILE A C 1
ATOM 2907 O O . ILE A 1 350 ? -17.402 1.440 -4.411 1.00 70.44 350 ILE A O 1
ATOM 2911 N N . ASN A 1 351 ? -17.562 3.593 -5.051 1.00 75.88 351 ASN A N 1
ATOM 2912 C CA . ASN A 1 351 ? -17.372 3.352 -6.478 1.00 75.88 351 ASN A CA 1
ATOM 2913 C C . ASN A 1 351 ? -15.981 3.791 -6.961 1.00 75.88 351 ASN A C 1
ATOM 2915 O O . ASN A 1 351 ? -15.728 3.781 -8.165 1.00 75.88 351 ASN A O 1
ATOM 2919 N N . SER A 1 352 ? -15.095 4.212 -6.052 1.00 83.06 352 SER A N 1
ATOM 2920 C CA . SER A 1 352 ? -13.760 4.677 -6.413 1.00 83.06 352 SER A CA 1
ATOM 2921 C C . SER A 1 352 ? -12.788 3.511 -6.561 1.00 83.06 352 SER A C 1
ATOM 2923 O O . SER A 1 352 ? -12.758 2.593 -5.738 1.00 83.06 352 SER A O 1
ATOM 2925 N N . LYS A 1 353 ? -11.944 3.581 -7.597 1.00 84.00 353 LYS A N 1
ATOM 2926 C CA . LYS A 1 353 ? -10.789 2.687 -7.753 1.00 84.00 353 LYS A CA 1
ATOM 2927 C C . LYS A 1 353 ? -9.709 2.959 -6.697 1.00 84.00 353 LYS A C 1
ATOM 2929 O O . LYS A 1 353 ? -8.927 2.061 -6.420 1.00 84.00 353 LYS A O 1
ATOM 2934 N N . SER A 1 354 ? -9.704 4.150 -6.090 1.00 88.88 354 SER A N 1
ATOM 2935 C CA . SER A 1 354 ? -8.752 4.526 -5.042 1.00 88.88 354 SER A CA 1
ATOM 2936 C C . SER A 1 354 ? -8.914 3.645 -3.808 1.00 88.88 354 SER A C 1
ATOM 2938 O O . SER A 1 354 ? -10.021 3.476 -3.285 1.00 88.88 354 SER A O 1
ATOM 2940 N N . ASP A 1 355 ? -7.797 3.113 -3.328 1.00 88.06 355 ASP A N 1
ATOM 2941 C CA . ASP A 1 355 ? -7.701 2.457 -2.030 1.00 88.06 355 ASP A CA 1
ATOM 2942 C C . ASP A 1 355 ? -7.561 3.476 -0.902 1.00 88.06 355 ASP A C 1
ATOM 2944 O O . ASP A 1 355 ? -7.926 3.170 0.233 1.00 88.06 355 ASP A O 1
ATOM 2948 N N . VAL A 1 356 ? -7.056 4.676 -1.207 1.00 91.19 356 VAL A N 1
ATOM 2949 C CA . VAL A 1 356 ? -6.964 5.787 -0.256 1.00 91.19 356 VAL A CA 1
ATOM 2950 C C . VAL A 1 356 ? -8.253 6.595 -0.263 1.00 91.19 356 VAL A C 1
ATOM 2952 O O . VAL A 1 356 ? -8.818 6.904 -1.315 1.00 91.19 356 VAL A O 1
ATOM 2955 N N . ILE A 1 357 ? -8.714 6.939 0.929 1.00 92.19 357 ILE A N 1
ATOM 2956 C CA . ILE A 1 357 ? -9.950 7.666 1.172 1.00 92.19 357 ILE A CA 1
ATOM 2957 C C . ILE A 1 357 ? -9.719 8.726 2.233 1.00 92.19 357 ILE A C 1
ATOM 2959 O O . ILE A 1 357 ? -8.893 8.539 3.123 1.00 92.19 357 ILE A O 1
ATOM 2963 N N . GLU A 1 358 ? -10.482 9.805 2.183 1.00 93.88 358 GLU A N 1
ATOM 2964 C CA . GLU A 1 358 ? -10.556 10.742 3.295 1.00 93.88 358 GLU A CA 1
ATOM 2965 C C . GLU A 1 358 ? -11.826 10.481 4.109 1.00 93.88 358 GLU A C 1
ATOM 2967 O O . GLU A 1 358 ? -12.914 10.300 3.553 1.00 93.88 358 GLU A O 1
ATOM 2972 N N . VAL A 1 359 ? -11.675 10.403 5.431 1.00 94.12 359 VAL A N 1
ATOM 2973 C CA . VAL A 1 359 ? -12.778 10.163 6.369 1.00 94.12 359 VAL A CA 1
ATOM 2974 C C . VAL A 1 359 ? -12.741 11.165 7.510 1.00 94.12 359 VAL A C 1
ATOM 2976 O O . VAL A 1 359 ? -11.671 11.584 7.962 1.00 94.12 359 VAL A O 1
ATOM 2979 N N . GLU A 1 360 ? -13.918 11.529 8.004 1.00 94.69 360 GLU A N 1
ATOM 2980 C CA . GLU A 1 360 ? -14.061 12.297 9.230 1.00 94.69 360 GLU A CA 1
ATOM 2981 C C . GLU A 1 360 ? -13.683 11.423 10.438 1.00 94.69 360 GLU A C 1
ATOM 2983 O O . GLU A 1 360 ? -14.168 10.297 10.600 1.00 94.69 360 GLU A O 1
ATOM 2988 N N . ILE A 1 361 ? -12.832 11.950 11.324 1.00 94.62 361 ILE A N 1
ATOM 2989 C CA . ILE A 1 361 ? -12.405 11.250 12.547 1.00 94.62 361 ILE A CA 1
ATOM 2990 C C . ILE A 1 361 ? -13.611 10.860 13.407 1.00 94.62 361 ILE A C 1
ATOM 2992 O O . ILE A 1 361 ? -13.626 9.779 13.992 1.00 94.62 361 ILE A O 1
ATOM 2996 N N . GLU A 1 362 ? -14.662 11.683 13.424 1.00 94.38 362 GLU A N 1
ATOM 2997 C CA . GLU A 1 362 ? -15.876 11.401 14.193 1.00 94.38 362 GLU A CA 1
ATOM 2998 C C . GLU A 1 362 ? -16.640 10.146 13.740 1.00 94.38 362 GLU A C 1
ATOM 3000 O O . GLU A 1 362 ? -17.426 9.572 14.495 1.00 94.38 362 GLU A O 1
ATOM 3005 N N . LYS A 1 363 ? -16.400 9.692 12.505 1.00 95.38 363 LYS A N 1
ATOM 3006 C CA . LYS A 1 363 ? -16.979 8.465 11.947 1.00 95.38 363 LYS A CA 1
ATOM 3007 C C . LYS A 1 363 ? -16.078 7.254 12.166 1.00 95.38 363 LYS A C 1
ATOM 3009 O O . LYS A 1 363 ? -16.461 6.139 11.803 1.00 95.38 363 LYS A O 1
ATOM 3014 N N . CYS A 1 364 ? -14.892 7.436 12.737 1.00 96.56 364 CYS A N 1
ATOM 3015 C CA . CYS A 1 364 ? -13.953 6.352 12.963 1.00 96.56 364 CYS A CA 1
ATOM 3016 C C . CYS A 1 364 ? -14.309 5.572 14.235 1.00 96.56 364 CYS A C 1
ATOM 3018 O O . CYS A 1 364 ? -14.699 6.132 15.261 1.00 96.56 364 CYS A O 1
ATOM 3020 N N . ARG A 1 365 ? -14.161 4.250 14.170 1.00 96.69 365 ARG A N 1
ATOM 3021 C CA . ARG A 1 365 ? -14.322 3.327 15.298 1.00 96.69 365 ARG A CA 1
ATOM 3022 C C . ARG A 1 365 ? -13.162 2.352 15.322 1.00 96.69 365 ARG A C 1
ATOM 3024 O O . ARG A 1 365 ? -12.640 1.995 14.268 1.00 96.69 365 ARG A O 1
ATOM 3031 N N . ASP A 1 366 ? -12.774 1.885 16.498 1.00 96.12 366 ASP A N 1
ATOM 3032 C CA . ASP A 1 366 ? -11.908 0.712 16.586 1.00 96.12 366 ASP A CA 1
ATOM 3033 C C . ASP A 1 366 ? -12.700 -0.580 16.290 1.00 96.12 366 ASP A C 1
ATOM 3035 O O . ASP A 1 366 ? -13.905 -0.563 16.007 1.00 96.12 366 ASP A O 1
ATOM 3039 N N . LYS A 1 367 ? -12.033 -1.737 16.379 1.00 93.81 367 LYS A N 1
ATOM 3040 C CA . LYS A 1 367 ? -12.687 -3.034 16.161 1.00 93.81 367 LYS A CA 1
ATOM 3041 C C . LYS A 1 367 ? -13.769 -3.367 17.192 1.00 93.81 367 LYS A C 1
ATOM 3043 O O . LYS A 1 367 ? -14.469 -4.339 16.951 1.00 93.81 367 LYS A O 1
ATOM 3048 N N . PHE A 1 368 ? -13.932 -2.625 18.286 1.00 95.19 368 PHE A N 1
ATOM 3049 C CA . PHE A 1 368 ? -14.912 -2.871 19.351 1.00 95.19 368 PHE A CA 1
ATOM 3050 C C . PHE A 1 368 ? -15.844 -1.675 19.599 1.00 95.19 368 PHE A C 1
ATOM 3052 O O . PHE A 1 368 ? -16.431 -1.556 20.675 1.00 95.19 368 PHE A O 1
ATOM 3059 N N . ALA A 1 369 ? -16.023 -0.822 18.586 1.00 95.69 369 ALA A N 1
ATOM 3060 C CA . ALA A 1 369 ? -16.907 0.340 18.615 1.00 95.69 369 ALA A CA 1
ATOM 3061 C C . ALA A 1 369 ? -16.533 1.412 19.659 1.00 95.69 369 ALA A C 1
ATOM 3063 O O . ALA A 1 369 ? -17.404 2.162 20.097 1.00 95.69 369 ALA A O 1
ATOM 3064 N N . PHE A 1 370 ? -15.268 1.508 20.076 1.00 96.56 370 PHE A N 1
ATOM 3065 C CA . PHE A 1 370 ? -14.760 2.713 20.738 1.00 96.56 370 PHE A CA 1
ATOM 3066 C C . PHE A 1 370 ? -14.596 3.829 19.699 1.00 96.56 370 PHE A C 1
ATOM 3068 O O . PHE A 1 370 ? -14.074 3.596 18.604 1.00 96.56 370 PHE A O 1
ATOM 3075 N N . GLY A 1 371 ? -15.094 5.018 20.031 1.00 96.12 371 GLY A N 1
ATOM 3076 C CA . GLY A 1 371 ? -15.121 6.200 19.175 1.00 96.12 371 GLY A CA 1
ATOM 3077 C C . GLY A 1 371 ? -13.874 7.063 19.316 1.00 96.12 371 GLY A C 1
ATOM 3078 O O . GLY A 1 371 ? -13.323 7.198 20.406 1.00 96.12 371 GLY A O 1
ATOM 3079 N N . TYR A 1 372 ? -13.437 7.646 18.201 1.00 95.38 372 TYR A N 1
ATOM 3080 C CA . TYR A 1 372 ? -12.322 8.600 18.146 1.00 95.38 372 TYR A CA 1
ATOM 3081 C C . TYR A 1 372 ? -12.793 10.067 18.167 1.00 95.38 372 TYR A C 1
ATOM 3083 O O . TYR A 1 372 ? -11.973 10.979 18.143 1.00 95.38 372 TYR A O 1
ATOM 3091 N N . GLU A 1 373 ? -14.102 10.312 18.189 1.00 86.94 373 GLU A N 1
ATOM 3092 C CA . GLU A 1 373 ? -14.709 11.638 18.283 1.00 86.94 373 GLU A CA 1
ATOM 3093 C C . GLU A 1 373 ? -14.504 12.312 19.651 1.00 86.94 373 GLU A C 1
ATOM 3095 O O . GLU A 1 373 ? -14.338 11.664 20.682 1.00 86.94 373 GLU A O 1
ATOM 3100 N N . GLU A 1 374 ? -14.653 13.638 19.668 1.00 78.12 374 GLU A N 1
ATOM 3101 C CA . GLU A 1 374 ? -14.601 14.479 20.873 1.00 78.12 374 GLU A CA 1
ATOM 3102 C C . GLU A 1 374 ? -15.626 14.073 21.946 1.00 78.12 374 GLU A C 1
ATOM 3104 O O . GLU A 1 374 ? -15.378 14.186 23.147 1.00 78.12 374 GLU A O 1
ATOM 3109 N N . HIS A 1 375 ? -16.792 13.579 21.524 1.00 82.81 375 HIS A N 1
ATOM 3110 C CA . HIS A 1 375 ? -17.858 13.153 22.430 1.00 82.81 375 HIS A CA 1
ATOM 3111 C C . HIS A 1 375 ? -17.829 11.664 22.771 1.00 82.81 375 HIS A C 1
ATOM 3113 O O . HIS A 1 375 ? -18.656 11.242 23.571 1.00 82.81 375 HIS A O 1
ATOM 3119 N N . GLY A 1 376 ? -16.898 10.898 22.208 1.00 91.69 376 GLY A N 1
ATOM 3120 C CA . GLY A 1 376 ? -16.732 9.469 22.443 1.00 91.69 376 GLY A CA 1
ATOM 3121 C C . GLY A 1 376 ? -15.682 9.202 23.512 1.00 91.69 376 GLY A C 1
ATOM 3122 O O . GLY A 1 376 ? -15.320 10.084 24.299 1.00 91.69 376 GLY A O 1
ATOM 3123 N N . TRP A 1 377 ? -15.206 7.961 23.577 1.00 96.31 377 TRP A N 1
ATOM 3124 C CA . TRP A 1 377 ? -14.057 7.610 24.401 1.00 96.31 377 TRP A CA 1
ATOM 3125 C C . TRP A 1 377 ? -13.270 6.466 23.771 1.00 96.31 377 TRP A C 1
ATOM 3127 O O . TRP A 1 377 ? -13.841 5.458 23.367 1.00 96.31 377 TRP A O 1
ATOM 3137 N N . HIS A 1 378 ? -11.944 6.588 23.753 1.00 97.75 378 HIS A N 1
ATOM 3138 C CA . HIS A 1 378 ? -11.035 5.530 23.323 1.00 97.75 378 HIS A CA 1
ATOM 3139 C C . HIS A 1 378 ? -9.804 5.517 24.241 1.00 97.75 378 HIS A C 1
ATOM 3141 O O . HIS A 1 378 ? -9.207 6.575 24.456 1.00 97.75 378 HIS A O 1
ATOM 3147 N N . PRO A 1 379 ? -9.354 4.350 24.740 1.00 97.38 379 PRO A N 1
ATOM 3148 C CA . PRO A 1 379 ? -8.296 4.269 25.755 1.00 97.38 379 PRO A CA 1
ATOM 3149 C C . PRO A 1 379 ? -6.974 4.901 25.301 1.00 97.38 379 PRO A C 1
ATOM 3151 O O . PRO A 1 379 ? -6.321 5.606 26.064 1.00 97.38 379 PRO A O 1
ATOM 3154 N N . PHE A 1 380 ? -6.593 4.710 24.034 1.00 97.94 380 PHE A N 1
ATOM 3155 C CA . PHE A 1 380 ? -5.393 5.350 23.484 1.00 97.94 380 PHE A CA 1
ATOM 3156 C C . PHE A 1 380 ? -5.529 6.854 23.260 1.00 97.94 380 PHE A C 1
ATOM 3158 O O . PHE A 1 380 ? -4.533 7.552 23.401 1.00 97.94 380 PHE A O 1
ATOM 3165 N N . VAL A 1 381 ? -6.724 7.355 22.922 1.00 97.62 381 VAL A N 1
ATOM 3166 C CA . VAL A 1 381 ? -6.945 8.804 22.785 1.00 97.62 381 VAL A CA 1
ATOM 3167 C C . VAL A 1 381 ? -6.826 9.446 24.159 1.00 97.62 381 VAL A C 1
ATOM 3169 O O . VAL A 1 381 ? -6.107 10.425 24.307 1.00 97.62 381 VAL A O 1
ATOM 3172 N N . ALA A 1 382 ? -7.448 8.834 25.170 1.00 97.19 382 ALA A N 1
ATOM 3173 C CA . ALA A 1 382 ? -7.376 9.307 26.543 1.00 97.19 382 ALA A CA 1
ATOM 3174 C C . ALA A 1 382 ? -5.931 9.319 27.070 1.00 97.19 382 ALA A C 1
ATOM 3176 O O . ALA A 1 382 ? -5.521 10.298 27.681 1.00 97.19 382 ALA A O 1
ATOM 3177 N N . LEU A 1 383 ? -5.131 8.285 26.774 1.00 97.94 383 LEU A N 1
ATOM 3178 C CA . LEU A 1 383 ? -3.699 8.291 27.093 1.00 97.94 383 LEU A CA 1
ATOM 3179 C C . LEU A 1 383 ? -2.940 9.398 26.345 1.00 97.94 383 LEU A C 1
ATOM 3181 O O . LEU A 1 383 ? -2.099 10.067 26.934 1.00 97.94 383 LEU A O 1
ATOM 3185 N N . ALA A 1 384 ? -3.195 9.572 25.047 1.00 97.31 384 ALA A N 1
ATOM 3186 C CA . ALA A 1 384 ? -2.522 10.591 24.249 1.00 97.31 384 ALA A CA 1
ATOM 3187 C C . ALA A 1 384 ? -2.822 12.006 24.772 1.00 97.31 384 ALA A C 1
ATOM 3189 O O . ALA A 1 384 ? -1.906 12.814 24.888 1.00 97.31 384 ALA A O 1
ATOM 3190 N N . GLN A 1 385 ? -4.077 12.281 25.133 1.00 96.19 385 GLN A N 1
ATOM 3191 C CA . GLN A 1 385 ? -4.496 13.530 25.774 1.00 96.19 385 GLN A CA 1
ATOM 3192 C C . GLN A 1 385 ? -3.837 13.701 27.147 1.00 96.19 385 GLN A C 1
ATOM 3194 O O . GLN A 1 385 ? -3.222 14.731 27.398 1.00 96.19 385 GLN A O 1
ATOM 3199 N N . GLU A 1 386 ? -3.868 12.663 27.990 1.00 96.88 386 GLU A N 1
ATOM 3200 C CA . GLU A 1 386 ? -3.230 12.680 29.311 1.00 96.88 386 GLU A CA 1
ATOM 3201 C C . GLU A 1 386 ? -1.728 12.988 29.222 1.00 96.88 386 GLU A C 1
ATOM 3203 O O . GLU A 1 386 ? -1.216 13.780 30.008 1.00 96.88 386 GLU A O 1
ATOM 3208 N N . TYR A 1 387 ? -1.028 12.406 28.245 1.00 96.75 387 TYR A N 1
ATOM 3209 C CA . TYR A 1 387 ? 0.387 12.678 27.991 1.00 96.75 387 TYR A CA 1
ATOM 3210 C C . TYR A 1 387 ? 0.645 14.119 27.529 1.00 96.75 387 TYR A C 1
ATOM 3212 O O . TYR A 1 387 ? 1.626 14.728 27.944 1.00 96.75 387 TYR A O 1
ATOM 3220 N N . LEU A 1 388 ? -0.215 14.670 26.667 1.00 94.75 388 LEU A N 1
ATOM 3221 C CA . LEU A 1 388 ? -0.061 16.043 26.176 1.00 94.75 388 LEU A CA 1
ATOM 3222 C C . LEU A 1 388 ? -0.360 17.096 27.255 1.00 94.75 388 LEU A C 1
ATOM 3224 O O . LEU A 1 388 ? 0.114 18.225 27.135 1.00 94.75 388 LEU A O 1
ATOM 3228 N N . GLU A 1 389 ? -1.124 16.739 28.288 1.00 95.25 389 GLU A N 1
ATOM 3229 C CA . GLU A 1 389 ? -1.483 17.622 29.403 1.00 95.25 389 GLU A CA 1
ATOM 3230 C C . GLU A 1 389 ? -0.542 17.498 30.612 1.00 95.25 389 GLU A C 1
ATOM 3232 O O . GLU A 1 389 ? -0.254 18.501 31.268 1.00 95.25 389 GLU A O 1
ATOM 3237 N N . LYS A 1 390 ? -0.075 16.285 30.941 1.00 93.56 390 LYS A N 1
ATOM 3238 C CA . LYS A 1 390 ? 0.737 16.014 32.137 1.00 93.56 390 LYS A CA 1
ATOM 3239 C C . LYS A 1 390 ? 2.223 15.889 31.808 1.00 93.56 390 LYS A C 1
ATOM 3241 O O . LYS A 1 390 ? 2.639 15.005 31.061 1.00 93.56 390 LYS A O 1
ATOM 3246 N N . GLU A 1 391 ? 3.049 16.687 32.477 1.00 87.31 391 GLU A N 1
ATOM 3247 C CA . GLU A 1 391 ? 4.504 16.517 32.434 1.00 87.31 391 GLU A CA 1
ATOM 3248 C C . GLU A 1 391 ? 4.942 15.214 33.128 1.00 87.31 391 GLU A C 1
ATOM 3250 O O . GLU A 1 391 ? 4.454 14.874 34.205 1.00 87.31 391 GLU A O 1
ATOM 3255 N N . ASN A 1 392 ? 5.911 14.506 32.534 1.00 90.94 392 ASN A N 1
ATOM 3256 C CA . ASN A 1 392 ? 6.548 13.300 33.091 1.00 90.94 392 ASN A CA 1
ATOM 3257 C C . ASN A 1 392 ? 5.596 12.133 33.428 1.00 90.94 392 ASN A C 1
ATOM 3259 O O . ASN A 1 392 ? 5.880 11.354 34.337 1.00 90.94 392 ASN A O 1
ATOM 3263 N N . LEU A 1 393 ? 4.495 11.979 32.683 1.00 96.12 393 LEU A N 1
ATOM 3264 C CA . LEU A 1 393 ? 3.572 10.852 32.840 1.00 96.12 393 LEU A CA 1
ATOM 3265 C C . LEU A 1 393 ? 4.309 9.501 32.774 1.00 96.12 393 LEU A C 1
ATOM 3267 O O . LEU A 1 393 ? 5.071 9.239 31.839 1.00 96.12 393 LEU A O 1
ATOM 3271 N N . THR A 1 394 ? 4.037 8.618 33.736 1.00 96.88 394 THR A N 1
ATOM 3272 C CA . THR A 1 394 ? 4.532 7.234 33.742 1.00 96.88 394 THR A CA 1
ATOM 3273 C C . THR A 1 394 ? 3.440 6.245 33.334 1.00 96.88 394 THR A C 1
ATOM 3275 O O . THR A 1 394 ? 2.247 6.539 33.413 1.00 96.88 394 THR A O 1
ATOM 3278 N N . TYR A 1 395 ? 3.825 5.036 32.907 1.00 97.31 395 TYR A N 1
ATOM 3279 C CA . TYR A 1 395 ? 2.843 3.995 32.587 1.00 97.31 395 TYR A CA 1
ATOM 3280 C C . TYR A 1 395 ? 2.017 3.606 33.819 1.00 97.31 395 TYR A C 1
ATOM 3282 O O . TYR A 1 395 ? 0.808 3.420 33.713 1.00 97.31 395 TYR A O 1
ATOM 3290 N N . GLU A 1 396 ? 2.660 3.499 34.979 1.00 97.50 396 GLU A N 1
ATOM 3291 C CA . GLU A 1 396 ? 2.047 3.103 36.246 1.00 97.50 396 GLU A CA 1
ATOM 3292 C C . GLU A 1 396 ? 0.906 4.036 36.680 1.00 97.50 396 GLU A C 1
ATOM 3294 O O . GLU A 1 396 ? -0.075 3.567 37.252 1.00 97.50 396 GLU A O 1
ATOM 3299 N N . GLU A 1 397 ? 1.007 5.324 36.361 1.00 96.44 397 GLU A N 1
ATOM 3300 C CA . GLU A 1 397 ? 0.017 6.354 36.704 1.00 96.44 397 GLU A CA 1
ATOM 3301 C C . GLU A 1 397 ? -0.997 6.609 35.581 1.00 96.44 397 GLU A C 1
ATOM 3303 O O . GLU A 1 397 ? -1.922 7.402 35.749 1.00 96.44 397 GLU A O 1
ATOM 3308 N N . SER A 1 398 ? -0.818 5.960 34.429 1.00 97.75 398 SER A N 1
ATOM 3309 C CA . SER A 1 398 ? -1.578 6.269 33.222 1.00 97.75 398 SER A CA 1
ATOM 3310 C C . SER A 1 398 ? -2.996 5.702 33.222 1.00 97.75 398 SER A C 1
ATOM 3312 O O . SER A 1 398 ? -3.262 4.583 33.684 1.00 97.75 398 SER A O 1
ATOM 3314 N N . ILE A 1 399 ? -3.904 6.411 32.550 1.00 97.69 399 ILE A N 1
ATOM 3315 C CA . ILE A 1 399 ? -5.267 5.934 32.302 1.00 97.69 399 ILE A CA 1
ATOM 3316 C C . ILE A 1 399 ? -5.288 4.618 31.512 1.00 97.69 399 ILE A C 1
ATOM 3318 O O . ILE A 1 399 ? -6.195 3.801 31.685 1.00 97.69 399 ILE A O 1
ATOM 3322 N N . LEU A 1 400 ? -4.269 4.360 30.683 1.00 98.00 400 LEU A N 1
ATOM 3323 C CA . LEU A 1 400 ? -4.145 3.108 29.937 1.00 98.00 400 LEU A CA 1
ATOM 3324 C C . LEU A 1 400 ? -3.929 1.907 30.867 1.00 98.00 400 LEU A C 1
ATOM 3326 O O . LEU A 1 400 ? -4.551 0.859 30.675 1.00 98.00 400 LEU A O 1
ATOM 3330 N N . LYS A 1 401 ? -3.073 2.056 31.884 1.00 98.06 401 LYS A N 1
ATOM 3331 C CA . LYS A 1 401 ? -2.844 1.017 32.895 1.00 98.06 401 LYS A CA 1
ATOM 3332 C C . LYS A 1 401 ? -4.137 0.702 33.642 1.00 98.06 401 LYS A C 1
ATOM 3334 O O . LYS A 1 401 ? -4.519 -0.467 33.722 1.00 98.06 401 LYS A O 1
ATOM 3339 N N . MET A 1 402 ? -4.845 1.739 34.097 1.00 98.06 402 MET A N 1
ATOM 3340 C CA . MET A 1 402 ? -6.146 1.592 34.758 1.00 98.06 402 MET A CA 1
ATOM 3341 C C . MET A 1 402 ? -7.172 0.907 33.845 1.00 98.06 402 MET A C 1
ATOM 3343 O O . MET A 1 402 ? -7.911 0.029 34.287 1.00 98.06 402 MET A O 1
ATOM 3347 N N . TYR A 1 403 ? -7.208 1.270 32.562 1.00 98.19 403 TYR A N 1
ATOM 3348 C CA . TYR A 1 403 ? -8.096 0.649 31.584 1.00 98.19 403 TYR A CA 1
ATOM 3349 C C . TYR A 1 403 ? -7.845 -0.850 31.428 1.00 98.19 403 TYR A C 1
ATOM 3351 O O . TYR A 1 403 ? -8.789 -1.632 31.542 1.00 98.19 403 TYR A O 1
ATOM 3359 N N . TYR A 1 404 ? -6.594 -1.272 31.228 1.00 98.06 404 TYR A N 1
ATOM 3360 C CA . TYR A 1 404 ? -6.274 -2.696 31.099 1.00 98.06 404 TYR A CA 1
ATOM 3361 C C . TYR A 1 404 ? -6.577 -3.494 32.372 1.00 98.06 404 TYR A C 1
ATOM 3363 O O . TYR A 1 404 ? -6.947 -4.663 32.293 1.00 98.06 404 TYR A O 1
ATOM 3371 N N . GLU A 1 405 ? -6.459 -2.889 33.552 1.00 97.19 405 GLU A N 1
ATOM 3372 C CA . GLU A 1 405 ? -6.819 -3.562 34.801 1.00 97.19 405 GLU A CA 1
ATOM 3373 C C . GLU A 1 405 ? -8.330 -3.716 34.965 1.00 97.19 405 GLU A C 1
ATOM 3375 O O . GLU A 1 405 ? -8.788 -4.773 35.398 1.00 97.19 405 GLU A O 1
ATOM 3380 N N . LYS A 1 406 ? -9.110 -2.697 34.592 1.00 96.81 406 LYS A N 1
ATOM 3381 C CA . LYS A 1 406 ? -10.557 -2.672 34.841 1.00 96.81 406 LYS A CA 1
ATOM 3382 C C . LYS A 1 406 ? -11.406 -3.265 33.714 1.00 96.81 406 LYS A C 1
ATOM 3384 O O . LYS A 1 406 ? -12.521 -3.718 33.974 1.00 96.81 406 LYS A O 1
ATOM 3389 N N . PHE A 1 407 ? -10.926 -3.268 32.472 1.00 96.00 407 PHE A N 1
ATOM 3390 C CA . PHE A 1 407 ? -11.666 -3.787 31.322 1.00 96.00 407 PHE A CA 1
ATOM 3391 C C . PHE A 1 407 ? -11.048 -5.085 30.802 1.00 96.00 407 PHE A C 1
ATOM 3393 O O . PHE A 1 407 ? -10.081 -5.073 30.042 1.00 96.00 407 PHE A O 1
ATOM 3400 N N . GLN A 1 408 ? -11.635 -6.208 31.228 1.00 95.38 408 GLN A N 1
ATOM 3401 C CA . GLN A 1 408 ? -11.183 -7.568 30.909 1.00 95.38 408 GLN A CA 1
ATOM 3402 C C . GLN A 1 408 ? -12.348 -8.442 30.404 1.00 95.38 408 GLN A C 1
ATOM 3404 O O . GLN A 1 408 ? -12.781 -9.375 31.095 1.00 95.38 408 GLN A O 1
ATOM 3409 N N . PRO A 1 409 ? -12.939 -8.112 29.239 1.00 94.38 409 PRO A N 1
ATOM 3410 C CA . PRO A 1 409 ? -14.075 -8.853 28.704 1.00 94.38 409 PRO A CA 1
ATOM 3411 C C . PRO A 1 409 ? -13.702 -10.316 28.433 1.00 94.38 409 PRO A C 1
ATOM 3413 O O . PRO A 1 409 ? -12.612 -10.619 27.961 1.00 94.38 409 PRO A O 1
ATOM 3416 N N . GLN A 1 410 ? -14.632 -11.233 28.702 1.00 92.25 410 GLN A N 1
ATOM 3417 C CA . GLN A 1 410 ? -14.431 -12.677 28.509 1.00 92.25 410 GLN A CA 1
ATOM 3418 C C . GLN A 1 410 ? -15.006 -13.198 27.186 1.00 92.25 410 GLN A C 1
ATOM 3420 O O . GLN A 1 410 ? -14.711 -14.315 26.769 1.00 92.25 410 GLN A O 1
ATOM 3425 N N . ASN A 1 411 ? -15.845 -12.406 26.522 1.00 94.06 411 ASN A N 1
ATOM 3426 C CA . ASN A 1 411 ? -16.477 -12.749 25.254 1.00 94.06 411 ASN A CA 1
ATOM 3427 C C . ASN A 1 411 ? -16.834 -11.485 24.464 1.00 94.06 411 ASN A C 1
ATOM 3429 O O . ASN A 1 411 ? -16.796 -10.367 24.991 1.00 94.06 411 ASN A O 1
ATOM 3433 N N . LEU A 1 412 ? -17.234 -11.677 23.206 1.00 93.81 412 LEU A N 1
ATOM 3434 C CA . LEU A 1 412 ? -17.568 -10.572 22.313 1.00 93.81 412 LEU A CA 1
ATOM 3435 C C . LEU A 1 412 ? -18.749 -9.734 22.833 1.00 93.81 412 LEU A C 1
ATOM 3437 O O . LEU A 1 412 ? -18.772 -8.522 22.625 1.00 93.81 412 LEU A O 1
ATOM 3441 N N . GLN A 1 413 ? -19.704 -10.334 23.558 1.00 92.75 413 GLN A N 1
ATOM 3442 C CA . GLN A 1 413 ? -20.781 -9.564 24.184 1.00 92.75 413 GLN A CA 1
ATOM 3443 C C . GLN A 1 413 ? -20.244 -8.563 25.207 1.00 92.75 413 GLN A C 1
ATOM 3445 O O . GLN A 1 413 ? -20.627 -7.405 25.157 1.00 92.75 413 GLN A O 1
ATOM 3450 N N . GLN A 1 414 ? -19.376 -8.976 26.129 1.00 92.00 414 GLN A N 1
ATOM 3451 C CA . GLN A 1 414 ? -18.839 -8.076 27.158 1.00 92.00 414 GLN A CA 1
ATOM 3452 C C . GLN A 1 414 ? -17.928 -6.991 26.571 1.00 92.00 414 GLN A C 1
ATOM 3454 O O . GLN A 1 414 ? -17.846 -5.891 27.126 1.00 92.00 414 GLN A O 1
ATOM 3459 N N . ALA A 1 415 ? -17.261 -7.302 25.455 1.00 93.50 415 ALA A N 1
ATOM 3460 C CA . ALA A 1 415 ? -16.433 -6.350 24.727 1.00 93.50 415 ALA A CA 1
ATOM 3461 C C . ALA A 1 415 ? -17.272 -5.245 24.065 1.00 93.50 415 ALA A C 1
ATOM 3463 O O . ALA A 1 415 ? -16.896 -4.079 24.124 1.00 93.50 415 ALA A O 1
ATOM 3464 N N . LEU A 1 416 ? -18.426 -5.595 23.484 1.00 91.06 416 LEU A N 1
ATOM 3465 C CA . LEU A 1 416 ? -19.281 -4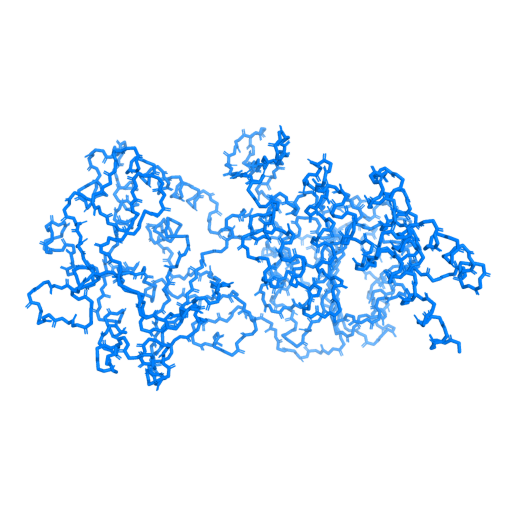.651 22.755 1.00 91.06 416 LEU A CA 1
ATOM 3466 C C . LEU A 1 416 ? -20.380 -4.007 23.612 1.00 91.06 416 LEU A C 1
ATOM 3468 O O . LEU A 1 416 ? -20.780 -2.879 23.344 1.00 91.06 416 LEU A O 1
ATOM 3472 N N . LEU A 1 417 ? -20.897 -4.706 24.624 1.00 83.69 417 LEU A N 1
ATOM 3473 C CA . LEU A 1 417 ? -22.151 -4.375 25.307 1.00 83.69 417 LEU A CA 1
ATOM 3474 C C . LEU A 1 417 ? -22.033 -4.342 26.832 1.00 83.69 417 LEU A C 1
ATOM 3476 O O . LEU A 1 417 ? -21.089 -4.853 27.441 1.00 83.69 417 LEU A O 1
ATOM 3480 N N . ASP A 1 418 ? -23.069 -3.782 27.461 1.00 72.25 418 ASP A N 1
ATOM 3481 C CA . ASP A 1 418 ? -23.370 -4.008 28.872 1.00 72.25 418 ASP A CA 1
ATOM 3482 C C . ASP A 1 418 ? -23.807 -5.467 29.121 1.00 72.25 418 ASP A C 1
ATOM 3484 O O . ASP A 1 418 ? -24.776 -5.920 28.504 1.00 72.25 418 ASP A O 1
ATOM 3488 N N . PRO A 1 419 ? -23.152 -6.212 30.038 1.00 62.06 419 PRO A N 1
ATOM 3489 C CA . PRO A 1 419 ? -23.644 -7.499 30.526 1.00 62.06 419 PRO A CA 1
ATOM 3490 C C . PRO A 1 419 ? -25.098 -7.480 31.020 1.00 62.06 419 PRO A C 1
ATOM 3492 O O . PRO A 1 419 ? -25.736 -8.530 31.029 1.00 62.06 419 PRO A O 1
ATOM 3495 N N . LYS A 1 420 ? -25.632 -6.316 31.425 1.00 65.56 420 LYS A N 1
ATOM 3496 C CA . LYS A 1 420 ? -27.039 -6.149 31.833 1.00 65.56 420 LYS A CA 1
ATOM 3497 C C . LYS A 1 420 ? -28.028 -6.205 30.665 1.00 65.56 420 LYS A C 1
ATOM 3499 O O . LYS A 1 420 ? -29.227 -6.349 30.894 1.00 65.56 420 LYS A O 1
ATOM 3504 N N . HIS A 1 421 ? -27.571 -6.079 29.419 1.00 65.50 421 HIS A N 1
ATOM 3505 C CA . HIS A 1 421 ? -28.420 -6.334 28.257 1.00 65.50 421 HIS A CA 1
ATOM 3506 C C . HIS A 1 421 ? -28.670 -7.836 28.091 1.00 65.50 421 HIS A C 1
ATOM 3508 O O . HIS A 1 421 ? -27.804 -8.659 28.386 1.00 65.50 421 HIS A O 1
ATOM 3514 N N . SER A 1 422 ? -29.865 -8.199 27.604 1.00 75.25 422 SER A N 1
ATOM 3515 C CA . SER A 1 422 ? -30.241 -9.598 27.375 1.00 75.25 422 SER A CA 1
ATOM 3516 C C . SER A 1 422 ? -29.139 -10.346 26.610 1.00 75.25 422 SER A C 1
ATOM 3518 O O . SER A 1 422 ? -28.669 -9.825 25.593 1.00 75.25 422 SER A O 1
ATOM 3520 N N . PRO A 1 423 ? -28.733 -11.549 27.058 1.00 85.06 423 PRO A N 1
ATOM 3521 C CA . PRO A 1 423 ? -27.648 -12.292 26.432 1.00 85.06 423 PRO A CA 1
ATOM 3522 C C . PRO A 1 423 ? -27.931 -12.541 24.947 1.00 85.06 423 PRO A C 1
ATOM 3524 O O . PRO A 1 423 ? -28.996 -13.042 24.580 1.00 85.06 423 PRO A O 1
ATOM 3527 N N . LEU A 1 424 ? -26.972 -12.191 24.089 1.00 89.56 424 LEU A N 1
ATOM 3528 C CA . LEU A 1 424 ? -27.062 -12.353 22.641 1.00 89.56 424 LEU A CA 1
ATOM 3529 C C . LEU A 1 424 ? -26.219 -13.558 22.207 1.00 89.56 424 LEU A C 1
ATOM 3531 O O . LEU A 1 424 ? -24.996 -13.554 22.295 1.00 89.56 424 LEU A O 1
ATOM 3535 N N . ASN A 1 425 ? -26.874 -14.600 21.705 1.00 90.12 425 ASN A N 1
ATOM 3536 C CA . ASN A 1 425 ? -26.217 -15.774 21.121 1.00 90.12 425 ASN A CA 1
ATOM 3537 C C . ASN A 1 425 ? -25.881 -15.485 19.639 1.00 90.12 425 ASN A C 1
ATOM 3539 O O . ASN A 1 425 ? -26.755 -14.961 18.940 1.00 90.12 425 ASN A O 1
ATOM 3543 N N . PRO A 1 426 ? -24.668 -15.798 19.138 1.00 91.50 426 PRO A N 1
ATOM 3544 C CA . PRO A 1 426 ? -23.576 -16.540 19.793 1.00 91.50 426 PRO A CA 1
ATOM 3545 C C . PRO A 1 426 ? -22.529 -15.711 20.536 1.00 91.50 426 PRO A C 1
ATOM 3547 O O . PRO A 1 426 ? -21.638 -16.295 21.146 1.00 91.50 426 PRO A O 1
ATOM 3550 N N . ILE A 1 427 ? -22.618 -14.382 20.532 1.00 92.75 427 ILE A N 1
ATOM 3551 C CA . ILE A 1 427 ? -21.560 -13.520 21.090 1.00 92.75 427 ILE A CA 1
ATOM 3552 C C . ILE A 1 427 ? -21.374 -13.654 22.610 1.00 92.75 427 ILE A C 1
ATOM 3554 O O . ILE A 1 427 ? -20.340 -13.256 23.139 1.00 92.75 427 ILE A O 1
ATOM 3558 N N . ASN A 1 428 ? -22.339 -14.249 23.314 1.00 93.00 428 ASN A N 1
ATOM 3559 C CA . ASN A 1 428 ? -22.233 -14.589 24.732 1.00 93.00 428 ASN A CA 1
ATOM 3560 C C . ASN A 1 428 ? -21.450 -15.886 25.022 1.00 93.00 428 ASN A C 1
ATOM 3562 O O . ASN A 1 428 ? -21.188 -16.169 26.188 1.00 93.00 428 ASN A O 1
ATOM 3566 N N . LYS A 1 429 ? -21.099 -16.682 24.001 1.00 92.12 429 LYS A N 1
ATOM 3567 C CA . LYS A 1 429 ? -20.441 -17.998 24.150 1.00 92.12 429 LYS A CA 1
ATOM 3568 C C . LYS A 1 429 ? -18.916 -17.971 24.009 1.00 92.12 429 LYS A C 1
ATOM 3570 O O . LYS A 1 429 ? -18.292 -19.016 24.158 1.00 92.12 429 LYS A O 1
ATOM 3575 N N . GLY A 1 430 ? -18.332 -16.821 23.682 1.00 92.69 430 GLY A N 1
ATOM 3576 C CA . GLY A 1 430 ? -16.895 -16.673 23.455 1.00 92.69 430 GLY A CA 1
ATOM 3577 C C . GLY A 1 430 ? -16.590 -15.607 22.407 1.00 92.69 430 GLY A C 1
ATOM 3578 O O . GLY A 1 430 ? -17.308 -14.610 22.282 1.00 92.69 430 GLY A O 1
ATOM 3579 N N . TRP A 1 431 ? -15.526 -15.835 21.648 1.00 92.81 431 TRP A N 1
ATOM 3580 C CA . TRP A 1 431 ? -15.013 -14.946 20.616 1.00 92.81 431 TRP A CA 1
ATOM 3581 C C . TRP A 1 431 ? -15.298 -15.537 19.248 1.00 92.81 431 TRP A C 1
ATOM 3583 O O . TRP A 1 431 ? -14.812 -16.602 18.890 1.00 92.81 431 TRP A O 1
ATOM 3593 N N . ILE A 1 432 ? -16.130 -14.844 18.492 1.00 91.69 432 ILE A N 1
ATOM 3594 C CA . ILE A 1 432 ? -16.557 -15.241 17.158 1.00 91.69 432 ILE A CA 1
ATOM 3595 C C . ILE A 1 432 ? -16.308 -14.059 16.221 1.00 91.69 432 ILE A C 1
ATOM 3597 O O . ILE A 1 432 ? -16.464 -12.909 16.631 1.00 91.69 432 ILE A O 1
ATOM 3601 N N . GLY A 1 433 ? -15.888 -14.325 14.981 1.00 90.31 433 GLY A N 1
ATOM 3602 C CA . GLY A 1 433 ? -15.673 -13.270 13.984 1.00 90.31 433 GLY A CA 1
ATOM 3603 C C . GLY A 1 433 ? -16.953 -12.476 13.704 1.00 90.31 433 GLY A C 1
ATOM 3604 O O . GLY A 1 433 ? -18.050 -12.974 13.934 1.00 90.31 433 GLY A O 1
ATOM 3605 N N . TYR A 1 434 ? -16.840 -11.262 13.169 1.00 93.88 434 TYR A N 1
ATOM 3606 C CA . TYR A 1 434 ? -18.015 -10.434 12.892 1.00 93.88 434 TYR A CA 1
ATOM 3607 C C . TYR A 1 434 ? -18.970 -11.073 11.868 1.00 93.88 434 TYR A C 1
ATOM 3609 O O . TYR A 1 434 ? -18.552 -11.894 11.044 1.00 93.88 434 TYR A O 1
ATOM 3617 N N . PRO A 1 435 ? -20.261 -10.681 11.861 1.00 94.44 435 PRO A N 1
ATOM 3618 C CA . PRO A 1 435 ? -21.237 -11.244 10.932 1.00 94.44 435 PRO A CA 1
ATOM 3619 C C . PRO A 1 435 ? -20.812 -11.174 9.454 1.00 94.44 435 PRO A C 1
ATOM 3621 O O . PRO A 1 435 ? -21.123 -12.077 8.679 1.00 94.44 435 PRO A O 1
ATOM 3624 N N . TRP A 1 436 ? -20.089 -10.113 9.081 1.00 93.06 436 TRP A N 1
ATOM 3625 C CA . TRP A 1 436 ? -19.651 -9.800 7.717 1.00 93.06 436 TRP A CA 1
ATOM 3626 C C . TRP A 1 436 ? -18.216 -10.227 7.369 1.00 93.06 436 TRP A C 1
ATOM 3628 O O . TRP A 1 436 ? -17.819 -10.055 6.220 1.00 93.06 436 TRP A O 1
ATOM 3638 N N . THR A 1 437 ? -17.427 -10.761 8.306 1.00 88.31 437 THR A N 1
ATOM 3639 C CA . THR A 1 437 ? -16.047 -11.197 8.009 1.00 88.31 437 THR A CA 1
ATOM 3640 C C . THR A 1 437 ? -16.032 -12.562 7.333 1.00 88.31 437 THR A C 1
ATOM 3642 O O . THR A 1 437 ? -16.804 -13.451 7.710 1.00 88.31 437 THR A O 1
ATOM 3645 N N . TRP A 1 438 ? -15.139 -12.745 6.360 1.00 71.56 438 TRP A N 1
ATOM 3646 C CA . TRP A 1 438 ? -15.000 -14.010 5.638 1.00 71.56 438 TRP A CA 1
ATOM 3647 C C . TRP A 1 438 ? -14.226 -15.035 6.475 1.00 71.56 438 TRP A C 1
ATOM 3649 O O . TRP A 1 438 ? -13.159 -14.734 7.003 1.00 71.56 438 TRP A O 1
ATOM 3659 N N . ASN A 1 439 ? -14.744 -16.261 6.583 1.00 65.12 439 ASN A N 1
ATOM 3660 C CA . ASN A 1 439 ? -14.007 -17.399 7.134 1.00 65.12 439 ASN A CA 1
ATOM 3661 C C . ASN A 1 439 ? -13.765 -18.399 6.001 1.00 65.12 439 ASN A C 1
ATOM 3663 O O . ASN A 1 439 ? -14.712 -18.999 5.490 1.00 65.12 439 ASN A O 1
ATOM 3667 N N . THR A 1 440 ? -12.495 -18.599 5.638 1.00 53.97 440 THR A N 1
ATOM 3668 C CA . THR A 1 440 ? -12.059 -19.479 4.538 1.00 53.97 440 THR A CA 1
ATOM 3669 C C . THR A 1 440 ? -12.536 -20.926 4.675 1.00 53.97 440 THR A C 1
ATOM 3671 O O . THR A 1 440 ? -12.545 -21.664 3.694 1.00 53.97 440 THR A O 1
ATOM 3674 N N . ARG A 1 441 ? -12.969 -21.353 5.869 1.00 56.47 441 ARG A N 1
ATOM 3675 C CA . ARG A 1 441 ? -13.391 -22.732 6.138 1.00 56.47 441 ARG A CA 1
ATOM 3676 C C . ARG A 1 441 ? -14.902 -22.947 6.165 1.00 56.47 441 ARG A C 1
ATOM 3678 O O . ARG A 1 441 ? -15.302 -24.078 6.432 1.00 56.47 441 ARG A O 1
ATOM 3685 N N . ASN A 1 442 ? -15.743 -21.929 5.944 1.00 62.25 442 ASN A N 1
ATOM 3686 C CA . ASN A 1 442 ? -17.217 -21.957 6.104 1.00 62.25 442 ASN A CA 1
ATOM 3687 C C . ASN A 1 442 ? -17.751 -22.465 7.467 1.00 62.25 442 ASN A C 1
ATOM 3689 O O . ASN A 1 442 ? -18.928 -22.276 7.771 1.00 62.25 442 ASN A O 1
ATOM 3693 N N . LYS A 1 443 ? -16.918 -23.080 8.312 1.00 72.38 443 LYS A N 1
ATOM 3694 C CA . LYS A 1 443 ? -17.245 -23.560 9.650 1.00 72.38 443 LYS A CA 1
ATOM 3695 C C . LYS A 1 443 ? -17.258 -22.388 10.617 1.00 72.38 443 LYS A C 1
ATOM 3697 O O . LYS A 1 443 ? -16.338 -21.575 10.637 1.00 72.38 443 LYS A O 1
ATOM 3702 N N . VAL A 1 444 ? -18.292 -22.343 11.446 1.00 80.62 444 VAL A N 1
ATOM 3703 C CA . VAL A 1 444 ? -18.387 -21.401 12.559 1.00 80.62 444 VAL A CA 1
ATOM 3704 C C . VAL A 1 444 ? -17.326 -21.765 13.593 1.00 80.62 444 VAL A C 1
ATOM 3706 O O . VAL A 1 444 ? -17.310 -22.893 14.086 1.00 80.62 444 VAL A O 1
ATOM 3709 N N . ILE A 1 445 ? -16.438 -20.822 13.902 1.00 85.00 445 ILE A N 1
ATOM 3710 C CA . ILE A 1 445 ? -15.399 -20.974 14.925 1.00 85.00 445 ILE A CA 1
ATOM 3711 C C . ILE A 1 445 ? -15.736 -20.007 16.057 1.00 85.00 445 ILE A C 1
ATOM 3713 O O . ILE A 1 445 ? -15.958 -18.821 15.817 1.00 85.00 445 ILE A O 1
ATOM 3717 N N . ILE A 1 446 ? -15.823 -20.544 17.274 1.00 88.56 446 ILE A N 1
ATOM 3718 C CA . ILE A 1 446 ? -16.010 -19.772 18.502 1.00 88.56 446 ILE A CA 1
ATOM 3719 C C . ILE A 1 446 ? -14.841 -20.110 19.418 1.00 88.56 446 ILE A C 1
ATOM 3721 O O . ILE A 1 446 ? -14.794 -21.199 19.996 1.00 88.56 446 ILE A O 1
ATOM 3725 N N . ASP A 1 447 ? -13.911 -19.176 19.545 1.00 89.00 447 ASP A N 1
ATOM 3726 C CA . ASP A 1 447 ? -12.763 -19.305 20.425 1.00 89.00 447 ASP A CA 1
ATOM 3727 C C . ASP A 1 447 ? -13.152 -18.988 21.868 1.00 89.00 447 ASP A C 1
ATOM 3729 O O . ASP A 1 447 ? -13.928 -18.076 22.159 1.00 89.00 447 ASP A O 1
ATOM 3733 N N . GLN A 1 448 ? -12.590 -19.746 22.806 1.00 90.31 448 GLN A N 1
ATOM 3734 C CA . GLN A 1 448 ? -12.831 -19.526 24.236 1.00 90.31 448 GLN A CA 1
ATOM 3735 C C . GLN A 1 448 ? -12.012 -18.356 24.795 1.00 90.31 448 GLN A C 1
ATOM 3737 O O . GLN A 1 448 ? -12.318 -17.845 25.868 1.00 90.31 448 GLN A O 1
ATOM 3742 N N . LYS A 1 449 ? -10.975 -17.916 24.075 1.00 86.94 449 LYS A N 1
ATOM 3743 C CA . LYS A 1 449 ? -10.118 -16.788 24.446 1.00 86.94 449 LYS A CA 1
ATOM 3744 C C . LYS A 1 449 ? -9.878 -15.911 23.230 1.00 86.94 449 LYS A C 1
ATOM 3746 O O . LYS A 1 449 ? -9.709 -16.426 22.128 1.00 86.94 449 LYS A O 1
ATOM 3751 N N . PHE A 1 450 ? -9.830 -14.603 23.444 1.00 83.12 450 PHE A N 1
ATOM 3752 C CA . PHE A 1 450 ? -9.344 -13.695 22.419 1.00 83.12 450 PHE A CA 1
ATOM 3753 C C . PHE A 1 450 ? -7.822 -13.806 22.361 1.00 83.12 450 PHE A C 1
ATOM 3755 O O . PHE A 1 450 ? -7.166 -13.791 23.403 1.00 83.12 450 PHE A O 1
ATOM 3762 N N . GLY A 1 451 ? -7.274 -13.971 21.158 1.00 84.31 451 GLY A N 1
ATOM 3763 C CA . GLY A 1 451 ? -5.837 -14.133 20.961 1.00 84.31 451 GLY A CA 1
ATOM 3764 C C . GLY A 1 451 ? -5.028 -12.899 21.369 1.00 84.31 451 GLY A C 1
ATOM 3765 O O . GLY A 1 451 ? -5.550 -11.787 21.497 1.00 84.31 451 GLY A O 1
ATOM 3766 N N . GLU A 1 452 ? -3.725 -13.097 21.545 1.00 89.25 452 GLU A N 1
ATOM 3767 C CA . GLU A 1 452 ? -2.779 -12.001 21.734 1.00 89.25 452 GLU A CA 1
ATOM 3768 C C . GLU A 1 452 ? -2.610 -11.208 20.433 1.00 89.25 452 GLU A C 1
ATOM 3770 O O . GLU A 1 452 ? -2.544 -11.772 19.341 1.00 89.25 452 GLU A O 1
ATOM 3775 N N . THR A 1 453 ? -2.512 -9.882 20.551 1.00 87.62 453 THR A N 1
ATOM 3776 C CA . THR A 1 453 ? -2.142 -9.034 19.401 1.00 87.62 453 THR A CA 1
ATOM 3777 C C . THR A 1 453 ? -0.632 -8.996 19.195 1.00 87.62 453 THR A C 1
ATOM 3779 O O . THR A 1 453 ? -0.169 -8.828 18.069 1.00 87.62 453 THR A O 1
ATOM 3782 N N . ARG A 1 454 ? 0.130 -9.127 20.288 1.00 86.94 454 ARG A N 1
ATOM 3783 C CA . ARG A 1 454 ? 1.591 -9.266 20.344 1.00 86.94 454 ARG A CA 1
ATOM 3784 C C . ARG A 1 454 ? 1.940 -10.061 21.609 1.00 86.94 454 ARG A C 1
ATOM 3786 O O . ARG A 1 454 ? 1.126 -10.044 22.533 1.00 86.94 454 ARG A O 1
ATOM 3793 N N . PRO A 1 455 ? 3.130 -10.683 21.685 1.00 89.88 455 PRO A N 1
ATOM 3794 C CA . PRO A 1 455 ? 3.538 -11.448 22.857 1.00 89.88 455 PRO A CA 1
ATOM 3795 C C . PRO A 1 455 ? 3.285 -10.701 24.171 1.00 89.88 455 PRO A C 1
ATOM 3797 O O . PRO A 1 455 ? 3.744 -9.571 24.351 1.00 89.88 455 PRO A O 1
ATOM 3800 N N . GLY A 1 456 ? 2.542 -11.337 25.075 1.00 91.31 456 GLY A N 1
ATOM 3801 C CA . GLY A 1 456 ? 2.265 -10.823 26.416 1.00 91.31 456 GLY A CA 1
ATOM 3802 C C . GLY A 1 456 ? 0.997 -9.976 26.556 1.00 91.31 456 GLY A C 1
ATOM 3803 O O . GLY A 1 456 ? 0.740 -9.488 27.662 1.00 91.31 456 GLY A O 1
ATOM 3804 N N . GLY A 1 457 ? 0.197 -9.798 25.495 1.00 93.44 457 GLY A N 1
ATOM 3805 C CA . GLY A 1 457 ? -1.085 -9.113 25.646 1.00 93.44 457 GLY A CA 1
ATOM 3806 C C . GLY A 1 457 ? -1.904 -8.799 24.392 1.00 93.44 457 GLY A C 1
ATOM 3807 O O . GLY A 1 457 ? -1.607 -9.144 23.242 1.00 93.44 457 GLY A O 1
ATOM 3808 N N . ASN A 1 458 ? -2.993 -8.088 24.649 1.00 93.69 458 ASN A N 1
ATOM 3809 C CA . ASN A 1 458 ? -3.950 -7.593 23.685 1.00 93.69 458 ASN A CA 1
ATOM 3810 C C . ASN A 1 458 ? -4.092 -6.069 23.810 1.00 93.69 458 ASN A C 1
ATOM 3812 O O . ASN A 1 458 ? -4.354 -5.538 24.885 1.00 93.69 458 ASN A O 1
ATOM 3816 N N . HIS A 1 459 ? -3.927 -5.341 22.709 1.00 93.94 459 HIS A N 1
ATOM 3817 C CA . HIS A 1 459 ? -3.954 -3.879 22.766 1.00 93.94 459 HIS A CA 1
ATOM 3818 C C . HIS A 1 459 ? -5.368 -3.295 22.939 1.00 93.94 459 HIS A C 1
ATOM 3820 O O . HIS A 1 459 ? -5.508 -2.111 23.226 1.00 93.94 459 HIS A O 1
ATOM 3826 N N . PHE A 1 460 ? -6.427 -4.091 22.746 1.00 94.88 460 PHE A N 1
ATOM 3827 C CA . PHE A 1 460 ? -7.805 -3.610 22.851 1.00 94.88 460 PHE A CA 1
ATOM 3828 C C . PHE A 1 460 ? -8.306 -3.587 24.293 1.00 94.88 460 PHE A C 1
ATOM 3830 O O . PHE A 1 460 ? -9.116 -2.731 24.631 1.00 94.88 460 PHE A O 1
ATOM 3837 N N . PHE A 1 461 ? -7.870 -4.520 25.138 1.00 95.50 461 PHE A N 1
ATOM 3838 C CA . PHE A 1 461 ? -8.321 -4.670 26.524 1.00 95.50 461 PHE A CA 1
ATOM 3839 C C . PHE A 1 461 ? -7.365 -5.575 27.308 1.00 95.50 461 PHE A C 1
ATOM 3841 O O . PHE A 1 461 ? -6.515 -6.235 26.717 1.00 95.50 461 PHE A O 1
ATOM 3848 N N . GLY A 1 462 ? -7.480 -5.599 28.637 1.00 95.25 462 GLY A N 1
ATOM 3849 C CA . GLY A 1 462 ? -6.627 -6.437 29.476 1.00 95.25 462 GLY A CA 1
ATOM 3850 C C . GLY A 1 462 ? -7.221 -7.817 29.794 1.00 95.25 462 GLY A C 1
ATOM 3851 O O . GLY A 1 462 ? -8.294 -8.171 29.300 1.00 95.25 462 GLY A O 1
ATOM 3852 N N . PRO A 1 463 ? -6.553 -8.594 30.663 1.00 95.00 463 PRO A N 1
ATOM 3853 C CA . PRO A 1 463 ? -5.300 -8.256 31.336 1.00 95.00 463 PRO A CA 1
ATOM 3854 C C . PRO A 1 463 ? -4.096 -8.370 30.393 1.00 95.00 463 PRO A C 1
ATOM 3856 O O . PRO A 1 463 ? -4.068 -9.218 29.507 1.00 95.00 463 PRO A O 1
ATOM 3859 N N . ASN A 1 464 ? -3.081 -7.539 30.630 1.00 96.56 464 ASN A N 1
ATOM 3860 C CA . ASN A 1 464 ? -1.834 -7.516 29.864 1.00 96.56 464 ASN A CA 1
ATOM 3861 C C . ASN A 1 464 ? -0.626 -7.635 30.793 1.00 96.56 464 ASN A C 1
ATOM 3863 O O . ASN A 1 464 ? -0.684 -7.197 31.947 1.00 96.56 464 ASN A O 1
ATOM 3867 N N . SER A 1 465 ? 0.482 -8.183 30.286 1.00 96.75 465 SER A N 1
ATOM 3868 C CA . SER A 1 465 ? 1.750 -8.138 31.012 1.00 96.75 465 SER A CA 1
ATOM 3869 C C . SER A 1 465 ? 2.190 -6.686 31.238 1.00 96.75 465 SER A C 1
ATOM 3871 O O . SER A 1 465 ? 1.814 -5.763 30.505 1.00 96.75 465 SER A O 1
ATOM 3873 N N . HIS A 1 466 ? 2.999 -6.466 32.275 1.00 96.62 466 HIS A N 1
ATOM 3874 C CA . HIS A 1 466 ? 3.520 -5.131 32.578 1.00 96.62 466 HIS A CA 1
ATOM 3875 C C . HIS A 1 466 ? 4.375 -4.581 31.428 1.00 96.62 466 HIS A C 1
ATOM 3877 O O . HIS A 1 466 ? 4.185 -3.436 31.023 1.00 96.62 466 HIS A O 1
ATOM 3883 N N . GLU A 1 467 ? 5.224 -5.424 30.839 1.00 96.62 467 GLU A N 1
ATOM 3884 C CA . GLU A 1 467 ? 6.056 -5.077 29.685 1.00 96.62 467 GLU A CA 1
ATOM 3885 C C . GLU A 1 467 ? 5.216 -4.731 28.447 1.00 96.62 467 GLU A C 1
ATOM 3887 O O . GLU A 1 467 ? 5.475 -3.723 27.790 1.00 96.62 467 GLU A O 1
ATOM 3892 N N . PHE A 1 468 ? 4.165 -5.509 28.156 1.00 96.12 468 PHE A N 1
ATOM 3893 C CA . PHE A 1 468 ? 3.260 -5.221 27.043 1.00 96.12 468 PHE A CA 1
ATOM 3894 C C . PHE A 1 468 ? 2.633 -3.834 27.196 1.00 96.12 468 PHE A C 1
ATOM 3896 O O . PHE A 1 468 ? 2.676 -3.021 26.274 1.00 96.12 468 PHE A O 1
ATOM 3903 N N . GLY A 1 469 ? 2.092 -3.536 28.378 1.00 97.06 469 GLY A N 1
ATOM 3904 C CA . GLY A 1 469 ? 1.468 -2.244 28.634 1.00 97.06 469 GLY A CA 1
ATOM 3905 C C . GLY A 1 469 ? 2.443 -1.067 28.548 1.00 97.06 469 GLY A C 1
ATOM 3906 O O . GLY A 1 469 ? 2.102 -0.055 27.936 1.00 97.06 469 GLY A O 1
ATOM 3907 N N . LYS A 1 470 ? 3.678 -1.221 29.053 1.00 96.75 470 LYS A N 1
ATOM 3908 C CA . LYS A 1 470 ? 4.751 -0.223 28.878 1.00 96.75 470 LYS A CA 1
ATOM 3909 C C . LYS A 1 470 ? 5.085 0.023 27.412 1.00 96.75 470 LYS A C 1
ATOM 3911 O O . LYS A 1 470 ? 5.252 1.171 27.007 1.00 96.75 470 LYS A O 1
ATOM 3916 N N . ASN A 1 471 ? 5.141 -1.035 26.609 1.00 93.31 471 ASN A N 1
ATOM 3917 C CA . ASN A 1 471 ? 5.408 -0.917 25.181 1.00 93.31 471 ASN A CA 1
ATOM 3918 C C . ASN A 1 471 ? 4.272 -0.186 24.450 1.00 93.31 471 ASN A C 1
ATOM 3920 O O . ASN A 1 471 ? 4.542 0.666 23.607 1.00 93.31 471 ASN A O 1
ATOM 3924 N N . GLU A 1 472 ? 3.004 -0.465 24.772 1.00 95.56 472 GLU A N 1
ATOM 3925 C CA . GLU A 1 472 ? 1.871 0.267 24.184 1.00 95.56 472 GLU A CA 1
ATOM 3926 C C . GLU A 1 472 ? 1.850 1.740 24.618 1.00 95.56 472 GLU A C 1
ATOM 3928 O O . GLU A 1 472 ? 1.625 2.615 23.782 1.00 95.56 472 GLU A O 1
ATOM 3933 N N . PHE A 1 473 ? 2.168 2.021 25.885 1.00 96.69 473 PHE A N 1
ATOM 3934 C CA . PHE A 1 473 ? 2.332 3.378 26.409 1.00 96.69 473 PHE A CA 1
ATOM 3935 C C . PHE A 1 473 ? 3.392 4.167 25.624 1.00 96.69 473 PHE A C 1
ATOM 3937 O O . PHE A 1 473 ? 3.107 5.237 25.087 1.00 96.69 473 PHE A O 1
ATOM 3944 N N . GLN A 1 474 ? 4.587 3.593 25.455 1.00 93.31 474 GLN A N 1
ATOM 3945 C CA . GLN A 1 474 ? 5.668 4.213 24.684 1.00 93.31 474 GLN A CA 1
ATOM 3946 C C . GLN A 1 474 ? 5.298 4.415 23.210 1.00 93.31 474 GLN A C 1
ATOM 3948 O O . GLN A 1 474 ? 5.628 5.449 22.633 1.00 93.31 474 GLN A O 1
ATOM 3953 N N . ARG A 1 475 ? 4.586 3.464 22.586 1.00 92.44 475 ARG A N 1
ATOM 3954 C CA . ARG A 1 475 ? 4.129 3.604 21.193 1.00 92.44 475 ARG A CA 1
ATOM 3955 C C . ARG A 1 475 ? 3.218 4.813 21.014 1.00 92.44 475 ARG A C 1
ATOM 3957 O O . ARG A 1 475 ? 3.370 5.508 20.014 1.00 92.44 475 ARG A O 1
ATOM 3964 N N . ILE A 1 476 ? 2.289 5.067 21.938 1.00 94.50 476 ILE A N 1
ATOM 3965 C CA . ILE A 1 476 ? 1.417 6.249 21.862 1.00 94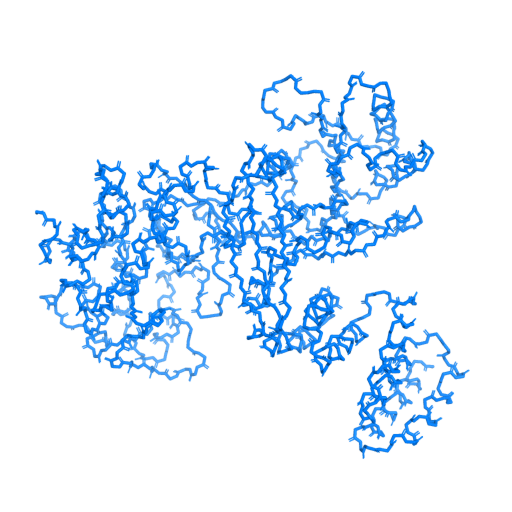.50 476 ILE A CA 1
ATOM 3966 C C . ILE A 1 476 ? 2.238 7.532 21.958 1.00 94.50 476 ILE A C 1
ATOM 3968 O O . ILE A 1 476 ? 2.121 8.377 21.075 1.00 94.50 476 ILE A O 1
ATOM 3972 N N . ILE A 1 477 ? 3.132 7.630 22.943 1.00 92.69 477 ILE A N 1
ATOM 3973 C CA . ILE A 1 477 ? 3.990 8.808 23.142 1.00 92.69 477 ILE A CA 1
ATOM 3974 C C . ILE A 1 477 ? 4.835 9.105 21.903 1.00 92.69 477 ILE A C 1
ATOM 3976 O O . ILE A 1 477 ? 4.821 10.224 21.398 1.00 92.69 477 ILE A O 1
ATOM 3980 N N . ILE A 1 478 ? 5.517 8.090 21.363 1.00 87.62 478 ILE A N 1
ATOM 3981 C CA . ILE A 1 478 ? 6.341 8.238 20.156 1.00 87.62 478 ILE A CA 1
ATOM 3982 C C . ILE A 1 478 ? 5.499 8.760 18.986 1.00 87.62 478 ILE A C 1
ATOM 3984 O O . ILE A 1 478 ? 5.966 9.610 18.233 1.00 87.62 478 ILE A O 1
ATOM 3988 N N . ASN A 1 479 ? 4.258 8.285 18.831 1.00 90.69 479 ASN A N 1
ATOM 3989 C CA . ASN A 1 479 ? 3.371 8.768 17.774 1.00 90.69 479 ASN A CA 1
ATOM 3990 C C . ASN A 1 479 ? 2.899 10.209 18.016 1.00 90.69 479 ASN A C 1
ATOM 3992 O O . ASN A 1 479 ? 2.841 10.973 17.054 1.00 90.69 479 ASN A O 1
ATOM 3996 N N . CYS A 1 480 ? 2.608 10.599 19.262 1.00 92.06 480 CYS A N 1
ATOM 3997 C CA . CYS A 1 480 ? 2.284 11.984 19.611 1.00 92.06 480 CYS A CA 1
ATOM 3998 C C . CYS A 1 480 ? 3.433 12.928 19.246 1.00 92.06 480 CYS A C 1
ATOM 4000 O O . CYS A 1 480 ? 3.212 13.892 18.518 1.00 92.06 480 CYS A O 1
ATOM 4002 N N . GLU A 1 481 ? 4.659 12.624 19.674 1.00 88.25 481 GLU A N 1
ATOM 4003 C CA . GLU A 1 481 ? 5.836 13.448 19.365 1.00 88.25 481 GLU A CA 1
ATOM 4004 C C . GLU A 1 481 ? 6.128 13.501 17.864 1.00 88.25 481 GLU A C 1
ATOM 4006 O O . GLU A 1 481 ? 6.386 14.566 17.293 1.00 88.25 481 GLU A O 1
ATOM 4011 N N . LEU A 1 482 ? 6.028 12.354 17.191 1.00 84.62 482 LEU A N 1
ATOM 4012 C CA . LEU A 1 482 ? 6.231 12.262 15.753 1.00 84.62 482 LEU A CA 1
ATOM 4013 C C . LEU A 1 482 ? 5.240 13.156 15.002 1.00 84.62 482 LEU A C 1
ATOM 4015 O O . LEU A 1 482 ? 5.655 14.052 14.271 1.00 84.62 482 LEU A O 1
ATOM 4019 N N . ILE A 1 483 ? 3.939 12.959 15.215 1.00 90.00 483 ILE A N 1
ATOM 4020 C CA . ILE A 1 483 ? 2.891 13.695 14.497 1.00 90.00 483 ILE A CA 1
ATOM 4021 C C . ILE A 1 483 ? 2.907 15.178 14.876 1.00 90.00 483 ILE A C 1
ATOM 4023 O O . ILE A 1 483 ? 2.713 16.022 14.006 1.00 90.00 483 ILE A O 1
ATOM 4027 N N . LYS A 1 484 ? 3.199 15.524 16.134 1.00 89.25 484 LYS A N 1
ATOM 4028 C CA . LYS A 1 484 ? 3.370 16.920 16.558 1.00 89.25 484 LYS A CA 1
ATOM 4029 C C . LYS A 1 484 ? 4.521 17.600 15.817 1.00 89.25 484 LYS A C 1
ATOM 4031 O O . LYS A 1 484 ? 4.433 18.784 15.513 1.00 89.25 484 LYS A O 1
ATOM 4036 N N . SER A 1 485 ? 5.587 16.859 15.518 1.00 82.19 485 SER A N 1
ATOM 4037 C CA . SER A 1 485 ? 6.781 17.423 14.892 1.00 82.19 485 SER A CA 1
ATOM 4038 C C . SER A 1 485 ? 6.750 17.486 13.364 1.00 82.19 485 SER A C 1
ATOM 4040 O O . SER A 1 485 ? 7.401 18.367 12.808 1.00 82.19 485 SER A O 1
ATOM 4042 N N . VAL A 1 486 ? 6.038 16.579 12.681 1.00 80.88 486 VAL A N 1
ATOM 4043 C CA . VAL A 1 486 ? 6.062 16.487 11.200 1.00 80.88 486 VAL A CA 1
ATOM 4044 C C . VAL A 1 486 ? 4.678 16.381 10.548 1.00 80.88 486 VAL A C 1
ATOM 4046 O O . VAL A 1 486 ? 4.566 16.327 9.321 1.00 80.88 486 VAL A O 1
ATOM 4049 N N . GLY A 1 487 ? 3.614 16.336 11.350 1.00 88.38 487 GLY A N 1
ATOM 4050 C CA . GLY A 1 487 ? 2.251 16.073 10.897 1.00 88.38 487 GLY A CA 1
ATOM 4051 C C . GLY A 1 487 ? 2.013 14.620 10.473 1.00 88.38 487 GLY A C 1
ATOM 4052 O O . GLY A 1 487 ? 2.849 13.732 10.652 1.00 88.38 487 GLY A O 1
ATOM 4053 N N . TYR A 1 488 ? 0.839 14.362 9.896 1.00 89.50 488 TYR A N 1
ATOM 4054 C CA . TYR A 1 488 ? 0.508 13.058 9.321 1.00 89.50 488 TYR A CA 1
ATOM 4055 C C . TYR A 1 488 ? 1.094 12.902 7.910 1.00 89.50 488 TYR A C 1
ATOM 4057 O O . TYR A 1 488 ? 0.643 13.557 6.970 1.00 89.50 488 TYR A O 1
ATOM 4065 N N . GLN A 1 489 ? 2.092 12.023 7.763 1.00 82.44 489 GLN A N 1
ATOM 4066 C CA . GLN A 1 489 ? 2.811 11.793 6.498 1.00 82.44 489 GLN A CA 1
ATOM 4067 C C . GLN A 1 489 ? 2.834 10.301 6.112 1.00 82.44 489 GLN A C 1
ATOM 4069 O O . GLN A 1 489 ? 3.911 9.705 6.037 1.00 82.44 489 GLN A O 1
ATOM 4074 N N . PRO A 1 490 ? 1.680 9.639 5.913 1.00 83.69 490 PRO A N 1
ATOM 4075 C CA . PRO A 1 490 ? 1.644 8.207 5.595 1.00 83.69 490 PRO A CA 1
ATOM 4076 C C . PRO A 1 490 ? 2.445 7.839 4.336 1.00 83.69 490 PRO A C 1
ATOM 4078 O O . PRO A 1 490 ? 2.926 6.716 4.224 1.00 83.69 490 PRO A O 1
ATOM 4081 N N . GLU A 1 491 ? 2.639 8.788 3.421 1.00 76.44 491 GLU A N 1
ATOM 4082 C CA . GLU A 1 491 ? 3.429 8.638 2.200 1.00 76.44 491 GLU A CA 1
ATOM 4083 C C . GLU A 1 491 ? 4.942 8.521 2.460 1.00 76.44 491 GLU A C 1
ATOM 4085 O O . GLU A 1 491 ? 5.678 7.981 1.636 1.00 76.44 491 GLU A O 1
ATOM 4090 N N . GLY A 1 492 ? 5.406 9.040 3.600 1.00 68.06 492 GLY A N 1
ATOM 4091 C CA . GLY A 1 492 ? 6.818 9.161 3.956 1.00 68.06 492 GLY A CA 1
ATOM 4092 C C . GLY A 1 492 ? 7.380 8.041 4.827 1.00 68.06 492 GLY A C 1
ATOM 4093 O O . GLY A 1 492 ? 8.597 7.936 4.971 1.00 68.06 492 GLY A O 1
ATOM 4094 N N . PHE A 1 493 ? 6.517 7.210 5.417 1.00 72.44 493 PHE A N 1
ATOM 4095 C CA . PHE A 1 493 ? 6.902 6.210 6.414 1.00 72.44 493 PHE A CA 1
ATOM 4096 C C . PHE A 1 493 ? 6.546 4.788 5.969 1.00 72.44 493 PHE A C 1
ATOM 4098 O O . PHE A 1 493 ? 5.529 4.561 5.316 1.00 72.44 493 PHE A O 1
ATOM 4105 N N . ALA A 1 494 ? 7.365 3.813 6.377 1.00 65.81 494 ALA A N 1
ATOM 4106 C CA . ALA A 1 494 ? 7.172 2.397 6.042 1.00 65.81 494 ALA A CA 1
ATOM 4107 C C . ALA A 1 494 ? 5.817 1.842 6.524 1.00 65.81 494 ALA A C 1
ATOM 4109 O O . ALA A 1 494 ? 5.196 1.043 5.832 1.00 65.81 494 ALA A O 1
ATOM 4110 N N . ASP A 1 495 ? 5.318 2.331 7.664 1.00 68.44 495 ASP A N 1
ATOM 4111 C CA . ASP A 1 495 ? 4.032 1.913 8.240 1.00 68.44 495 ASP A CA 1
ATOM 4112 C C . ASP A 1 495 ? 2.808 2.468 7.472 1.00 68.44 495 ASP A C 1
ATOM 4114 O O . ASP A 1 495 ? 1.663 2.182 7.833 1.00 68.44 495 ASP A O 1
ATOM 4118 N N . GLY A 1 496 ? 3.020 3.306 6.448 1.00 81.94 496 GLY A N 1
ATOM 4119 C CA . GLY A 1 496 ? 2.013 3.682 5.452 1.00 81.94 496 GLY A CA 1
ATOM 4120 C C . GLY A 1 496 ? 0.766 4.386 5.997 1.00 81.94 496 GLY A C 1
ATOM 4121 O O . GLY A 1 496 ? 0.808 5.105 6.994 1.00 81.94 496 GLY A O 1
ATOM 4122 N N . TYR A 1 497 ? -0.375 4.170 5.343 1.00 89.31 497 TYR A N 1
ATOM 4123 C CA . TYR A 1 497 ? -1.675 4.720 5.744 1.00 89.31 497 TYR A CA 1
ATOM 4124 C C . TYR A 1 497 ? -2.288 3.983 6.942 1.00 89.31 497 TYR A C 1
ATOM 4126 O O . TYR A 1 497 ? -2.102 2.778 7.124 1.00 89.31 497 TYR A O 1
ATOM 4134 N N . ILE A 1 498 ? -3.094 4.698 7.737 1.00 93.06 498 ILE A N 1
ATOM 4135 C CA . ILE A 1 498 ? -4.029 4.053 8.669 1.00 93.06 498 ILE A CA 1
ATOM 4136 C C . ILE A 1 498 ? -5.004 3.236 7.824 1.00 93.06 498 ILE A C 1
ATOM 4138 O O . ILE A 1 498 ? -5.539 3.751 6.843 1.00 93.06 498 ILE A O 1
ATOM 4142 N N . SER A 1 499 ? -5.210 1.965 8.173 1.00 92.31 499 SER A N 1
ATOM 4143 C CA . SER A 1 499 ? -6.008 1.050 7.353 1.00 92.31 499 SER A CA 1
ATOM 4144 C C . SER A 1 499 ? -7.273 0.590 8.064 1.00 92.31 499 SER A C 1
ATOM 4146 O O . SER A 1 499 ? -7.308 0.481 9.294 1.00 92.31 499 SER A O 1
ATOM 4148 N N . GLY A 1 500 ? -8.313 0.311 7.283 1.00 93.50 500 GLY A N 1
ATOM 4149 C CA . GLY A 1 500 ? -9.618 -0.072 7.805 1.00 93.50 500 GLY A CA 1
ATOM 4150 C C . GLY A 1 500 ? -10.620 -0.472 6.732 1.00 93.50 500 GLY A C 1
ATOM 4151 O O . GLY A 1 500 ? -10.278 -0.634 5.562 1.00 93.50 500 GLY A O 1
ATOM 4152 N N . TYR A 1 501 ? -11.874 -0.641 7.138 1.00 93.75 501 TYR A N 1
ATOM 4153 C CA . TYR A 1 501 ? -12.992 -0.913 6.235 1.00 93.75 501 TYR A CA 1
ATOM 4154 C C . TYR A 1 501 ? -14.250 -0.159 6.658 1.00 93.75 501 TYR A C 1
ATOM 4156 O O . TYR A 1 501 ? -14.349 0.319 7.785 1.00 93.75 501 TYR A O 1
ATOM 4164 N N . MET A 1 502 ? -15.229 -0.038 5.763 1.00 94.19 502 MET A N 1
ATOM 4165 C CA . MET A 1 502 ? -16.401 0.803 5.998 1.00 94.19 502 MET A CA 1
ATOM 4166 C C . MET A 1 502 ? -17.644 -0.010 6.365 1.00 94.19 502 MET A C 1
ATOM 4168 O O . MET A 1 502 ? -18.014 -0.939 5.653 1.00 94.19 502 MET A O 1
ATOM 4172 N N . LEU A 1 503 ? -18.350 0.386 7.424 1.00 95.75 503 LEU A N 1
ATOM 4173 C CA . LEU A 1 503 ? -19.740 0.001 7.674 1.00 95.75 503 LEU A CA 1
ATOM 4174 C C . LEU A 1 503 ? -20.664 1.088 7.131 1.00 95.75 503 LEU A C 1
ATOM 4176 O O . LEU A 1 503 ? -20.439 2.270 7.377 1.00 95.75 503 LEU A O 1
ATOM 4180 N N . LYS A 1 504 ? -21.725 0.706 6.423 1.00 94.88 504 LYS A N 1
ATOM 4181 C CA . LYS A 1 504 ? -22.618 1.639 5.733 1.00 94.88 504 LYS A CA 1
ATOM 4182 C C . LYS A 1 504 ? -24.100 1.384 6.012 1.00 94.88 504 LYS A C 1
ATOM 4184 O O . LYS A 1 504 ? -24.601 0.267 5.853 1.00 94.88 504 LYS A O 1
ATOM 4189 N N . THR A 1 505 ? -24.821 2.470 6.290 1.00 93.88 505 THR A N 1
ATOM 4190 C CA . THR A 1 505 ? -26.291 2.540 6.268 1.00 93.88 505 THR A CA 1
ATOM 4191 C C . THR A 1 505 ? -26.791 3.378 5.076 1.00 93.88 505 THR A C 1
ATOM 4193 O O . THR A 1 505 ? -26.049 3.669 4.138 1.00 93.88 505 THR A O 1
ATOM 4196 N N . LYS A 1 506 ? -28.081 3.750 5.043 1.00 86.75 506 LYS A N 1
ATOM 4197 C CA . LYS A 1 506 ? -28.655 4.526 3.926 1.00 86.75 506 LYS A CA 1
ATOM 4198 C C . LYS A 1 506 ? -28.051 5.935 3.797 1.00 86.75 506 LYS A C 1
ATOM 4200 O O . LYS A 1 506 ? -27.979 6.419 2.674 1.00 86.75 506 LYS A O 1
ATOM 4205 N N . GLY A 1 507 ? -27.645 6.566 4.897 1.00 85.56 507 GLY A N 1
ATOM 4206 C CA . GLY A 1 507 ? -27.166 7.955 4.900 1.00 85.56 507 GLY A CA 1
ATOM 4207 C C . GLY A 1 507 ? -26.056 8.242 5.906 1.00 85.56 507 GLY A C 1
ATOM 4208 O O . GLY A 1 507 ? -25.760 9.401 6.148 1.00 85.56 507 GLY A O 1
ATOM 4209 N N . ASP A 1 508 ? -25.468 7.208 6.505 1.00 93.38 508 ASP A N 1
ATOM 4210 C CA . ASP A 1 508 ? -24.378 7.344 7.468 1.00 93.38 508 ASP A CA 1
ATOM 4211 C C . ASP A 1 508 ? -23.405 6.172 7.317 1.00 93.38 508 ASP A C 1
ATOM 4213 O O . ASP A 1 508 ? -23.753 5.123 6.751 1.00 93.38 508 ASP A O 1
ATOM 4217 N N . TYR A 1 509 ? -22.195 6.337 7.837 1.00 95.56 509 TYR A N 1
ATOM 4218 C CA . TYR A 1 509 ? -21.144 5.333 7.755 1.00 95.56 509 TYR A CA 1
ATOM 4219 C C . TYR A 1 509 ? -20.247 5.337 8.996 1.00 95.56 509 TYR A C 1
ATOM 4221 O O . TYR A 1 509 ? -20.229 6.296 9.766 1.00 95.56 509 TYR A O 1
ATOM 4229 N N . ARG A 1 510 ? -19.497 4.252 9.192 1.00 96.12 510 ARG A N 1
ATOM 4230 C CA . ARG A 1 510 ? -18.385 4.188 10.144 1.00 96.12 510 ARG A CA 1
ATOM 4231 C C . ARG A 1 510 ? -17.160 3.608 9.463 1.00 96.12 510 ARG A C 1
ATOM 4233 O O . ARG A 1 510 ? -17.279 2.619 8.741 1.00 96.12 510 ARG A O 1
ATOM 4240 N N . PHE A 1 511 ? -15.998 4.205 9.693 1.00 96.00 511 PHE A N 1
ATOM 4241 C CA . PHE A 1 511 ? -14.720 3.649 9.263 1.00 96.00 511 PHE A CA 1
ATOM 4242 C C . PHE A 1 511 ? -14.105 2.854 10.415 1.00 96.00 511 PHE A C 1
ATOM 4244 O O . PHE A 1 511 ? -13.778 3.409 11.462 1.00 96.00 511 PHE A O 1
ATOM 4251 N N . ILE A 1 512 ? -13.989 1.540 10.247 1.00 96.38 512 ILE A N 1
ATOM 4252 C CA . ILE A 1 512 ? -13.453 0.636 11.262 1.00 96.38 512 ILE A CA 1
ATOM 4253 C C . ILE A 1 512 ? -11.947 0.552 11.086 1.00 96.38 512 ILE A C 1
ATOM 4255 O O . ILE A 1 512 ? -11.457 -0.072 10.146 1.00 96.38 512 ILE A O 1
ATOM 4259 N N . VAL A 1 513 ? -11.223 1.170 12.009 1.00 95.94 513 VAL A N 1
ATOM 4260 C CA . VAL A 1 513 ? -9.765 1.195 12.048 1.00 95.94 513 VAL A CA 1
ATOM 4261 C C . VAL A 1 513 ? -9.264 -0.190 12.432 1.00 95.94 513 VAL A C 1
ATOM 4263 O O . VAL A 1 513 ? -9.539 -0.700 13.520 1.00 95.94 513 VAL A O 1
ATOM 4266 N N . THR A 1 514 ? -8.516 -0.812 11.529 1.00 91.88 514 THR A N 1
ATOM 4267 C CA . THR A 1 514 ? -7.935 -2.139 11.741 1.00 91.88 514 THR A CA 1
ATOM 4268 C C . THR A 1 514 ? -6.440 -2.088 12.006 1.00 91.88 514 THR A C 1
ATOM 4270 O O . THR A 1 514 ? -5.933 -2.973 12.691 1.00 91.88 514 THR A O 1
ATOM 4273 N N . GLU A 1 515 ? -5.741 -1.087 11.464 1.00 89.44 515 GLU A N 1
ATOM 4274 C CA . GLU A 1 515 ? -4.294 -0.907 11.604 1.00 89.44 515 GLU A CA 1
ATOM 4275 C C . GLU A 1 515 ? -3.966 0.588 11.742 1.00 89.44 515 GLU A C 1
ATOM 4277 O O . GLU A 1 515 ? -4.556 1.424 11.062 1.00 89.44 515 GLU A O 1
ATOM 4282 N N . GLY A 1 516 ? -3.015 0.939 12.616 1.00 91.44 516 GLY A N 1
ATOM 4283 C CA . GLY A 1 516 ? -2.626 2.335 12.862 1.00 91.44 516 GLY A CA 1
ATOM 4284 C C . GLY A 1 516 ? -3.385 3.045 13.991 1.00 91.44 516 GLY A C 1
ATOM 4285 O O . GLY A 1 516 ? -3.401 4.271 14.023 1.00 91.44 516 GLY A O 1
ATOM 4286 N N . GLN A 1 517 ? -3.968 2.308 14.941 1.00 93.69 517 GLN A N 1
ATOM 4287 C CA . GLN A 1 517 ? -4.727 2.873 16.070 1.00 93.69 517 GLN A CA 1
ATOM 4288 C C . GLN A 1 517 ? -3.900 3.818 16.957 1.00 93.69 517 GLN A C 1
ATOM 4290 O O . GLN A 1 517 ? -4.437 4.803 17.456 1.00 93.69 517 GLN A O 1
ATOM 4295 N N . HIS A 1 518 ? -2.594 3.568 17.121 1.00 94.06 518 HIS A N 1
ATOM 4296 C CA . HIS A 1 518 ? -1.698 4.474 17.853 1.00 94.06 518 HIS A CA 1
ATOM 4297 C C . HIS A 1 518 ? -1.580 5.841 17.173 1.00 94.06 518 HIS A C 1
ATOM 4299 O O . HIS A 1 518 ? -1.660 6.870 17.837 1.00 94.06 518 HIS A O 1
ATOM 4305 N N . ARG A 1 519 ? -1.453 5.846 15.838 1.00 94.31 519 ARG A N 1
ATOM 4306 C CA . ARG A 1 519 ? -1.426 7.071 15.023 1.00 94.31 519 ARG A CA 1
ATOM 4307 C C . ARG A 1 519 ? -2.767 7.780 15.057 1.00 94.31 519 ARG A C 1
ATOM 4309 O O . ARG A 1 519 ? -2.792 8.985 15.258 1.00 94.31 519 ARG A O 1
ATOM 4316 N N . MET A 1 520 ? -3.864 7.033 14.923 1.00 95.81 520 MET A N 1
ATOM 4317 C CA . MET A 1 520 ? -5.214 7.583 15.050 1.00 95.81 520 MET A CA 1
ATOM 4318 C C . MET A 1 520 ? -5.379 8.332 16.374 1.00 95.81 520 MET A C 1
ATOM 4320 O O . MET A 1 520 ? -5.797 9.483 16.382 1.00 95.81 520 MET A O 1
ATOM 4324 N N . ALA A 1 521 ? -4.995 7.702 17.485 1.00 96.19 521 ALA A N 1
ATOM 4325 C CA . ALA A 1 521 ? -5.113 8.302 18.805 1.00 96.19 521 ALA A CA 1
ATOM 4326 C C . ALA A 1 521 ? -4.311 9.603 18.946 1.00 96.19 521 ALA A C 1
ATOM 4328 O O . ALA A 1 521 ? -4.838 10.594 19.446 1.00 96.19 521 ALA A O 1
ATOM 4329 N N . ALA A 1 522 ? -3.069 9.617 18.457 1.00 95.44 522 ALA A N 1
ATOM 4330 C CA . ALA A 1 522 ? -2.231 10.810 18.448 1.00 95.44 522 ALA A CA 1
ATOM 4331 C C . ALA A 1 522 ? -2.807 11.931 17.559 1.00 95.44 522 ALA A C 1
ATOM 4333 O O . ALA A 1 522 ? -2.821 13.086 17.973 1.00 95.44 522 ALA A O 1
ATOM 4334 N N . LEU A 1 523 ? -3.333 11.608 16.369 1.00 95.56 523 LEU A N 1
ATOM 4335 C CA . LEU A 1 523 ? -3.973 12.585 15.474 1.00 95.56 523 LEU A CA 1
ATOM 4336 C C . LEU A 1 523 ? -5.186 13.245 16.128 1.00 95.56 523 LEU A C 1
ATOM 4338 O O . LEU A 1 523 ? -5.328 14.466 16.084 1.00 95.56 523 LEU A O 1
ATOM 4342 N N . VAL A 1 524 ? -6.034 12.441 16.768 1.00 95.94 524 VAL A N 1
ATOM 4343 C CA . VAL A 1 524 ? -7.209 12.922 17.504 1.00 95.94 524 VAL A CA 1
ATOM 4344 C C . VAL A 1 524 ? -6.784 13.855 18.635 1.00 95.94 524 VAL A C 1
ATOM 4346 O O . VAL A 1 524 ? -7.313 14.958 18.750 1.00 95.94 524 VAL A O 1
ATOM 4349 N N . ALA A 1 525 ? -5.799 13.446 19.441 1.00 95.12 525 ALA A N 1
ATOM 4350 C CA . ALA A 1 525 ? -5.305 14.244 20.562 1.00 95.12 525 ALA A CA 1
ATOM 4351 C C . ALA A 1 525 ? -4.657 15.569 20.115 1.00 95.12 525 ALA A C 1
ATOM 4353 O O . ALA A 1 525 ? -4.725 16.559 20.834 1.00 95.12 525 ALA A O 1
ATOM 4354 N N . LEU A 1 526 ? -4.087 15.609 18.906 1.00 95.12 526 LEU A N 1
ATOM 4355 C CA . LEU A 1 526 ? -3.522 16.812 18.283 1.00 95.12 526 LEU A CA 1
ATOM 4356 C C . LEU A 1 526 ? -4.553 17.638 17.486 1.00 95.12 526 LEU A C 1
ATOM 4358 O O . LEU A 1 526 ? -4.181 18.609 16.830 1.00 95.12 526 LEU A O 1
ATOM 4362 N N . GLY A 1 527 ? -5.841 17.283 17.540 1.00 94.44 527 GLY A N 1
ATOM 4363 C CA . GLY A 1 527 ? -6.939 18.106 17.024 1.00 94.44 527 GLY A CA 1
ATOM 4364 C C . GLY A 1 527 ? -7.287 17.913 15.546 1.00 94.44 527 GLY A C 1
ATOM 4365 O O . GLY A 1 527 ? -8.047 18.715 14.997 1.00 94.44 527 GLY A O 1
ATOM 4366 N N . TYR A 1 528 ? -6.783 16.863 14.891 1.00 94.94 528 TYR A N 1
ATOM 4367 C CA . TYR A 1 528 ? -7.169 16.549 13.513 1.00 94.94 528 TYR A CA 1
ATOM 4368 C C . TYR A 1 528 ? -8.674 16.248 13.432 1.00 94.94 528 TYR A C 1
ATOM 4370 O O . TYR A 1 528 ? -9.257 15.648 14.336 1.00 94.94 528 TYR A O 1
ATOM 4378 N N . LYS A 1 529 ? -9.314 16.659 12.330 1.00 93.88 529 LYS A N 1
ATOM 4379 C CA . LYS A 1 529 ? -10.758 16.454 12.091 1.00 93.88 529 LYS A CA 1
ATOM 4380 C C . LYS A 1 529 ? -11.043 15.468 10.960 1.00 93.88 529 LYS A C 1
ATOM 4382 O O . LYS A 1 529 ? -12.014 14.717 11.030 1.00 93.88 529 LYS A O 1
ATOM 4387 N N . THR A 1 530 ? -10.175 15.431 9.957 1.00 94.06 530 THR A N 1
ATOM 4388 C CA . THR A 1 530 ? -10.202 14.465 8.858 1.00 94.06 530 THR A CA 1
ATOM 4389 C C . THR A 1 530 ? -8.846 13.797 8.721 1.00 94.06 530 THR A C 1
ATOM 4391 O O . THR A 1 530 ? -7.824 14.313 9.186 1.00 94.06 530 THR A O 1
ATOM 4394 N N . ILE A 1 531 ? -8.845 12.620 8.106 1.00 93.56 531 ILE A N 1
ATOM 4395 C CA . ILE A 1 531 ? -7.646 11.817 7.894 1.00 93.56 531 ILE A CA 1
ATOM 4396 C C . ILE A 1 531 ? -7.730 11.065 6.572 1.00 93.56 531 ILE A C 1
ATOM 4398 O O . ILE A 1 531 ? -8.791 10.577 6.178 1.00 93.56 531 ILE A O 1
ATOM 4402 N N . LYS A 1 532 ? -6.574 10.899 5.932 1.00 93.44 532 LYS A N 1
ATOM 4403 C CA . LYS A 1 532 ? -6.417 9.997 4.791 1.00 93.44 532 LYS A CA 1
ATOM 4404 C C . LYS A 1 532 ? -6.158 8.582 5.307 1.00 93.44 532 LYS A C 1
ATOM 4406 O O . LYS A 1 532 ? -5.203 8.348 6.040 1.00 93.44 532 LYS A O 1
ATOM 4411 N N . CYS A 1 533 ? -7.007 7.639 4.941 1.00 93.38 533 CYS A N 1
ATOM 4412 C CA . CYS A 1 533 ? -6.914 6.230 5.307 1.00 93.38 533 CYS A CA 1
ATOM 4413 C C . CYS A 1 533 ? -6.829 5.359 4.055 1.00 93.38 533 CYS A C 1
ATOM 4415 O O . CYS A 1 533 ? -7.124 5.821 2.960 1.00 93.38 533 CYS A O 1
ATOM 4417 N N . ARG A 1 534 ? -6.474 4.084 4.217 1.00 90.75 534 ARG A N 1
ATOM 4418 C CA . ARG A 1 534 ? -6.480 3.078 3.149 1.00 90.75 534 ARG A CA 1
ATOM 4419 C C . ARG A 1 534 ? -7.465 1.955 3.472 1.00 90.75 534 ARG A C 1
ATOM 4421 O O . ARG A 1 534 ? -7.622 1.570 4.631 1.00 90.75 534 ARG A O 1
ATOM 4428 N N . PHE A 1 535 ? -8.122 1.391 2.463 1.00 89.31 535 PHE A N 1
ATOM 4429 C CA . PHE A 1 535 ? -8.850 0.137 2.649 1.00 89.31 535 PHE A CA 1
ATOM 4430 C C . PHE A 1 535 ? -7.880 -1.012 2.939 1.00 89.31 535 PHE A C 1
ATOM 4432 O O . PHE A 1 535 ? -6.864 -1.166 2.261 1.00 89.31 535 PHE A O 1
ATOM 4439 N N . ILE A 1 536 ? -8.197 -1.836 3.936 1.00 86.88 536 ILE A N 1
ATOM 4440 C CA . ILE A 1 536 ? -7.435 -3.054 4.218 1.00 86.88 536 ILE A CA 1
ATOM 4441 C C . ILE A 1 536 ? -7.566 -4.049 3.052 1.00 86.88 536 ILE A C 1
ATOM 4443 O O . ILE A 1 536 ? -8.660 -4.299 2.555 1.00 86.88 536 ILE A O 1
ATOM 4447 N N . GLN A 1 537 ? -6.443 -4.628 2.627 1.00 76.50 537 GLN A N 1
ATOM 4448 C CA . GLN A 1 537 ? -6.346 -5.495 1.443 1.00 76.50 537 GLN A CA 1
ATOM 4449 C C . GLN A 1 537 ? -6.218 -6.976 1.840 1.00 76.50 537 GLN A C 1
ATOM 4451 O O . GLN A 1 537 ? -5.383 -7.709 1.316 1.00 76.50 537 GLN A O 1
ATOM 4456 N N . LYS A 1 538 ? -7.019 -7.418 2.819 1.00 78.50 538 LYS A N 1
ATOM 4457 C CA . LYS A 1 538 ? -7.075 -8.819 3.272 1.00 78.50 538 LYS A CA 1
ATOM 4458 C C . LYS A 1 538 ? -8.442 -9.401 2.942 1.00 78.50 538 LYS A C 1
ATOM 4460 O O . LYS A 1 538 ? -9.454 -8.776 3.240 1.00 78.50 538 LYS A O 1
ATOM 4465 N N . GLU A 1 539 ? -8.474 -10.619 2.406 1.00 73.44 539 GLU A N 1
ATOM 4466 C CA . GLU A 1 539 ? -9.711 -11.290 1.963 1.00 73.44 539 GLU A CA 1
ATOM 4467 C C . GLU A 1 539 ? -10.772 -11.431 3.066 1.00 73.44 539 GLU A C 1
ATOM 4469 O O . GLU A 1 539 ? -11.968 -11.472 2.786 1.00 73.44 539 GLU A O 1
ATOM 4474 N N . GLU A 1 540 ? -10.345 -11.482 4.329 1.00 77.38 540 GLU A N 1
ATOM 4475 C CA . GLU A 1 540 ? -11.234 -11.583 5.488 1.00 77.38 540 GLU A CA 1
ATOM 4476 C C . GLU A 1 540 ? -12.059 -10.312 5.761 1.00 77.38 540 GLU A C 1
ATOM 4478 O O . GLU A 1 540 ? -13.134 -10.404 6.368 1.00 77.38 540 GLU A O 1
ATOM 4483 N N . TYR A 1 541 ? -11.594 -9.144 5.295 1.00 82.50 541 TYR A N 1
ATOM 4484 C CA . TYR A 1 541 ? -12.248 -7.853 5.501 1.00 82.50 541 TYR A CA 1
ATOM 4485 C C . TYR A 1 541 ? -12.793 -7.299 4.176 1.00 82.50 541 TYR A C 1
ATOM 4487 O O . TYR A 1 541 ? -12.023 -6.946 3.283 1.00 82.50 541 TYR A O 1
ATOM 4495 N N . PRO A 1 542 ? -14.119 -7.153 4.028 1.00 83.25 542 PRO A N 1
ATOM 4496 C CA . PRO A 1 542 ? -14.683 -6.479 2.861 1.00 83.25 542 PRO A CA 1
ATOM 4497 C C . PRO A 1 542 ? -14.346 -4.982 2.889 1.00 83.25 542 PRO A C 1
ATOM 4499 O O . PRO A 1 542 ? -14.354 -4.385 3.960 1.00 83.25 542 PRO A O 1
ATOM 4502 N N . ARG A 1 543 ? -14.158 -4.338 1.724 1.00 87.31 543 ARG A N 1
ATOM 4503 C CA . ARG A 1 543 ? -13.989 -2.867 1.644 1.00 87.31 543 ARG A CA 1
ATOM 4504 C C . ARG A 1 543 ? -15.172 -2.124 2.275 1.00 87.31 543 ARG A C 1
ATOM 4506 O O . ARG A 1 543 ? -14.986 -1.189 3.052 1.00 87.31 543 ARG A O 1
ATOM 4513 N N . VAL A 1 544 ? -16.393 -2.560 1.953 1.00 91.00 544 VAL A N 1
ATOM 4514 C CA . VAL A 1 544 ? -17.644 -1.951 2.426 1.00 91.00 544 VAL A CA 1
ATOM 4515 C C . VAL A 1 544 ? -18.628 -3.032 2.864 1.00 91.00 544 VAL A C 1
ATOM 4517 O O . VAL A 1 544 ? -18.933 -3.958 2.117 1.00 91.00 544 VAL A O 1
ATOM 4520 N N . VAL A 1 545 ? -19.185 -2.870 4.061 1.00 93.75 545 VAL A N 1
ATOM 4521 C CA . VAL A 1 545 ? -20.260 -3.685 4.625 1.00 93.75 545 VAL A CA 1
ATOM 4522 C C . VAL A 1 545 ? -21.530 -2.853 4.651 1.00 93.75 545 VAL A C 1
ATOM 4524 O O . VAL A 1 545 ? -21.648 -1.897 5.415 1.00 93.75 545 VAL A O 1
ATOM 4527 N N . ASN A 1 546 ? -22.514 -3.223 3.841 1.00 94.50 546 ASN A N 1
ATOM 4528 C CA . ASN A 1 546 ? -23.799 -2.538 3.807 1.00 94.50 546 ASN A CA 1
ATOM 4529 C C . ASN A 1 546 ? -24.849 -3.330 4.591 1.00 94.50 546 ASN A C 1
ATOM 4531 O O . ASN A 1 546 ? -25.049 -4.522 4.348 1.00 94.50 546 ASN A O 1
ATOM 4535 N N . ILE A 1 547 ? -25.561 -2.659 5.500 1.00 96.38 547 ILE A N 1
ATOM 4536 C CA . ILE A 1 547 ? -26.624 -3.279 6.306 1.00 96.38 547 ILE A CA 1
ATOM 4537 C C . ILE A 1 547 ? -27.732 -3.911 5.451 1.00 96.38 547 ILE A C 1
ATOM 4539 O O . ILE A 1 547 ? -28.321 -4.917 5.841 1.00 96.38 547 ILE A O 1
ATOM 4543 N N . LYS A 1 548 ? -27.999 -3.370 4.253 1.00 95.50 548 LYS A N 1
ATOM 4544 C CA . LYS A 1 548 ? -29.002 -3.928 3.328 1.00 95.50 548 LYS A CA 1
ATOM 4545 C C . LYS A 1 548 ? -28.658 -5.347 2.871 1.00 95.50 548 LYS A C 1
ATOM 4547 O O . LYS A 1 548 ? -29.563 -6.119 2.558 1.00 95.50 548 LYS A O 1
ATOM 4552 N N . ASP A 1 549 ? -27.374 -5.691 2.884 1.00 95.38 549 ASP A N 1
ATOM 4553 C CA . ASP A 1 549 ? -26.857 -6.990 2.468 1.00 95.38 549 ASP A CA 1
ATOM 4554 C C . ASP A 1 549 ? -26.742 -7.979 3.636 1.00 95.38 549 ASP A C 1
ATOM 4556 O O . ASP A 1 549 ? -26.168 -9.051 3.474 1.00 95.38 549 ASP A O 1
ATOM 4560 N N . SER A 1 550 ? -27.336 -7.680 4.800 1.00 96.69 550 SER A N 1
ATOM 4561 C CA . SER A 1 550 ? -27.217 -8.500 6.016 1.00 96.69 550 SER A CA 1
ATOM 4562 C C . SER A 1 550 ? -27.605 -9.969 5.839 1.00 96.69 550 SER A C 1
ATOM 4564 O O . SER A 1 550 ? -27.023 -10.845 6.471 1.00 96.69 550 SER A O 1
ATOM 4566 N N . LYS A 1 551 ? -28.543 -10.275 4.932 1.00 95.62 551 LYS A N 1
ATOM 4567 C CA . LYS A 1 551 ? -28.923 -11.661 4.588 1.00 95.62 551 LYS A CA 1
ATOM 4568 C C . LYS A 1 551 ? -27.818 -12.438 3.864 1.00 95.62 551 LYS A C 1
ATOM 4570 O O . LYS A 1 551 ? -27.874 -13.661 3.827 1.00 95.62 551 LYS A O 1
ATOM 4575 N N . ARG A 1 552 ? -26.880 -11.729 3.236 1.00 93.25 552 ARG A N 1
ATOM 4576 C CA . ARG A 1 552 ? -25.792 -12.272 2.417 1.00 93.25 552 ARG A CA 1
ATOM 4577 C C . ARG A 1 552 ? -24.445 -12.251 3.133 1.00 93.25 552 ARG A C 1
ATOM 4579 O O . ARG A 1 552 ? -23.445 -12.652 2.549 1.00 93.25 552 ARG A O 1
ATOM 4586 N N . TRP A 1 553 ? -24.393 -11.766 4.370 1.00 93.06 553 TRP A N 1
ATOM 4587 C CA . TRP A 1 553 ? -23.148 -11.761 5.121 1.00 93.06 553 TRP A CA 1
ATOM 4588 C C . TRP A 1 553 ? -22.674 -13.197 5.397 1.00 93.06 553 TRP A C 1
ATOM 4590 O O . TRP A 1 553 ? -23.514 -14.044 5.722 1.00 93.06 553 TRP A O 1
ATOM 4600 N N . PRO A 1 554 ? -21.361 -13.490 5.291 1.00 91.44 554 PRO A N 1
ATOM 4601 C CA . PRO A 1 554 ? -20.852 -14.863 5.316 1.00 91.44 554 PRO A CA 1
ATOM 4602 C C . PRO A 1 554 ? -21.315 -15.656 6.539 1.00 91.44 554 PRO A C 1
ATOM 4604 O O . PRO A 1 554 ? -21.782 -16.788 6.414 1.00 91.44 554 PRO A O 1
ATOM 4607 N N . GLN A 1 555 ? -21.277 -15.031 7.719 1.00 91.38 555 GLN A N 1
ATOM 4608 C CA . GLN A 1 555 ? -21.662 -15.697 8.958 1.00 91.38 555 GLN A CA 1
ATOM 4609 C C . GLN A 1 555 ? -23.173 -15.683 9.245 1.00 91.38 555 GLN A C 1
ATOM 4611 O O . GLN A 1 555 ? -23.642 -16.296 10.201 1.00 91.38 555 GLN A O 1
ATOM 4616 N N . VAL A 1 556 ? -23.962 -15.000 8.418 1.00 93.56 556 VAL A N 1
ATOM 4617 C CA . VAL A 1 556 ? -25.423 -15.156 8.406 1.00 93.56 556 VAL A CA 1
ATOM 4618 C C . VAL A 1 556 ? -25.809 -16.319 7.493 1.00 93.56 556 VAL A C 1
ATOM 4620 O O . VAL A 1 556 ? -26.645 -17.137 7.870 1.00 93.56 556 VAL A O 1
ATOM 4623 N N . ILE A 1 557 ? -25.158 -16.443 6.330 1.00 92.06 557 ILE A N 1
ATOM 4624 C CA . ILE A 1 557 ? -25.377 -17.547 5.381 1.00 92.06 557 ILE A CA 1
ATOM 4625 C C . ILE A 1 557 ? -25.026 -18.897 6.015 1.00 92.06 557 ILE A C 1
ATOM 4627 O O . ILE A 1 557 ? -25.791 -19.849 5.880 1.00 92.06 557 ILE A O 1
ATOM 4631 N N . ASN A 1 558 ? -23.895 -18.991 6.720 1.00 90.06 558 ASN A N 1
ATOM 4632 C CA . ASN A 1 558 ? -23.462 -20.249 7.339 1.00 90.06 558 ASN A CA 1
ATOM 4633 C C . ASN A 1 558 ? -24.227 -20.609 8.633 1.00 90.06 558 ASN A C 1
ATOM 4635 O O . ASN A 1 558 ? -23.945 -21.639 9.244 1.00 90.06 558 ASN A O 1
ATOM 4639 N N . GLY A 1 559 ? -25.172 -19.765 9.065 1.00 90.56 559 GLY A N 1
ATOM 4640 C CA . GLY A 1 559 ? -25.999 -19.990 10.249 1.00 90.56 559 GLY A CA 1
ATOM 4641 C C . GLY A 1 559 ? -25.354 -19.631 11.592 1.00 90.56 559 GLY A C 1
ATOM 4642 O O . GLY A 1 559 ? -25.982 -19.875 12.622 1.00 90.56 559 GLY A O 1
ATOM 4643 N N . ALA A 1 560 ? -24.153 -19.037 11.627 1.00 91.75 560 ALA A N 1
ATOM 4644 C CA . ALA A 1 560 ? -23.532 -18.601 12.882 1.00 91.75 560 ALA A CA 1
ATOM 4645 C C . ALA A 1 560 ? -24.353 -17.513 13.586 1.00 91.75 560 ALA A C 1
ATOM 4647 O O . ALA A 1 560 ? -24.539 -17.546 14.802 1.00 91.75 560 ALA A O 1
ATOM 4648 N N . TYR A 1 561 ? -24.868 -16.557 12.812 1.00 94.00 561 TYR A N 1
ATOM 4649 C CA . TYR A 1 561 ? -25.715 -15.477 13.296 1.00 94.00 561 TYR A CA 1
ATOM 4650 C C . TYR A 1 561 ? -27.110 -15.567 12.698 1.00 94.00 561 TYR A C 1
ATOM 4652 O O . TYR A 1 561 ? -27.289 -15.654 11.484 1.00 94.00 561 TYR A O 1
ATOM 4660 N N . SER A 1 562 ? -28.128 -15.395 13.544 1.00 95.38 562 SER A N 1
ATOM 4661 C CA . SER A 1 562 ? -29.425 -14.964 13.024 1.00 95.38 562 SER A CA 1
ATOM 4662 C C . SER A 1 562 ? -29.294 -13.553 12.442 1.00 95.38 562 SER A C 1
ATOM 4664 O O . SER A 1 562 ? -28.580 -12.712 12.995 1.00 95.38 562 SER A O 1
ATOM 4666 N N . LYS A 1 563 ? -30.048 -13.256 11.377 1.00 96.31 563 LYS A N 1
ATOM 4667 C CA . LYS A 1 563 ? -30.090 -11.917 10.763 1.00 96.31 563 LYS A CA 1
ATOM 4668 C C . LYS A 1 563 ? -30.300 -10.806 11.801 1.00 96.31 563 LYS A C 1
ATOM 4670 O O . LYS A 1 563 ? -29.604 -9.801 11.778 1.00 96.31 563 LYS A O 1
ATOM 4675 N N . LYS A 1 564 ? -31.225 -11.015 12.746 1.00 95.94 564 LYS A N 1
ATOM 4676 C CA . LYS A 1 564 ? -31.556 -10.041 13.798 1.00 95.94 564 LYS A CA 1
ATOM 4677 C C . LYS A 1 564 ? -30.365 -9.747 14.715 1.00 95.94 564 LYS A C 1
ATOM 4679 O O . LYS A 1 564 ? -30.140 -8.594 15.065 1.00 95.94 564 LYS A O 1
ATOM 4684 N N . VAL A 1 565 ? -29.613 -10.776 15.115 1.00 94.69 565 VAL A N 1
ATOM 4685 C CA . VAL A 1 565 ? -28.415 -10.595 15.953 1.00 94.69 565 VAL A CA 1
ATOM 4686 C C . VAL A 1 565 ? -27.305 -9.919 15.152 1.00 94.69 565 VAL A C 1
ATOM 4688 O O . VAL A 1 565 ? -26.678 -9.000 15.664 1.00 94.69 565 VAL A O 1
ATOM 4691 N N . ALA A 1 566 ? -27.106 -10.315 13.893 1.00 96.12 566 ALA A N 1
ATOM 4692 C CA . ALA A 1 566 ? -26.123 -9.692 13.013 1.00 96.12 566 ALA A CA 1
ATOM 4693 C C . ALA A 1 566 ? -26.386 -8.191 12.811 1.00 96.12 566 ALA A C 1
ATOM 4695 O O . ALA A 1 566 ? -25.478 -7.380 12.970 1.00 96.12 566 ALA A O 1
ATOM 4696 N N . GLU A 1 567 ? -27.634 -7.813 12.521 1.00 97.00 567 GLU A N 1
ATOM 4697 C CA . GLU A 1 567 ? -28.040 -6.409 12.379 1.00 97.00 567 GLU A CA 1
ATOM 4698 C C . GLU A 1 567 ? -27.891 -5.637 13.695 1.00 97.00 567 GLU A C 1
ATOM 4700 O O . GLU A 1 567 ? -27.460 -4.488 13.683 1.00 97.00 567 GLU A O 1
ATOM 4705 N N . LYS A 1 568 ? -28.161 -6.276 14.842 1.00 94.56 568 LYS A N 1
ATOM 4706 C CA . LYS A 1 568 ? -27.919 -5.662 16.152 1.00 94.56 568 LYS A CA 1
ATOM 4707 C C . LYS A 1 568 ? -26.429 -5.398 16.396 1.00 94.56 568 LYS A C 1
ATOM 4709 O O . LYS A 1 568 ? -26.099 -4.311 16.842 1.00 94.56 568 LYS A O 1
ATOM 4714 N N . ILE A 1 569 ? -25.539 -6.342 16.079 1.00 95.38 569 ILE A N 1
ATOM 4715 C CA . ILE A 1 569 ? -24.078 -6.148 16.191 1.00 95.38 569 ILE A CA 1
ATOM 4716 C C . ILE A 1 569 ? -23.605 -5.025 15.268 1.00 95.38 569 ILE A C 1
ATOM 4718 O O . ILE A 1 569 ? -22.814 -4.188 15.683 1.00 95.38 569 ILE A O 1
ATOM 4722 N N . PHE A 1 570 ? -24.110 -4.978 14.034 1.00 97.00 570 PHE A N 1
ATOM 4723 C CA . PHE A 1 570 ? -23.800 -3.902 13.094 1.00 97.00 570 PHE A CA 1
ATOM 4724 C C . PHE A 1 570 ? -24.169 -2.525 13.663 1.00 97.00 570 PHE A C 1
ATOM 4726 O O . PHE A 1 570 ? -23.344 -1.615 13.660 1.00 97.00 570 PHE A O 1
ATOM 4733 N N . ASN A 1 571 ? -25.389 -2.384 14.187 1.00 95.38 571 ASN A N 1
ATOM 4734 C CA . ASN A 1 571 ? -25.880 -1.109 14.708 1.00 95.38 571 ASN A CA 1
ATOM 4735 C C . ASN A 1 571 ? -25.110 -0.628 15.946 1.00 95.38 571 ASN A C 1
ATOM 4737 O O . ASN A 1 571 ? -24.993 0.579 16.132 1.00 95.38 571 ASN A O 1
ATOM 4741 N N . MET A 1 572 ? -24.499 -1.525 16.732 1.00 92.75 572 MET A N 1
ATOM 4742 C CA . MET A 1 572 ? -23.663 -1.127 17.876 1.00 92.75 572 MET A CA 1
ATOM 4743 C C . MET A 1 572 ? -22.513 -0.199 17.473 1.00 92.75 572 MET A C 1
ATOM 4745 O O . MET A 1 572 ? -22.149 0.670 18.249 1.00 92.75 572 MET A O 1
ATOM 4749 N N . PHE A 1 573 ? -21.961 -0.320 16.263 1.00 95.62 573 PHE A N 1
ATOM 4750 C CA . PHE A 1 573 ? -20.906 0.591 15.793 1.00 95.62 573 PHE A CA 1
ATOM 4751 C C . PHE A 1 573 ? -21.408 2.016 15.520 1.00 95.62 573 PHE A C 1
ATOM 4753 O O . PHE A 1 573 ? -20.612 2.952 15.460 1.00 95.62 573 PHE A O 1
ATOM 4760 N N . PHE A 1 574 ? -22.718 2.184 15.340 1.00 94.88 574 PHE A N 1
ATOM 4761 C CA . PHE A 1 574 ? -23.364 3.478 15.137 1.00 94.88 574 PHE A CA 1
ATOM 4762 C C . PHE A 1 574 ? -23.917 4.055 16.441 1.00 94.88 574 PHE A C 1
ATOM 4764 O O . PHE A 1 574 ? -23.970 5.275 16.570 1.00 94.88 574 PHE A O 1
ATOM 4771 N N . GLU A 1 575 ? -24.319 3.185 17.371 1.00 91.81 575 GLU A N 1
ATOM 4772 C CA . GLU A 1 575 ? -24.937 3.529 18.657 1.00 91.81 575 GLU A CA 1
ATOM 4773 C C . GLU A 1 575 ? -23.910 3.751 19.778 1.00 91.81 575 GLU A C 1
ATOM 4775 O O . GLU A 1 575 ? -24.134 4.599 20.637 1.00 91.81 575 GLU A O 1
ATOM 4780 N N . ASN A 1 576 ? -22.797 3.012 19.766 1.00 91.56 576 ASN A N 1
ATOM 4781 C CA . ASN A 1 576 ? -21.770 3.076 20.801 1.00 91.56 576 ASN A CA 1
ATOM 4782 C C . ASN A 1 576 ? -20.576 3.940 20.371 1.00 91.56 576 ASN A C 1
ATOM 4784 O O . ASN A 1 576 ? -20.215 4.023 19.187 1.00 91.56 576 ASN A O 1
ATOM 4788 N N . ASP A 1 577 ? -19.928 4.528 21.372 1.00 93.44 577 ASP A N 1
ATOM 4789 C CA . ASP A 1 577 ? -18.724 5.346 21.221 1.00 93.44 577 ASP A CA 1
ATOM 4790 C C . ASP A 1 577 ? -17.665 5.064 22.304 1.00 93.44 577 ASP A C 1
ATOM 4792 O O . ASP A 1 577 ? -16.613 5.700 22.320 1.00 93.44 577 ASP A O 1
ATOM 4796 N N . GLY A 1 578 ? -17.911 4.097 23.196 1.00 94.19 578 GLY A N 1
ATOM 4797 C CA . GLY A 1 578 ? -16.985 3.690 24.246 1.00 94.19 578 GLY A CA 1
ATOM 4798 C C . GLY A 1 578 ? -17.186 4.401 25.580 1.00 94.19 578 GLY A C 1
ATOM 4799 O O . GLY A 1 578 ? -16.718 3.878 26.599 1.00 94.19 578 GLY A O 1
ATOM 4800 N N . ARG A 1 579 ? -17.915 5.526 25.638 1.00 94.25 579 ARG A N 1
ATOM 4801 C CA . ARG A 1 579 ? -18.187 6.225 26.905 1.00 94.25 579 ARG A CA 1
ATOM 4802 C C . ARG A 1 579 ? -19.003 5.387 27.862 1.00 94.25 579 ARG A C 1
ATOM 4804 O O . ARG A 1 579 ? -18.718 5.360 29.056 1.00 94.25 579 ARG A O 1
ATOM 4811 N N . GLU A 1 580 ? -20.001 4.681 27.350 1.00 91.62 580 GLU A N 1
ATOM 4812 C CA . GLU A 1 580 ? -20.844 3.784 28.129 1.00 91.62 580 GLU A CA 1
ATOM 4813 C C . GLU A 1 580 ? -20.002 2.711 28.832 1.00 91.62 580 GLU A C 1
ATOM 4815 O O . GLU A 1 580 ? -20.227 2.396 30.005 1.00 91.62 580 GLU A O 1
ATOM 4820 N N . ARG A 1 581 ? -18.969 2.199 28.146 1.00 92.62 581 ARG A N 1
ATOM 4821 C CA . ARG A 1 581 ? -18.042 1.208 28.702 1.00 92.62 581 ARG A CA 1
ATOM 4822 C C . ARG A 1 581 ? -17.080 1.844 29.702 1.00 92.62 581 ARG A C 1
ATOM 4824 O O . ARG A 1 581 ? -16.885 1.257 30.763 1.00 92.62 581 ARG A O 1
ATOM 4831 N N . ALA A 1 582 ? -16.536 3.025 29.408 1.00 94.56 582 ALA A N 1
ATOM 4832 C CA . ALA A 1 582 ? -15.614 3.749 30.285 1.00 94.56 582 ALA A CA 1
ATOM 4833 C C . ALA A 1 582 ? -16.261 4.189 31.611 1.00 94.56 582 ALA A C 1
ATOM 4835 O O . ALA A 1 582 ? -15.676 3.984 32.675 1.00 94.56 582 ALA A O 1
ATOM 4836 N N . LYS A 1 583 ? -17.501 4.700 31.574 1.00 93.88 583 LYS A N 1
ATOM 4837 C CA . LYS A 1 583 ? -18.287 5.031 32.777 1.00 93.88 583 LYS A CA 1
ATOM 4838 C C . LYS A 1 583 ? -18.536 3.804 33.643 1.00 93.88 583 LYS A C 1
ATOM 4840 O O . LYS A 1 583 ? -18.318 3.819 34.849 1.00 93.88 583 LYS A O 1
ATOM 4845 N N . ARG A 1 584 ? -18.925 2.689 33.017 1.00 90.62 584 ARG A N 1
ATOM 4846 C CA . ARG A 1 584 ? -19.208 1.428 33.720 1.00 90.62 584 ARG A CA 1
ATOM 4847 C C . ARG A 1 584 ? -18.013 0.912 34.519 1.00 90.62 584 ARG A C 1
ATOM 4849 O O . ARG A 1 584 ? -18.200 0.363 35.600 1.00 90.62 584 ARG A O 1
ATOM 4856 N N . ILE A 1 585 ? -16.807 1.049 33.979 1.00 93.38 585 ILE A N 1
ATOM 4857 C CA . ILE A 1 585 ? -15.573 0.632 34.657 1.00 93.38 585 ILE A CA 1
ATOM 4858 C C . ILE A 1 585 ? -14.974 1.752 35.529 1.00 93.38 585 ILE A C 1
ATOM 4860 O O . ILE A 1 585 ? -13.872 1.597 36.048 1.00 93.38 585 ILE A O 1
ATOM 4864 N N . GLY A 1 586 ? -15.677 2.874 35.716 1.00 94.44 586 GLY A N 1
ATOM 4865 C CA . GLY A 1 586 ? -15.238 3.984 36.563 1.00 94.44 586 GLY A CA 1
ATOM 4866 C C . GLY A 1 586 ? -13.951 4.644 36.067 1.00 94.44 586 GLY A C 1
ATOM 4867 O O . GLY A 1 586 ? -13.015 4.820 36.849 1.00 94.44 586 GLY A O 1
ATOM 4868 N N . LEU A 1 587 ? -13.864 4.900 34.760 1.00 94.50 587 LEU A N 1
ATOM 4869 C CA . LEU A 1 587 ? -12.850 5.774 34.148 1.00 94.50 587 LEU A CA 1
ATOM 4870 C C . LEU A 1 587 ? -13.428 7.121 33.699 1.00 94.50 587 LEU A C 1
ATOM 4872 O O . LEU A 1 587 ? -12.667 8.025 33.381 1.00 94.50 587 LEU A O 1
ATOM 4876 N N . LEU A 1 588 ? -14.755 7.236 33.653 1.00 92.06 588 LEU A N 1
ATOM 4877 C CA . LEU A 1 588 ? -15.489 8.472 33.411 1.00 92.06 588 LEU A CA 1
ATOM 4878 C C . LEU A 1 588 ? -16.596 8.595 34.457 1.00 92.06 588 LEU A C 1
ATOM 4880 O O . LEU A 1 588 ? -17.138 7.571 34.886 1.00 92.06 588 LEU A O 1
ATOM 4884 N N . ASP A 1 589 ? -16.937 9.836 34.794 1.00 81.75 589 ASP A N 1
ATOM 4885 C CA . ASP A 1 589 ? -18.033 10.180 35.706 1.00 81.75 589 ASP A CA 1
ATOM 4886 C C . ASP A 1 589 ? -19.431 10.001 35.081 1.00 81.75 589 ASP A C 1
ATOM 4888 O O . ASP A 1 589 ? -19.620 10.232 33.852 1.00 81.75 589 ASP A O 1
#

Foldseek 3Di:
DVVVLVVLVVVLVVCLVVVVLVVSVVSLVVSCVVPVLDLVSLLSVLSSCVVVPNLVVSLVSLVVSCVSVVQDLSSLQSQLVSCVVVLVLLSNLVSLLSSCLVDPDPVSLVSSLVSLLVQLVQKDKDWDWDQDPNFIWIWIWIGGNNDIDIDIGGLVLLVLVVLQLVLCQQPAFPPWAEEEEEQCQLVLNQFQVVLQQHAYEYEHQDPVSVVNCCRQCVCVCSVQVVDGGHHYDHDDPDLVNLVVLQDGQEYEYDHSDCVVVVVDDPVSVLSSLLSRLQRHNFKYKHKQAACVDVSSVVVVVSNCVSLVVNCWDWDWTDSDPPPPHSITIIMTGNDDDGDGDDAAEDPSCPPGSRQKHKYFQQQEAAPQLAGLDPPGDDQLLQLLLVPVPDPPDDLVNTSNVLFQVLQDDQWSDSSRHDPPPDDFPPRNVAYWDALQFDDPVLDTDHDRHDDAPDPFHHSRHDDGDPVVSRVLSVLLVSLLVVCVVSNDSLSSHSQHFFEFAWEDEPPGIHTHGDPDVSNSSSCSSVPHGMGIGGYDSDNRDDNYHYLVCLCVRSCNVSPRDPSVSSSVSSCSSVVHNCVVVCVVSPNHD